Protein AF-A0A952RAN1-F1 (afdb_monomer_lite)

Secondary structure (DSSP, 8-state):
---HHHHHHHHHHHHHHTTSSSHHHHHHHHHHTSS---TTTS-HHHHHHHHTTS-HHHHHHHHHHHHHHHHHHHHHTT-HHHHHHHHHHHHHHHHHHHHHHHHHHHHHHHHHHHTS-HHHHHHHHHTTT--------PPPSS-HHHHHHHHHHHHHHHHHHHHHHHHHHHHHHHTS--TTHHHHHHHHHHHHHHHHHHHHHHSTT-HHHHHHHHHHHHHHHHHHHHHHHHHHHHHHHHHHHHHHHTT---PPPPPHHHHHHSTTS--TT-EEEEEEEETTTEEEEEEEEEEETTEEEEEEE-SSSEEEEEEETTTEEEEEEEE-SS-EEEEEEETTEEEEEEEEPP--HHHHHHHHHHHHHHTTPEEE-TTSHHHHTTTTTS-TTTEEEGGGS--HHHHHHHHHHHHHHHHHHTTTS-----GGGGGSS-HHHHHHHHHHHHHHHHHHHHTTTTTHHHHHHHHHHHHHHHHHHHHHHHHHHHHHSEEETT-SS----SEEEESS--TT-B--TTSPPP--S--HHHHHHHHHS----

pLDDT: mean 77.28, std 13.43, range [31.22, 94.44]

Foldseek 3Di:
DQDLLLLLLLLLLLLLCLLQLLPLLLVLLCQLLDPDDPCLQAPQLLSQLLVVPDHSVVSNVSSVVSVVLSVLLLCLVPDVVSVVPSVVVSLVCQLVSLLVSLLSSLRSSLSSVVPDPPVVVVVVCVVVPDPDDPDPDDDDPDDSVRSSVSSNVSSSLSSLLSNLVLLLVLLVVVLVPDPCPNSLSSVVSNLSSVCSNRCSRNCSVPPVSVVVSVVSSVVSVVVSVQSVLSSVVSVLLVVQVVCQVVVVPPDPPDDPVVCVVPVPDDCVLKFWWWFCQDPQPGGNFTAIWAQALQGIKGWGDDPPDITMDDAGLQFWFKWFWFDDPRWIWIWTGGQADAIGIITGRDHDPVSNVVSVVVSCVNNQWFWFDLQDCSNQVRRVNYDPPFKDFLVQQADLVQLLCQLVVQQVVQCVVVVQLFGQARRSCVRGLQVVVSVVSRVLRVVLSVSCVSVVNPSSVSSSVVRVVRNVLSSQQSLQQNLCCSRNSIGRNPDGNDGRGQIMIGNDDDPPRGDDPPDDRRDHDDDPVVSVVVSPPDPPD

Structure (mmCIF, N/CA/C/O backbone):
data_AF-A0A952RAN1-F1
#
_entry.id   AF-A0A952RAN1-F1
#
loop_
_atom_site.group_PDB
_atom_site.id
_atom_site.type_symbol
_atom_site.label_atom_id
_atom_site.label_alt_id
_atom_site.label_comp_id
_atom_site.label_asym_id
_atom_site.label_entity_id
_atom_site.label_seq_id
_atom_site.pdbx_PDB_ins_code
_atom_site.Cartn_x
_atom_site.Cartn_y
_atom_site.Cartn_z
_atom_site.occupancy
_atom_site.B_iso_or_equiv
_atom_site.auth_seq_id
_atom_site.auth_comp_id
_atom_site.auth_asym_id
_atom_site.auth_atom_id
_atom_site.pdbx_PDB_model_num
ATOM 1 N N . MET A 1 1 ? 12.892 20.630 -33.138 1.00 47.06 1 MET A N 1
ATOM 2 C CA . MET A 1 1 ? 12.490 20.368 -31.733 1.00 47.06 1 MET A CA 1
ATOM 3 C C . MET A 1 1 ? 12.862 18.937 -31.383 1.00 47.06 1 MET A C 1
ATOM 5 O O . MET A 1 1 ? 12.706 18.103 -32.270 1.00 47.06 1 MET A O 1
ATOM 9 N N . PRO A 1 2 ? 13.373 18.634 -30.175 1.00 55.53 2 PRO A N 1
ATOM 10 C CA . PRO A 1 2 ? 13.567 17.250 -29.782 1.00 55.53 2 PRO A CA 1
ATOM 11 C C . PRO A 1 2 ? 12.217 16.530 -29.779 1.00 55.53 2 PRO A C 1
ATOM 13 O O . PRO A 1 2 ? 11.197 17.120 -29.405 1.00 55.53 2 PRO A O 1
ATOM 16 N N . PRO A 1 3 ? 12.196 15.285 -30.253 1.00 66.00 3 PRO A N 1
ATOM 17 C CA . PRO A 1 3 ? 10.968 14.560 -30.479 1.00 66.00 3 PRO A CA 1
ATOM 18 C C . PRO A 1 3 ? 10.317 14.213 -29.141 1.00 66.00 3 PRO A C 1
ATOM 20 O O . PRO A 1 3 ? 10.965 13.785 -28.181 1.00 66.00 3 PRO A O 1
ATOM 23 N N . VAL A 1 4 ? 9.000 14.424 -29.075 1.00 71.31 4 VAL A N 1
ATOM 24 C CA . VAL A 1 4 ? 8.165 14.110 -27.904 1.00 71.31 4 VAL A CA 1
ATOM 25 C C . VAL A 1 4 ? 8.337 12.644 -27.487 1.00 71.31 4 VAL A C 1
ATOM 27 O O . VAL A 1 4 ? 8.239 12.330 -26.301 1.00 71.31 4 VAL A O 1
ATOM 30 N N . SER A 1 5 ? 8.671 11.759 -28.425 1.00 81.19 5 SER A N 1
ATOM 31 C CA . SER A 1 5 ? 8.951 10.353 -28.162 1.00 81.19 5 SER A CA 1
ATOM 32 C C . SER A 1 5 ? 10.159 10.104 -27.290 1.00 81.19 5 SER A C 1
ATOM 34 O O . SER A 1 5 ? 10.025 9.389 -26.304 1.00 81.19 5 SER A O 1
ATOM 36 N N . SER A 1 6 ? 11.292 10.753 -27.546 1.00 84.56 6 SER A N 1
ATOM 37 C CA . SER A 1 6 ? 12.471 10.650 -26.683 1.00 84.56 6 SER A CA 1
ATOM 38 C C . SER A 1 6 ? 12.176 11.103 -25.240 1.00 84.56 6 SER A C 1
ATOM 40 O O . SER A 1 6 ? 12.690 10.528 -24.276 1.00 84.56 6 SER A O 1
ATOM 42 N N . LEU A 1 7 ? 11.274 12.074 -25.053 1.00 84.00 7 LEU A N 1
ATOM 43 C CA . LEU A 1 7 ? 10.804 12.493 -23.727 1.00 84.00 7 LEU A CA 1
ATOM 44 C C . LEU A 1 7 ? 9.896 11.436 -23.063 1.00 84.00 7 LEU A C 1
ATOM 46 O O . LEU A 1 7 ? 10.011 11.192 -21.858 1.00 84.00 7 LEU A O 1
ATOM 50 N N . VAL A 1 8 ? 9.043 10.754 -23.835 1.00 83.88 8 VAL A N 1
ATOM 51 C CA . VAL A 1 8 ? 8.248 9.595 -23.377 1.00 83.88 8 VAL A CA 1
ATOM 52 C C . VAL A 1 8 ? 9.153 8.409 -23.024 1.00 83.88 8 VAL A C 1
ATOM 54 O O . VAL A 1 8 ? 8.932 7.753 -21.998 1.00 83.88 8 VAL A O 1
ATOM 57 N N . THR A 1 9 ? 10.203 8.160 -23.808 1.00 87.31 9 THR A N 1
ATOM 58 C CA . THR A 1 9 ? 11.236 7.155 -23.535 1.00 87.31 9 THR A CA 1
ATOM 59 C C . THR A 1 9 ? 11.949 7.467 -22.224 1.00 87.31 9 THR A C 1
ATOM 61 O O . THR A 1 9 ? 12.038 6.590 -21.365 1.00 87.31 9 THR A O 1
ATOM 64 N N . ALA A 1 10 ? 12.377 8.717 -22.014 1.00 87.31 10 ALA A N 1
ATOM 65 C CA . ALA A 1 10 ? 13.023 9.151 -20.777 1.00 87.31 10 ALA A CA 1
ATOM 66 C C . ALA A 1 10 ? 12.122 8.957 -19.556 1.00 87.31 10 ALA A C 1
ATOM 68 O O . ALA A 1 10 ? 12.540 8.368 -18.562 1.00 87.31 10 ALA A O 1
ATOM 69 N N . LEU A 1 11 ? 10.858 9.370 -19.644 1.00 86.62 11 LEU A N 1
ATOM 70 C CA . LEU A 1 11 ? 9.885 9.191 -18.569 1.00 86.62 11 LEU A CA 1
ATOM 71 C C . LEU A 1 11 ? 9.679 7.708 -18.225 1.00 86.62 11 LEU A C 1
ATOM 73 O O . LEU A 1 11 ? 9.700 7.335 -17.049 1.00 86.62 11 LEU A O 1
ATOM 77 N N . SER A 1 12 ? 9.511 6.858 -19.239 1.00 86.88 12 SER A N 1
ATOM 78 C CA . SER A 1 12 ? 9.228 5.429 -19.062 1.00 86.88 12 SER A CA 1
ATOM 79 C C . SER A 1 12 ? 10.442 4.665 -18.524 1.00 86.88 12 SER A C 1
ATOM 81 O O . SER A 1 12 ? 10.325 3.906 -17.558 1.00 86.88 12 SER A O 1
ATOM 83 N N . ALA A 1 13 ? 11.629 4.922 -19.075 1.00 89.62 13 ALA A N 1
ATOM 84 C CA . ALA A 1 13 ? 12.879 4.312 -18.635 1.00 89.62 13 ALA A CA 1
ATOM 85 C C . ALA A 1 13 ? 13.287 4.789 -17.227 1.00 89.62 13 ALA A C 1
ATOM 87 O O . ALA A 1 13 ? 13.750 3.992 -16.408 1.00 89.62 13 ALA A O 1
ATOM 88 N N . SER A 1 14 ? 13.040 6.053 -16.870 1.00 88.06 14 SER A N 1
ATOM 89 C CA . SER A 1 14 ? 13.255 6.536 -15.500 1.00 88.06 14 SER A CA 1
ATOM 90 C C . SER A 1 14 ? 12.248 5.957 -14.500 1.00 88.06 14 SER A C 1
ATOM 92 O O . SER A 1 14 ? 12.620 5.659 -13.361 1.00 88.06 14 SER A O 1
ATOM 94 N N . ALA A 1 15 ? 10.992 5.726 -14.900 1.00 85.50 15 ALA A N 1
ATOM 95 C CA . ALA A 1 15 ? 10.031 4.988 -14.077 1.00 85.50 15 ALA A CA 1
ATOM 96 C C . ALA A 1 15 ? 10.489 3.536 -13.848 1.00 85.50 15 ALA A C 1
ATOM 98 O O . ALA A 1 15 ? 10.426 3.039 -12.719 1.00 85.50 15 ALA A O 1
ATOM 99 N N . ALA A 1 16 ? 11.011 2.874 -14.885 1.00 87.25 16 ALA A N 1
ATOM 100 C CA . ALA A 1 16 ? 11.611 1.548 -14.776 1.00 87.25 16 ALA A CA 1
ATOM 101 C C . ALA A 1 16 ? 12.815 1.530 -13.819 1.00 87.25 16 ALA A C 1
ATOM 103 O O . ALA A 1 16 ? 12.913 0.631 -12.979 1.00 87.25 16 ALA A O 1
ATOM 104 N N . ALA A 1 17 ? 13.671 2.557 -13.861 1.00 87.25 17 ALA A N 1
ATOM 105 C CA . ALA A 1 17 ? 14.831 2.690 -12.976 1.00 87.25 17 ALA A CA 1
ATOM 106 C C . ALA A 1 17 ? 14.431 2.779 -11.493 1.00 87.25 17 ALA A C 1
ATOM 108 O O . ALA A 1 17 ? 15.119 2.250 -10.622 1.00 87.25 17 ALA A O 1
ATOM 109 N N . GLY A 1 18 ? 13.277 3.376 -11.179 1.00 83.19 18 GLY A N 1
ATOM 110 C CA . GLY A 1 18 ? 12.748 3.381 -9.811 1.00 83.19 18 GLY A CA 1
ATOM 111 C C . GLY A 1 18 ? 12.276 2.005 -9.316 1.00 83.19 18 GLY A C 1
ATOM 112 O O . GLY A 1 18 ? 12.070 1.818 -8.112 1.00 83.19 18 GLY A O 1
ATOM 113 N N . LYS A 1 19 ? 12.129 1.020 -10.212 1.00 84.44 19 LYS A N 1
ATOM 114 C CA . LYS A 1 19 ? 11.886 -0.386 -9.869 1.00 84.44 19 LYS A CA 1
ATOM 115 C C . LYS A 1 19 ? 13.188 -1.178 -9.853 1.00 84.44 19 LYS A C 1
ATOM 117 O O . LYS A 1 19 ? 13.566 -1.666 -8.788 1.00 84.44 19 LYS A O 1
ATOM 122 N N . ASN A 1 20 ? 13.884 -1.270 -10.977 1.00 89.19 20 ASN A N 1
ATOM 123 C CA . ASN A 1 20 ? 15.180 -1.931 -11.098 1.00 89.19 20 ASN A CA 1
ATOM 124 C C . ASN A 1 20 ? 16.188 -0.891 -11.616 1.00 89.19 20 ASN A C 1
ATOM 126 O O . ASN A 1 20 ? 16.121 -0.527 -12.788 1.00 89.19 20 ASN A O 1
ATOM 130 N N . PRO A 1 21 ? 17.084 -0.363 -10.762 1.00 89.19 21 PRO A N 1
ATOM 131 C CA . PRO A 1 21 ? 17.898 0.806 -11.105 1.00 89.19 21 PRO A CA 1
ATOM 132 C C . PRO A 1 21 ? 18.972 0.529 -12.157 1.00 89.19 21 PRO A C 1
ATOM 134 O O . PRO A 1 21 ? 19.531 1.461 -12.724 1.00 89.19 21 PRO A O 1
ATOM 137 N N . TRP A 1 22 ? 19.262 -0.740 -12.422 1.00 93.56 22 TRP A N 1
ATOM 138 C CA . TRP A 1 22 ? 20.312 -1.150 -13.346 1.00 93.56 22 TRP A CA 1
ATOM 139 C C . TRP A 1 22 ? 19.755 -1.455 -14.738 1.00 93.56 22 TRP A C 1
ATOM 141 O O . TRP A 1 22 ? 20.429 -1.216 -15.736 1.00 93.56 22 TRP A O 1
ATOM 151 N N . LEU A 1 23 ? 18.509 -1.936 -14.814 1.00 93.62 23 LEU A N 1
ATOM 152 C CA . LEU A 1 23 ? 17.929 -2.463 -16.048 1.00 93.62 23 LEU A CA 1
ATOM 153 C C . LEU A 1 23 ? 17.893 -1.453 -17.210 1.00 93.62 23 LEU A C 1
ATOM 155 O O . LEU A 1 23 ? 18.373 -1.800 -18.289 1.00 93.62 23 LEU A O 1
ATOM 159 N N . PRO A 1 24 ? 17.365 -0.222 -17.052 1.00 92.81 24 PRO A N 1
ATOM 160 C CA . PRO A 1 24 ? 17.229 0.672 -18.198 1.00 92.81 24 PRO A CA 1
ATOM 161 C C . PRO A 1 24 ? 18.590 1.122 -18.730 1.00 92.81 24 PRO A C 1
ATOM 163 O O . PRO A 1 24 ? 18.777 1.194 -19.939 1.00 92.81 24 PRO A O 1
ATOM 166 N N . LEU A 1 25 ? 19.563 1.345 -17.837 1.00 92.25 25 LEU A N 1
ATOM 167 C CA . LEU A 1 25 ? 20.942 1.655 -18.220 1.00 92.25 25 LEU A CA 1
ATOM 168 C C . LEU A 1 25 ? 21.578 0.498 -18.996 1.00 92.25 25 LEU A C 1
ATOM 170 O O . LEU A 1 25 ? 22.226 0.738 -20.009 1.00 92.25 25 LEU A O 1
ATOM 174 N N . ALA A 1 26 ? 21.355 -0.746 -18.560 1.00 94.44 26 ALA A N 1
ATOM 175 C CA . ALA A 1 26 ? 21.839 -1.927 -19.267 1.00 94.44 26 ALA A CA 1
ATOM 176 C C . ALA A 1 26 ? 21.298 -1.982 -20.700 1.00 94.44 26 ALA A C 1
ATOM 178 O O . ALA A 1 26 ? 22.073 -2.046 -21.650 1.00 94.44 26 ALA A O 1
ATOM 179 N N . VAL A 1 27 ? 19.973 -1.904 -20.859 1.00 93.50 27 VAL A N 1
ATOM 180 C CA . VAL A 1 27 ? 19.313 -1.999 -22.169 1.00 93.50 27 VAL A CA 1
ATOM 181 C C . VAL A 1 27 ? 19.755 -0.862 -23.089 1.00 93.50 27 VAL A C 1
ATOM 183 O O . VAL A 1 27 ? 20.153 -1.120 -24.221 1.00 93.50 27 VAL A O 1
ATOM 186 N N . ILE A 1 28 ? 19.743 0.382 -22.605 1.00 93.06 28 ILE A N 1
ATOM 187 C CA . ILE A 1 28 ? 20.084 1.548 -23.426 1.00 93.06 28 ILE A CA 1
ATOM 188 C C . ILE A 1 28 ? 21.545 1.491 -23.888 1.00 93.06 28 ILE A C 1
ATOM 190 O O . ILE A 1 28 ? 21.815 1.726 -25.061 1.00 93.06 28 ILE A O 1
ATOM 194 N N . LEU A 1 29 ? 22.490 1.139 -23.010 1.00 92.69 29 LEU A N 1
ATOM 195 C CA . LEU A 1 29 ? 23.912 1.080 -23.371 1.00 92.69 29 LEU A CA 1
ATOM 196 C C . LEU A 1 29 ? 24.240 -0.105 -24.294 1.00 92.69 29 LEU A C 1
ATOM 198 O O . LEU A 1 29 ? 25.061 0.037 -25.198 1.00 92.69 29 LEU A O 1
ATOM 202 N N . LEU A 1 30 ? 23.569 -1.250 -24.119 1.00 93.50 30 LEU A N 1
ATOM 203 C CA . LEU A 1 30 ? 23.705 -2.409 -25.013 1.00 93.50 30 LEU A CA 1
ATOM 204 C C . LEU A 1 30 ? 23.128 -2.155 -26.413 1.00 93.50 30 LEU A C 1
ATOM 206 O O . LEU A 1 30 ? 23.612 -2.735 -27.385 1.00 93.50 30 LEU A O 1
ATOM 210 N N . LEU A 1 31 ? 22.117 -1.293 -26.531 1.00 92.12 31 LEU A N 1
ATOM 211 C CA . LEU A 1 31 ? 21.625 -0.823 -27.826 1.00 92.12 31 LEU A CA 1
ATOM 212 C C . LEU A 1 31 ? 22.543 0.257 -28.409 1.00 92.12 31 LEU A C 1
ATOM 214 O O . LEU A 1 31 ? 22.875 0.204 -29.587 1.00 92.12 31 LEU A O 1
ATOM 218 N N . ALA A 1 32 ? 23.009 1.199 -27.586 1.00 90.50 32 ALA A N 1
ATOM 219 C CA . ALA A 1 32 ? 23.891 2.280 -28.018 1.00 90.50 32 ALA A CA 1
ATOM 220 C C . ALA A 1 32 ? 25.238 1.781 -28.564 1.00 90.50 32 ALA A C 1
ATOM 222 O O . ALA A 1 32 ? 25.767 2.385 -29.491 1.00 90.50 32 ALA A O 1
ATOM 223 N N . GLN A 1 33 ? 25.788 0.681 -28.035 1.00 93.19 33 GLN A N 1
ATOM 224 C CA . GLN A 1 33 ? 27.052 0.125 -28.542 1.00 93.19 33 GLN A CA 1
ATOM 225 C C . GLN A 1 33 ? 26.943 -0.454 -29.959 1.00 93.19 33 GLN A C 1
ATOM 227 O O . GLN A 1 33 ? 27.953 -0.526 -30.648 1.00 93.19 33 GLN A O 1
ATOM 232 N N . ALA A 1 34 ? 25.748 -0.875 -30.390 1.00 89.88 34 ALA A N 1
ATOM 233 C CA . ALA A 1 34 ? 25.572 -1.501 -31.692 1.00 89.88 34 ALA A CA 1
ATOM 234 C C . ALA A 1 34 ? 25.693 -0.462 -32.813 1.00 89.88 34 ALA A C 1
ATOM 236 O O . ALA A 1 34 ? 25.125 0.624 -32.707 1.00 89.88 34 ALA A O 1
ATOM 237 N N . ASP A 1 35 ? 26.361 -0.828 -33.909 1.00 86.12 35 ASP A N 1
ATOM 238 C CA . ASP A 1 35 ? 26.530 0.049 -35.078 1.00 86.12 35 ASP A CA 1
ATOM 239 C C . ASP A 1 35 ? 25.190 0.411 -35.729 1.00 86.12 35 ASP A C 1
ATOM 241 O O . ASP A 1 35 ? 25.008 1.504 -36.262 1.00 86.12 35 ASP A O 1
ATOM 245 N N . THR A 1 36 ? 24.227 -0.510 -35.675 1.00 84.75 36 THR A N 1
ATOM 246 C CA . THR A 1 36 ? 22.866 -0.290 -36.162 1.00 84.75 36 THR A CA 1
ATOM 247 C C . THR A 1 36 ? 21.854 -0.882 -35.192 1.00 84.75 36 THR A C 1
ATOM 249 O O . THR A 1 36 ? 22.021 -1.992 -34.684 1.00 84.75 36 THR A O 1
ATOM 252 N N . VAL A 1 37 ? 20.780 -0.135 -34.946 1.00 87.50 37 VAL A N 1
ATOM 253 C CA . VAL A 1 37 ? 19.615 -0.582 -34.180 1.00 87.50 37 VAL A CA 1
ATOM 254 C C . VAL A 1 37 ? 18.384 -0.368 -35.056 1.00 87.50 37 VAL A C 1
ATOM 256 O O . VAL A 1 37 ? 18.266 0.688 -35.682 1.00 87.50 37 VAL A O 1
ATOM 259 N N . PRO A 1 38 ? 17.463 -1.343 -35.152 1.00 85.69 38 PRO A N 1
ATOM 260 C CA . PRO A 1 38 ? 16.239 -1.152 -35.913 1.00 85.69 38 PRO A CA 1
ATOM 261 C C . PRO A 1 38 ? 15.458 0.068 -35.415 1.00 85.69 38 PRO A C 1
ATOM 263 O O . PRO A 1 38 ? 15.245 0.214 -34.214 1.00 85.69 38 PRO A O 1
ATOM 266 N N . ALA A 1 39 ? 14.970 0.903 -36.335 1.00 79.25 39 ALA A N 1
ATOM 267 C CA . ALA A 1 39 ? 14.255 2.138 -35.993 1.00 79.25 39 ALA A CA 1
ATOM 268 C C . ALA A 1 39 ? 12.966 1.906 -35.180 1.00 79.25 39 ALA A C 1
ATOM 270 O O . ALA A 1 39 ? 12.526 2.794 -34.463 1.00 79.25 39 ALA A O 1
ATOM 271 N N . TRP A 1 40 ? 12.373 0.708 -35.266 1.00 77.88 40 TRP A N 1
ATOM 272 C CA . TRP A 1 40 ? 11.229 0.324 -34.431 1.00 77.88 40 TRP A CA 1
ATOM 273 C C . TRP A 1 40 ? 11.617 0.031 -32.976 1.00 77.88 40 TRP A C 1
ATOM 275 O O . TRP A 1 40 ? 10.746 0.004 -32.115 1.00 77.88 40 TRP A O 1
ATOM 285 N N . LEU A 1 41 ? 12.894 -0.247 -32.699 1.00 81.19 41 LEU A N 1
ATOM 286 C CA . LEU A 1 41 ? 13.388 -0.601 -31.371 1.00 81.19 41 LEU A CA 1
ATOM 287 C C . LEU A 1 41 ? 13.936 0.610 -30.622 1.00 81.19 41 LEU A C 1
ATOM 289 O O . LEU A 1 41 ? 13.792 0.672 -29.408 1.00 81.19 41 LEU A O 1
ATOM 293 N N . MET A 1 42 ? 14.585 1.542 -31.317 1.00 85.31 42 MET A N 1
ATOM 294 C CA . MET A 1 42 ? 15.062 2.789 -30.731 1.00 85.31 42 MET A CA 1
ATOM 295 C C . MET A 1 42 ? 15.102 3.878 -31.793 1.00 85.31 42 MET A C 1
ATOM 297 O O . MET A 1 42 ? 15.478 3.625 -32.939 1.00 85.31 42 MET A O 1
ATOM 301 N N . GLU A 1 43 ? 14.748 5.096 -31.394 1.00 84.38 43 GLU A N 1
ATOM 302 C CA . GLU A 1 43 ? 14.736 6.232 -32.303 1.00 84.38 43 GLU A CA 1
ATOM 303 C C . GLU A 1 43 ? 16.136 6.469 -32.919 1.00 84.38 43 GLU A C 1
ATOM 305 O O . GLU A 1 43 ? 17.127 6.510 -32.179 1.00 84.38 43 GLU A O 1
ATOM 310 N N . PRO A 1 44 ? 16.256 6.662 -34.249 1.00 84.25 44 PRO A N 1
ATOM 311 C CA . PRO A 1 44 ? 17.554 6.834 -34.905 1.00 84.25 44 PRO A CA 1
ATOM 312 C C . PRO A 1 44 ? 18.364 8.038 -34.409 1.00 84.25 44 PRO A C 1
ATOM 314 O O . PRO A 1 44 ? 19.593 7.977 -34.365 1.00 84.25 44 PRO A O 1
ATOM 317 N N . THR A 1 45 ? 17.694 9.134 -34.040 1.00 83.12 45 THR A N 1
ATOM 318 C CA . THR A 1 45 ? 18.344 10.342 -33.504 1.00 83.12 45 THR A CA 1
ATOM 319 C C . THR A 1 45 ? 18.958 10.047 -32.134 1.00 83.12 45 THR A C 1
ATOM 321 O O . THR A 1 45 ? 20.147 10.286 -31.923 1.00 83.12 45 THR A O 1
ATOM 324 N N . LEU A 1 46 ? 18.182 9.423 -31.243 1.00 86.94 46 LEU A N 1
ATOM 325 C CA . LEU A 1 46 ? 18.621 8.975 -29.930 1.00 86.94 46 LEU A CA 1
ATOM 326 C C . LEU A 1 46 ? 19.776 7.973 -30.043 1.00 86.94 46 LEU A C 1
ATOM 328 O O . LEU A 1 46 ? 20.782 8.130 -29.356 1.00 86.94 46 LEU A O 1
ATOM 332 N N . HIS A 1 47 ? 19.678 6.977 -30.931 1.00 90.38 47 HIS A N 1
ATOM 333 C CA . HIS A 1 47 ? 20.746 5.993 -31.156 1.00 90.38 47 HIS A CA 1
ATOM 334 C C . HIS A 1 47 ? 22.047 6.637 -31.588 1.00 90.38 47 HIS A C 1
ATOM 336 O O . HIS A 1 47 ? 23.070 6.400 -30.952 1.00 90.38 47 HIS A O 1
ATOM 342 N N . ARG A 1 48 ? 22.000 7.507 -32.595 1.00 86.06 48 ARG A N 1
ATOM 343 C CA . ARG A 1 48 ? 23.186 8.193 -33.106 1.00 86.06 48 ARG A CA 1
ATOM 344 C C . ARG A 1 48 ? 23.881 9.014 -32.026 1.00 86.06 48 ARG A C 1
ATOM 346 O O . ARG A 1 48 ? 25.097 8.924 -31.880 1.00 86.06 48 ARG A O 1
ATOM 353 N N . GLY A 1 49 ? 23.116 9.791 -31.262 1.00 86.38 49 GLY A N 1
ATOM 354 C CA . GLY A 1 49 ? 23.687 10.607 -30.199 1.00 86.38 49 GLY A CA 1
ATOM 355 C C . GLY A 1 49 ? 24.266 9.769 -29.065 1.00 86.38 49 GLY A C 1
ATOM 356 O O . GLY A 1 49 ? 25.359 10.071 -28.604 1.00 86.38 49 GLY A O 1
ATOM 357 N N . LEU A 1 50 ? 23.592 8.687 -28.659 1.00 89.38 50 LEU A N 1
ATOM 358 C CA . LEU A 1 50 ? 24.089 7.772 -27.625 1.00 89.38 50 LEU A CA 1
ATOM 359 C C . LEU A 1 50 ? 25.329 6.986 -28.063 1.00 89.38 50 LEU A C 1
ATOM 361 O O . LEU A 1 50 ? 26.255 6.828 -27.269 1.00 89.38 50 LEU A O 1
ATOM 365 N N . HIS A 1 51 ? 25.360 6.517 -29.312 1.00 89.75 51 HIS A N 1
ATOM 366 C CA . HIS A 1 51 ? 26.509 5.827 -29.898 1.00 89.75 51 HIS A CA 1
ATOM 367 C C . HIS A 1 51 ? 27.751 6.732 -29.915 1.00 89.75 51 HIS A C 1
ATOM 369 O O . HIS A 1 51 ? 28.863 6.270 -29.688 1.00 89.75 51 HIS A O 1
ATOM 375 N N . GLY A 1 52 ? 27.557 8.043 -30.098 1.00 83.75 52 GLY A N 1
ATOM 376 C CA . GLY A 1 52 ? 28.625 9.043 -30.063 1.00 83.75 52 GLY A CA 1
ATOM 377 C C . GLY A 1 52 ? 29.159 9.406 -28.669 1.00 83.75 52 GLY A C 1
ATOM 378 O O . GLY A 1 52 ? 30.162 10.111 -28.587 1.00 83.75 52 GLY A O 1
ATOM 379 N N . LEU A 1 53 ? 28.538 8.953 -27.569 1.00 83.06 53 LEU A N 1
ATOM 380 C CA . LEU A 1 53 ? 28.941 9.351 -26.206 1.00 83.06 53 LEU A CA 1
ATOM 381 C C . LEU A 1 53 ? 30.210 8.657 -25.694 1.00 83.06 53 LEU A C 1
ATOM 383 O O . LEU A 1 53 ? 30.802 9.106 -24.712 1.00 83.06 53 LEU A O 1
ATOM 387 N N . GLY A 1 54 ? 30.623 7.549 -26.304 1.00 82.69 54 GLY A N 1
ATOM 388 C CA . GLY A 1 54 ? 31.779 6.786 -25.851 1.00 82.69 54 GLY A CA 1
ATOM 389 C C . GLY A 1 54 ? 32.182 5.701 -26.837 1.00 82.69 54 GLY A C 1
ATOM 390 O O . GLY A 1 54 ? 31.487 5.437 -27.811 1.00 82.69 54 GLY A O 1
ATOM 391 N N . SER A 1 55 ? 33.318 5.049 -26.584 1.00 89.25 55 SER A N 1
ATOM 392 C CA . SER A 1 55 ? 33.747 3.940 -27.436 1.00 89.25 55 SER A CA 1
ATOM 393 C C . SER A 1 55 ? 32.794 2.739 -27.301 1.00 89.25 55 SER A C 1
ATOM 395 O O . SER A 1 55 ? 32.308 2.474 -26.194 1.00 89.25 55 SER A O 1
ATOM 397 N N . PRO A 1 56 ? 32.575 1.947 -28.370 1.00 89.50 56 PRO A N 1
ATOM 398 C CA . PRO A 1 56 ? 31.713 0.762 -28.313 1.00 89.50 56 PRO A CA 1
ATOM 399 C C . PRO A 1 56 ? 32.100 -0.209 -27.190 1.00 89.50 56 PRO A C 1
ATOM 401 O O . PRO A 1 56 ? 31.240 -0.726 -26.481 1.00 89.50 56 PRO A O 1
ATOM 404 N N . GLY A 1 57 ? 33.406 -0.385 -26.951 1.00 88.44 57 GLY A N 1
ATOM 405 C CA . GLY A 1 57 ? 33.918 -1.218 -25.861 1.00 88.44 57 GLY A CA 1
ATOM 406 C C . GLY A 1 57 ? 33.526 -0.714 -24.467 1.00 88.44 57 GLY A C 1
ATOM 407 O O . GLY A 1 57 ? 33.178 -1.520 -23.602 1.00 88.44 57 GLY A O 1
ATOM 408 N N . LEU A 1 58 ? 33.526 0.604 -24.242 1.00 90.25 58 LEU A N 1
ATOM 409 C CA . LEU A 1 58 ? 33.081 1.194 -22.977 1.00 90.25 58 LEU A CA 1
ATOM 410 C C . LEU A 1 58 ? 31.570 1.011 -22.783 1.00 90.25 58 LEU A C 1
ATOM 412 O O . LEU A 1 58 ? 31.143 0.569 -21.715 1.00 90.25 58 LEU A O 1
ATOM 416 N N . LEU A 1 59 ? 30.773 1.307 -23.815 1.00 90.62 59 LEU A N 1
ATOM 417 C CA . LEU A 1 59 ? 29.313 1.168 -23.784 1.00 90.62 59 LEU A CA 1
ATOM 418 C C . LEU A 1 59 ? 28.892 -0.288 -23.543 1.00 90.62 59 LEU A C 1
ATOM 420 O O . LEU A 1 59 ? 28.053 -0.549 -22.680 1.00 90.62 59 LEU A O 1
ATOM 424 N N . LEU A 1 60 ? 29.534 -1.243 -24.224 1.00 92.44 60 LEU A N 1
ATOM 425 C CA . LEU A 1 60 ? 29.314 -2.674 -24.020 1.00 92.44 60 LEU A CA 1
ATOM 426 C C . LEU A 1 60 ? 29.682 -3.100 -22.597 1.00 92.44 60 LEU A C 1
ATOM 428 O O . LEU A 1 60 ? 28.895 -3.774 -21.937 1.00 92.44 60 LEU A O 1
ATOM 432 N N . THR A 1 61 ? 30.852 -2.687 -22.103 1.00 93.19 61 THR A N 1
ATOM 433 C CA . THR A 1 61 ? 31.318 -3.058 -20.757 1.00 93.19 61 THR A CA 1
ATOM 434 C C . THR A 1 61 ? 30.346 -2.565 -19.689 1.00 93.19 61 THR A C 1
ATOM 436 O O . THR A 1 61 ? 29.917 -3.342 -18.836 1.00 93.19 61 THR A O 1
ATOM 439 N N . LEU A 1 62 ? 29.943 -1.294 -19.754 1.00 90.38 62 LEU A N 1
ATOM 440 C CA . LEU A 1 62 ? 28.972 -0.724 -18.820 1.00 90.38 62 LEU A CA 1
ATOM 441 C C . LEU A 1 62 ? 27.596 -1.386 -18.960 1.00 90.38 62 LEU A C 1
ATOM 443 O O . LEU A 1 62 ? 26.978 -1.726 -17.951 1.00 90.38 62 LEU A O 1
ATOM 447 N N . GLY A 1 63 ? 27.140 -1.629 -20.192 1.00 92.12 63 GLY A N 1
ATOM 448 C CA . GLY A 1 63 ? 25.885 -2.326 -20.472 1.00 92.12 63 GLY A CA 1
ATOM 449 C C . GLY A 1 63 ? 25.842 -3.729 -19.862 1.00 92.12 63 GLY A C 1
ATOM 450 O O . GLY A 1 63 ? 24.874 -4.079 -19.187 1.00 92.12 63 GLY A O 1
ATOM 451 N N . VAL A 1 64 ? 26.916 -4.508 -20.013 1.00 93.38 64 VAL A N 1
ATOM 452 C CA . VAL A 1 64 ? 27.051 -5.850 -19.422 1.00 93.38 64 VAL A CA 1
ATOM 453 C C . VAL A 1 64 ? 27.106 -5.784 -17.895 1.00 93.38 64 VAL A C 1
ATOM 455 O O . VAL A 1 64 ? 26.410 -6.553 -17.233 1.00 93.38 64 VAL A O 1
ATOM 458 N N . VAL A 1 65 ? 27.871 -4.853 -17.314 1.00 93.81 65 VAL A N 1
ATOM 459 C CA . VAL A 1 65 ? 27.937 -4.673 -15.851 1.00 93.81 65 VAL A CA 1
ATOM 460 C C . VAL A 1 65 ? 26.551 -4.372 -15.281 1.00 93.81 65 VAL A C 1
ATOM 462 O O . VAL A 1 65 ? 26.124 -5.021 -14.323 1.00 93.81 65 VAL A O 1
ATOM 465 N N . PHE A 1 66 ? 25.810 -3.441 -15.882 1.00 93.56 66 PHE A N 1
ATOM 466 C CA . PHE A 1 66 ? 24.458 -3.126 -15.430 1.00 93.56 66 PHE A CA 1
ATOM 467 C C . PHE A 1 66 ? 23.470 -4.268 -15.668 1.00 93.56 66 PHE A C 1
ATOM 469 O O . PHE A 1 66 ? 22.580 -4.465 -14.843 1.00 93.56 66 PHE A O 1
ATOM 476 N N . LEU A 1 67 ? 23.633 -5.062 -16.729 1.00 92.50 67 LEU A N 1
ATOM 477 C CA . LEU A 1 67 ? 22.806 -6.248 -16.954 1.00 92.50 67 LEU A CA 1
ATOM 478 C C . LEU A 1 67 ? 23.018 -7.283 -15.843 1.00 92.50 67 LEU A C 1
ATOM 480 O O . LEU A 1 67 ? 22.049 -7.785 -15.274 1.00 92.50 67 LEU A O 1
ATOM 484 N N . VAL A 1 68 ? 24.274 -7.551 -15.479 1.00 90.69 68 VAL A N 1
ATOM 485 C CA . VAL A 1 68 ? 24.616 -8.460 -14.375 1.00 90.69 68 VAL A CA 1
ATOM 486 C C . VAL A 1 68 ? 24.045 -7.944 -13.053 1.00 90.69 68 VAL A C 1
ATOM 488 O O . VAL A 1 68 ? 23.410 -8.708 -12.326 1.00 90.69 68 VAL A O 1
ATOM 491 N N . LEU A 1 69 ? 24.198 -6.649 -12.759 1.00 89.81 69 LEU A N 1
ATOM 492 C CA . LEU A 1 69 ? 23.618 -6.031 -11.562 1.00 89.81 69 LEU A CA 1
ATOM 493 C C . LEU A 1 69 ? 22.085 -6.084 -11.565 1.00 89.81 69 LEU A C 1
ATOM 495 O O . LEU A 1 69 ? 21.482 -6.298 -10.517 1.00 89.81 69 LEU A O 1
ATOM 499 N N . SER A 1 70 ? 21.444 -5.942 -12.726 1.00 88.88 70 SER A N 1
ATOM 500 C CA . SER A 1 70 ? 19.989 -6.039 -12.868 1.00 88.88 70 SER A CA 1
ATOM 501 C C . SER A 1 70 ? 19.473 -7.444 -12.560 1.00 88.88 70 SER A C 1
ATOM 503 O O . SER A 1 70 ? 18.517 -7.596 -11.792 1.00 88.88 70 SER A O 1
ATOM 505 N N . ILE A 1 71 ? 20.137 -8.469 -13.104 1.00 86.62 71 ILE A N 1
ATOM 506 C CA . ILE A 1 71 ? 19.830 -9.878 -12.831 1.00 86.62 71 ILE A CA 1
ATOM 507 C C . ILE A 1 71 ? 20.062 -10.177 -11.348 1.00 86.62 71 ILE A C 1
ATOM 509 O O . ILE A 1 71 ? 19.208 -10.780 -10.698 1.00 86.62 71 ILE A O 1
ATOM 513 N N . ALA A 1 72 ? 21.176 -9.708 -10.784 1.00 84.81 72 ALA A N 1
ATOM 514 C CA . ALA A 1 72 ? 21.470 -9.869 -9.367 1.00 84.81 72 ALA A CA 1
ATOM 515 C C . ALA A 1 72 ? 20.424 -9.174 -8.473 1.00 84.81 72 ALA A C 1
ATOM 517 O O . ALA A 1 72 ? 19.995 -9.771 -7.489 1.00 84.81 72 ALA A O 1
ATOM 518 N N . ASP A 1 73 ? 19.936 -7.975 -8.825 1.00 83.06 73 ASP A N 1
ATOM 519 C CA . ASP A 1 73 ? 18.882 -7.270 -8.070 1.00 83.06 73 ASP A CA 1
ATOM 520 C C . ASP A 1 73 ? 17.550 -8.040 -8.104 1.00 83.06 73 ASP A C 1
ATOM 522 O O . ASP A 1 73 ? 16.863 -8.135 -7.087 1.00 83.06 73 ASP A O 1
ATOM 526 N N . SER A 1 74 ? 17.225 -8.684 -9.232 1.00 79.69 74 SER A N 1
ATOM 527 C CA . SER A 1 74 ? 16.061 -9.581 -9.354 1.00 79.69 74 SER A CA 1
ATOM 528 C C . SER A 1 74 ? 16.196 -10.852 -8.499 1.00 79.69 74 SER A C 1
ATOM 530 O O . SER A 1 74 ? 15.210 -11.443 -8.035 1.00 79.69 74 SER A O 1
ATOM 532 N N . LEU A 1 75 ? 17.431 -11.303 -8.267 1.00 78.88 75 LEU A N 1
ATOM 533 C CA . LEU A 1 75 ? 17.748 -12.443 -7.406 1.00 78.88 75 LEU A CA 1
ATOM 534 C C . LEU A 1 75 ? 17.936 -12.052 -5.933 1.00 78.88 75 LEU A C 1
ATOM 536 O O . LEU A 1 75 ? 17.927 -12.937 -5.077 1.00 78.88 75 LEU A O 1
ATOM 540 N N . ALA A 1 76 ? 18.049 -10.760 -5.611 1.00 74.06 76 ALA A N 1
ATOM 541 C CA . ALA A 1 76 ? 18.357 -10.287 -4.264 1.00 74.06 76 ALA A CA 1
ATOM 542 C C . ALA A 1 76 ? 17.301 -10.711 -3.230 1.00 74.06 76 ALA A C 1
ATOM 544 O O . ALA A 1 76 ? 17.658 -11.093 -2.127 1.00 74.06 76 ALA A O 1
ATOM 545 N N . ASP A 1 77 ? 16.012 -10.759 -3.587 1.00 65.75 77 ASP A N 1
ATOM 546 C CA . ASP A 1 77 ? 14.958 -11.251 -2.677 1.00 65.75 77 ASP A CA 1
ATOM 547 C C . ASP A 1 77 ? 14.918 -12.794 -2.544 1.00 65.75 77 ASP A C 1
ATOM 549 O O . ASP A 1 77 ? 14.039 -13.329 -1.865 1.00 65.75 77 ASP A O 1
ATOM 553 N N . LYS A 1 78 ? 15.826 -13.520 -3.215 1.00 68.56 78 LYS A N 1
ATOM 554 C CA . LYS A 1 78 ? 15.899 -14.996 -3.257 1.00 68.56 78 LYS A CA 1
ATOM 555 C C . LYS A 1 78 ? 17.194 -15.539 -2.645 1.00 68.56 78 LYS A C 1
ATOM 557 O O . LYS A 1 78 ? 17.221 -16.682 -2.199 1.00 68.56 78 LYS A O 1
ATOM 562 N N . VAL A 1 79 ? 18.259 -14.737 -2.636 1.00 76.19 79 VAL A N 1
ATOM 563 C CA . VAL A 1 79 ? 19.608 -15.144 -2.229 1.00 76.19 79 VAL A CA 1
ATOM 564 C C . VAL A 1 79 ? 20.122 -14.195 -1.147 1.00 76.19 79 VAL A C 1
ATOM 566 O O . VAL A 1 79 ? 20.521 -13.070 -1.436 1.00 76.19 79 VAL A O 1
ATOM 569 N N . GLY A 1 80 ? 20.150 -14.662 0.105 1.00 65.44 80 GLY A N 1
ATOM 570 C CA . GLY A 1 80 ? 20.397 -13.807 1.275 1.00 65.44 80 GLY A CA 1
ATOM 571 C C . GLY A 1 80 ? 21.734 -13.053 1.273 1.00 65.44 80 GLY A C 1
ATOM 572 O O . GLY A 1 80 ? 21.800 -11.930 1.765 1.00 65.44 80 GLY A O 1
ATOM 573 N N . TRP A 1 81 ? 22.798 -13.613 0.681 1.00 74.88 81 TRP A N 1
ATOM 574 C CA . TRP A 1 81 ? 24.076 -12.897 0.581 1.00 74.88 81 TRP A CA 1
ATOM 575 C C . TRP A 1 81 ? 24.026 -11.758 -0.445 1.00 74.88 81 TRP A C 1
ATOM 577 O O . TRP A 1 81 ? 24.630 -10.720 -0.204 1.00 74.88 81 TRP A O 1
ATOM 587 N N . ILE A 1 82 ? 23.273 -11.906 -1.545 1.00 79.06 82 ILE A N 1
ATOM 588 C CA . ILE A 1 82 ? 23.028 -10.820 -2.509 1.00 79.06 82 ILE A CA 1
ATOM 589 C C . ILE A 1 82 ? 22.137 -9.762 -1.854 1.00 79.06 82 ILE A C 1
ATOM 591 O O . ILE A 1 82 ? 22.419 -8.568 -1.956 1.00 79.06 82 ILE A O 1
ATOM 595 N N . GLU A 1 83 ? 21.102 -10.197 -1.123 1.00 74.88 83 GLU A N 1
ATOM 596 C CA . GLU A 1 83 ? 20.197 -9.311 -0.386 1.00 74.88 83 GLU A CA 1
ATOM 597 C C . GLU A 1 83 ? 20.970 -8.329 0.503 1.00 74.88 83 GLU A C 1
ATOM 599 O O . GLU A 1 83 ? 20.673 -7.133 0.494 1.00 74.88 83 GLU A O 1
ATOM 604 N N . ALA A 1 84 ? 21.972 -8.836 1.230 1.00 67.38 84 ALA A N 1
ATOM 605 C CA . ALA A 1 84 ? 22.688 -8.123 2.281 1.00 67.38 84 ALA A CA 1
ATOM 606 C C . ALA A 1 84 ? 23.479 -6.897 1.801 1.00 67.38 84 ALA A C 1
ATOM 608 O O . ALA A 1 84 ? 23.554 -5.910 2.533 1.00 67.38 84 ALA A O 1
ATOM 609 N N . TRP A 1 85 ? 24.056 -6.930 0.596 1.00 78.00 85 TRP A N 1
ATOM 610 C CA . TRP A 1 85 ? 24.874 -5.821 0.084 1.00 78.00 85 TRP A CA 1
ATOM 611 C C . TRP A 1 85 ? 24.235 -5.110 -1.112 1.00 78.00 85 TRP A C 1
ATOM 613 O O . TRP A 1 85 ? 24.286 -3.882 -1.180 1.00 78.00 85 TRP A O 1
ATOM 623 N N . LEU A 1 86 ? 23.576 -5.837 -2.022 1.00 81.31 86 LEU A N 1
ATOM 624 C CA . LEU A 1 86 ? 23.029 -5.246 -3.243 1.00 81.31 86 LEU A CA 1
ATOM 625 C C . LEU A 1 86 ? 21.720 -4.505 -2.972 1.00 81.31 86 LEU A C 1
ATOM 627 O O . LEU A 1 86 ? 21.524 -3.413 -3.493 1.00 81.31 86 LEU A O 1
ATOM 631 N N . THR A 1 87 ? 20.844 -5.026 -2.104 1.00 75.75 87 THR A N 1
ATOM 632 C CA . THR A 1 87 ? 19.555 -4.367 -1.814 1.00 75.75 87 THR A CA 1
ATOM 633 C C . THR A 1 87 ? 19.731 -2.960 -1.226 1.00 75.75 87 THR A C 1
ATOM 635 O O . THR A 1 87 ? 19.044 -2.047 -1.701 1.00 75.75 87 THR A O 1
ATOM 638 N N . PRO A 1 88 ? 20.626 -2.721 -0.239 1.00 69.69 88 PRO A N 1
ATOM 639 C CA . PRO A 1 88 ? 20.908 -1.370 0.253 1.00 69.69 88 PRO A CA 1
ATOM 640 C C . PRO A 1 88 ? 21.452 -0.434 -0.832 1.00 69.69 88 PRO A C 1
ATOM 642 O O . PRO A 1 88 ? 20.995 0.709 -0.939 1.00 69.69 88 PRO A O 1
ATOM 645 N N . VAL A 1 89 ? 22.378 -0.924 -1.664 1.00 77.69 89 VAL A N 1
ATOM 646 C CA . VAL A 1 89 ? 22.981 -0.152 -2.760 1.00 77.69 89 VAL A CA 1
ATOM 647 C C . VAL A 1 89 ? 21.922 0.208 -3.799 1.00 77.69 89 VAL A C 1
ATOM 649 O O . VAL A 1 89 ? 21.685 1.391 -4.034 1.00 77.69 89 VAL A O 1
ATOM 652 N N . SER A 1 90 ? 21.200 -0.776 -4.340 1.00 82.38 90 SER A N 1
ATOM 653 C CA . SER A 1 90 ? 20.116 -0.573 -5.306 1.00 82.38 90 SER A CA 1
ATOM 654 C C . SER A 1 90 ? 19.042 0.370 -4.773 1.00 82.38 90 SER A C 1
ATOM 656 O O . SER A 1 90 ? 18.589 1.263 -5.484 1.00 82.38 90 SER A O 1
ATOM 658 N N . THR A 1 91 ? 18.629 0.219 -3.511 1.00 73.19 91 THR A N 1
ATOM 659 C CA . THR A 1 91 ? 17.586 1.072 -2.914 1.00 73.19 91 THR A CA 1
ATOM 660 C C . THR A 1 91 ? 18.029 2.531 -2.831 1.00 73.19 91 THR A C 1
ATOM 662 O O . THR A 1 91 ? 17.231 3.423 -3.119 1.00 73.19 91 THR A O 1
ATOM 665 N N . THR A 1 92 ? 19.293 2.773 -2.484 1.00 73.00 92 THR A N 1
ATOM 666 C CA . THR A 1 92 ? 19.875 4.121 -2.409 1.00 73.00 92 THR A CA 1
ATOM 667 C C . THR A 1 92 ? 20.122 4.706 -3.799 1.00 73.00 92 THR A C 1
ATOM 669 O O . THR A 1 92 ? 19.954 5.906 -4.001 1.00 73.00 92 THR A O 1
ATOM 672 N N . TRP A 1 93 ? 20.473 3.861 -4.771 1.00 80.56 93 TRP A N 1
ATOM 673 C CA . TRP A 1 93 ? 20.842 4.267 -6.125 1.00 80.56 93 TRP A CA 1
ATOM 674 C C . TRP A 1 93 ? 19.649 4.619 -7.025 1.00 80.56 93 TRP A C 1
ATOM 676 O O . TRP A 1 93 ? 19.797 5.428 -7.933 1.00 80.56 93 TRP A O 1
ATOM 686 N N . ARG A 1 94 ? 18.445 4.086 -6.773 1.00 81.75 94 ARG A N 1
ATOM 687 C CA . ARG A 1 94 ? 17.245 4.294 -7.620 1.00 81.75 94 ARG A CA 1
ATOM 688 C C . ARG A 1 94 ? 16.950 5.739 -8.046 1.00 81.75 94 ARG A C 1
ATOM 690 O O . ARG A 1 94 ? 16.717 5.942 -9.238 1.00 81.75 94 ARG A O 1
ATOM 697 N N . PRO A 1 95 ? 16.964 6.748 -7.152 1.00 75.25 95 PRO A N 1
ATOM 698 C CA . PRO A 1 95 ? 16.741 8.133 -7.566 1.00 75.25 95 PRO A CA 1
ATOM 699 C C . PRO A 1 95 ? 17.828 8.635 -8.525 1.00 75.25 95 PRO A C 1
ATOM 701 O O . PRO A 1 95 ? 17.524 9.334 -9.487 1.00 75.25 95 PRO A O 1
ATOM 704 N N . PHE A 1 96 ? 19.082 8.235 -8.297 1.00 78.56 96 PHE A N 1
ATOM 705 C CA . PHE A 1 96 ? 20.218 8.601 -9.142 1.00 78.56 96 PHE A CA 1
ATOM 706 C C . PHE A 1 96 ? 20.175 7.888 -10.490 1.00 78.56 96 PHE A C 1
ATOM 708 O O . PHE A 1 96 ? 20.405 8.525 -11.509 1.00 78.56 96 PHE A O 1
ATOM 715 N N . ALA A 1 97 ? 19.803 6.608 -10.520 1.00 86.25 97 ALA A N 1
ATOM 716 C CA . ALA A 1 97 ? 19.607 5.861 -11.756 1.00 86.25 97 ALA A CA 1
ATOM 717 C C . ALA A 1 97 ? 18.524 6.494 -12.641 1.00 86.25 97 ALA A C 1
ATOM 719 O O . ALA A 1 97 ? 18.725 6.652 -13.840 1.00 86.25 97 ALA A O 1
ATOM 720 N N . ALA A 1 98 ? 17.401 6.920 -12.054 1.00 85.12 98 ALA A N 1
ATOM 721 C CA . ALA A 1 98 ? 16.342 7.599 -12.796 1.00 85.12 98 ALA A CA 1
ATOM 722 C C . ALA A 1 98 ? 16.807 8.928 -13.412 1.00 85.12 98 ALA A C 1
ATOM 724 O O . ALA A 1 98 ? 16.451 9.223 -14.554 1.00 85.12 98 ALA A O 1
ATOM 725 N N . ILE A 1 99 ? 17.619 9.698 -12.678 1.00 82.19 99 ILE A N 1
ATOM 726 C CA . ILE A 1 99 ? 18.251 10.930 -13.173 1.00 82.19 99 ILE A CA 1
ATOM 727 C C . ILE A 1 99 ? 19.268 10.610 -14.273 1.00 82.19 99 ILE A C 1
ATOM 729 O O . ILE A 1 99 ? 19.259 11.265 -15.308 1.00 82.19 99 ILE A O 1
ATOM 733 N N . ALA A 1 100 ? 20.112 9.597 -14.075 1.00 85.94 100 ALA A N 1
ATOM 734 C CA . ALA A 1 100 ? 21.147 9.201 -15.023 1.00 85.94 100 ALA A CA 1
ATOM 735 C C . ALA A 1 100 ? 20.550 8.742 -16.359 1.00 85.94 100 ALA A C 1
ATOM 737 O O . ALA A 1 100 ? 21.010 9.177 -17.408 1.00 85.94 100 ALA A O 1
ATOM 738 N N . VAL A 1 101 ? 19.489 7.931 -16.327 1.00 91.19 101 VAL A N 1
ATOM 739 C CA . VAL A 1 101 ? 18.752 7.495 -17.524 1.00 91.19 101 VAL A CA 1
ATOM 740 C C . VAL A 1 101 ? 18.156 8.691 -18.268 1.00 91.19 101 VAL A C 1
ATOM 742 O O . VAL A 1 101 ? 18.333 8.813 -19.477 1.00 91.19 101 VAL A O 1
ATOM 745 N N . ALA A 1 102 ? 17.494 9.600 -17.549 1.00 88.88 102 ALA A N 1
ATOM 746 C CA . ALA A 1 102 ? 16.891 10.786 -18.149 1.00 88.88 102 ALA A CA 1
ATOM 747 C C . ALA A 1 102 ? 17.931 11.735 -18.754 1.00 88.88 102 ALA A C 1
ATOM 749 O O . ALA A 1 102 ? 17.725 12.257 -19.847 1.00 88.88 102 ALA A O 1
ATOM 750 N N . ALA A 1 103 ? 19.051 11.936 -18.057 1.00 86.31 103 ALA A N 1
ATOM 751 C CA . ALA A 1 103 ? 20.165 12.738 -18.539 1.00 86.31 103 ALA A CA 1
ATOM 752 C C . ALA A 1 103 ? 20.791 12.112 -19.789 1.00 86.31 103 ALA A C 1
ATOM 754 O O . ALA A 1 103 ? 21.010 12.814 -20.767 1.00 86.31 103 ALA A O 1
ATOM 755 N N . LEU A 1 104 ? 21.022 10.797 -19.786 1.00 89.00 104 LEU A N 1
ATOM 756 C CA . LEU A 1 104 ? 21.608 10.076 -20.912 1.00 89.00 104 LEU A CA 1
ATOM 757 C C . LEU A 1 104 ? 20.717 10.161 -22.158 1.00 89.00 104 LEU A C 1
ATOM 759 O O . LEU A 1 104 ? 21.209 10.495 -23.230 1.00 89.00 104 LEU A O 1
ATOM 763 N N . ILE A 1 105 ? 19.405 9.957 -22.010 1.00 89.00 105 ILE A N 1
ATOM 764 C CA . ILE A 1 105 ? 18.452 10.099 -23.120 1.00 89.00 105 ILE A CA 1
ATOM 765 C C . ILE A 1 105 ? 18.367 11.558 -23.583 1.00 89.00 105 ILE A C 1
ATOM 767 O O . ILE A 1 105 ? 18.411 11.812 -24.783 1.00 89.00 105 ILE A O 1
ATOM 771 N N . GLY A 1 106 ? 18.298 12.524 -22.662 1.00 86.00 106 GLY A N 1
ATOM 772 C CA . GLY A 1 106 ? 18.254 13.948 -23.005 1.00 86.00 106 GLY A CA 1
ATOM 773 C C . GLY A 1 106 ? 19.489 14.397 -23.788 1.00 86.00 106 GLY A C 1
ATOM 774 O O . GLY A 1 106 ? 19.356 14.990 -24.852 1.00 86.00 106 GLY A O 1
ATOM 775 N N . VAL A 1 107 ? 20.683 14.044 -23.304 1.00 85.19 107 VAL A N 1
ATOM 776 C CA . VAL A 1 107 ? 21.966 14.357 -23.952 1.00 85.19 107 VAL A CA 1
ATOM 777 C C . VAL A 1 107 ? 22.110 13.627 -25.289 1.00 85.19 107 VAL A C 1
ATOM 779 O O . VAL A 1 107 ? 22.550 14.237 -26.261 1.00 85.19 107 VAL A O 1
ATOM 782 N N . GLY A 1 108 ? 21.726 12.348 -25.362 1.00 84.81 108 GLY A N 1
ATOM 783 C CA . GLY A 1 108 ? 21.739 11.578 -26.607 1.00 84.81 108 GLY A CA 1
ATOM 784 C C . GLY A 1 108 ? 20.804 12.175 -27.658 1.00 84.81 108 GLY A C 1
ATOM 785 O O . GLY A 1 108 ? 21.187 12.333 -28.810 1.00 84.81 108 GLY A O 1
ATOM 786 N N . THR A 1 109 ? 19.611 12.607 -27.255 1.00 85.75 109 THR A N 1
ATOM 787 C CA . THR A 1 109 ? 18.654 13.258 -28.161 1.00 85.75 109 THR A CA 1
ATOM 788 C C . THR A 1 109 ? 19.211 14.577 -28.695 1.00 85.75 109 THR A C 1
ATOM 790 O O . THR A 1 109 ? 19.176 14.811 -29.901 1.00 85.75 109 THR A O 1
ATOM 793 N N . THR A 1 110 ? 19.775 15.433 -27.832 1.00 81.69 110 THR A N 1
ATOM 794 C CA . THR A 1 110 ? 20.327 16.726 -28.270 1.00 81.69 110 THR A CA 1
ATOM 795 C C . THR A 1 110 ? 21.551 16.558 -29.175 1.00 81.69 110 THR A C 1
ATOM 797 O O . THR A 1 110 ? 21.611 17.204 -30.215 1.00 81.69 110 THR A O 1
ATOM 800 N N . HIS A 1 111 ? 22.475 15.642 -28.857 1.00 80.31 111 HIS A N 1
ATOM 801 C CA . HIS A 1 111 ? 23.645 15.361 -29.708 1.00 80.31 111 HIS A CA 1
ATOM 802 C C . HIS A 1 111 ? 23.256 14.723 -31.048 1.00 80.31 111 HIS A C 1
ATOM 804 O O . HIS A 1 111 ? 23.828 15.040 -32.089 1.00 80.31 111 HIS A O 1
ATOM 810 N N . GLY A 1 112 ? 22.265 13.828 -31.043 1.00 75.00 112 GLY A N 1
ATOM 811 C CA . GLY A 1 112 ? 21.760 13.189 -32.256 1.00 75.00 112 GLY A CA 1
ATOM 812 C C . GLY A 1 112 ? 21.138 14.176 -33.245 1.00 75.00 112 GLY A C 1
ATOM 813 O O . GLY A 1 112 ? 21.246 13.975 -34.455 1.00 75.00 112 GLY A O 1
ATOM 814 N N . MET A 1 113 ? 20.528 15.251 -32.734 1.00 70.75 113 MET A N 1
ATOM 815 C CA . MET A 1 113 ? 19.994 16.350 -33.541 1.00 70.75 113 MET A CA 1
ATOM 816 C C . MET A 1 113 ? 21.093 17.234 -34.139 1.00 70.75 113 MET A C 1
ATOM 818 O O . MET A 1 113 ? 20.976 17.623 -35.295 1.00 70.75 113 MET A O 1
ATOM 822 N N . GLU A 1 114 ? 22.162 17.521 -33.391 1.00 67.81 114 GLU A N 1
ATOM 823 C CA . GLU A 1 114 ? 23.306 18.310 -33.880 1.00 67.81 114 GLU A CA 1
ATOM 824 C C . GLU A 1 114 ? 24.094 17.576 -34.982 1.00 67.81 114 GLU A C 1
ATOM 826 O O . GLU A 1 114 ? 24.607 18.201 -35.906 1.00 67.81 114 GLU A O 1
ATOM 831 N N . GLY A 1 115 ? 24.146 16.240 -34.930 1.00 55.78 115 GLY A N 1
ATOM 832 C CA . GLY A 1 115 ? 24.801 15.397 -35.938 1.00 55.78 115 GLY A CA 1
ATOM 833 C C . GLY A 1 115 ? 23.937 15.021 -37.153 1.00 55.78 115 GLY A C 1
ATOM 834 O O . GLY A 1 115 ? 24.397 14.277 -38.022 1.00 55.78 115 GLY A O 1
ATOM 835 N N . ALA A 1 116 ? 22.677 15.459 -37.229 1.00 54.75 116 ALA A N 1
ATOM 836 C CA . ALA A 1 116 ? 21.805 15.219 -38.377 1.00 54.75 116 ALA A CA 1
ATOM 837 C C . ALA A 1 116 ? 21.932 16.375 -39.382 1.00 54.75 116 ALA A C 1
ATOM 839 O O . ALA A 1 116 ? 21.300 17.412 -39.221 1.00 54.75 116 ALA A O 1
ATOM 840 N N . GLY A 1 117 ? 22.752 16.204 -40.426 1.00 49.91 117 GLY A N 1
ATOM 841 C CA . GLY A 1 117 ? 22.868 17.204 -41.496 1.00 49.91 117 GLY A CA 1
ATOM 842 C C . GLY A 1 117 ? 21.507 17.555 -42.122 1.00 49.91 117 GLY A C 1
ATOM 843 O O . GLY A 1 117 ? 20.628 16.693 -42.215 1.00 49.91 117 GLY A O 1
ATOM 844 N N . GLU A 1 118 ? 21.347 18.804 -42.578 1.00 44.12 118 GLU A N 1
ATOM 845 C CA . GLU A 1 118 ? 20.086 19.394 -43.079 1.00 44.12 118 GLU A CA 1
ATOM 846 C C . GLU A 1 118 ? 19.320 18.497 -44.076 1.00 44.12 118 GLU A C 1
ATOM 848 O O . GLU A 1 118 ? 18.092 18.436 -44.047 1.00 44.12 118 GLU A O 1
ATOM 853 N N . GLY A 1 119 ? 20.025 17.713 -44.901 1.00 42.34 119 GLY A N 1
ATOM 854 C CA . GLY A 1 119 ? 19.419 16.798 -45.878 1.00 42.34 119 GLY A CA 1
ATOM 855 C C . GLY A 1 119 ? 18.685 15.576 -45.295 1.00 42.34 119 GLY A C 1
ATOM 856 O O . GLY A 1 119 ? 17.765 15.066 -45.931 1.00 42.34 119 GLY A O 1
ATOM 857 N N . GLN A 1 120 ? 19.030 15.103 -44.089 1.00 44.31 120 GLN A N 1
ATOM 858 C CA . GLN A 1 120 ? 18.330 13.975 -43.443 1.00 44.31 120 GLN A CA 1
ATOM 859 C C . GLN A 1 120 ? 17.054 14.410 -42.711 1.00 44.31 120 GLN A C 1
ATOM 861 O O . GLN A 1 120 ? 16.097 13.639 -42.651 1.00 44.31 120 GLN A O 1
ATOM 866 N N . LEU A 1 121 ? 17.013 15.645 -42.203 1.00 42.06 121 LEU A N 1
ATOM 867 C CA . LEU A 1 121 ? 15.823 16.227 -41.572 1.00 42.06 121 LEU A CA 1
ATOM 868 C C . LEU A 1 121 ? 14.686 16.420 -42.589 1.00 42.06 121 LEU A C 1
ATOM 870 O O . LEU A 1 121 ? 13.530 16.135 -42.281 1.00 42.06 121 LEU A O 1
ATOM 874 N N . VAL A 1 122 ? 15.019 16.795 -43.830 1.00 41.56 122 VAL A N 1
ATOM 875 C CA . VAL A 1 122 ? 14.059 16.909 -44.944 1.00 41.56 122 VAL A CA 1
ATOM 876 C C . VAL A 1 122 ? 13.545 15.534 -45.405 1.00 41.56 122 VAL A C 1
ATOM 878 O O . VAL A 1 122 ? 12.360 15.387 -45.713 1.00 41.56 122 VAL A O 1
ATOM 881 N N . ALA A 1 123 ? 14.387 14.495 -45.390 1.00 40.19 123 ALA A N 1
ATOM 882 C CA . ALA A 1 123 ? 13.982 13.120 -45.711 1.00 40.19 123 ALA A CA 1
ATOM 883 C C . ALA A 1 123 ? 13.062 12.499 -44.634 1.00 40.19 123 ALA A C 1
ATOM 885 O O . ALA A 1 123 ? 12.105 11.796 -44.956 1.00 40.19 123 ALA A O 1
ATOM 886 N N . LEU A 1 124 ? 13.305 12.802 -43.354 1.00 39.94 124 LEU A N 1
ATOM 887 C CA . LEU A 1 124 ? 12.437 12.399 -42.240 1.00 39.94 124 LEU A CA 1
ATOM 888 C C . LEU A 1 124 ? 11.092 13.146 -42.244 1.00 39.94 124 LEU A C 1
ATOM 890 O O . LEU A 1 124 ? 10.067 12.538 -41.953 1.00 39.94 124 LEU A O 1
ATOM 894 N N . ALA A 1 125 ? 11.067 14.427 -42.630 1.00 38.44 125 ALA A N 1
ATOM 895 C CA . ALA A 1 125 ? 9.830 15.206 -42.749 1.00 38.44 125 ALA A CA 1
ATOM 896 C C . ALA A 1 125 ? 8.955 14.774 -43.944 1.00 38.44 125 ALA A C 1
ATOM 898 O O . ALA A 1 125 ? 7.729 14.708 -43.834 1.00 38.44 125 ALA A O 1
ATOM 899 N N . SER A 1 126 ? 9.579 14.417 -45.072 1.00 41.03 126 SER A N 1
ATOM 900 C CA . SER A 1 126 ? 8.875 13.964 -46.283 1.00 41.03 126 SER A CA 1
ATOM 901 C C . SER A 1 126 ? 8.314 12.539 -46.175 1.00 41.03 126 SER A C 1
ATOM 903 O O . SER A 1 126 ? 7.299 12.243 -46.803 1.00 41.03 126 SER A O 1
ATOM 905 N N . GLY A 1 127 ? 8.885 11.679 -45.322 1.00 37.59 127 GLY A N 1
ATOM 906 C CA . GLY A 1 127 ? 8.366 10.331 -45.048 1.00 37.59 127 GLY A CA 1
ATOM 907 C C . GLY A 1 127 ? 7.037 10.283 -44.274 1.00 37.59 127 GLY A C 1
ATOM 908 O O . GLY A 1 127 ? 6.349 9.266 -44.320 1.00 37.59 127 GLY A O 1
ATOM 909 N N . PHE A 1 128 ? 6.645 11.376 -43.606 1.00 36.66 128 PHE A N 1
ATOM 910 C CA . PHE A 1 128 ? 5.418 11.471 -42.794 1.00 36.66 128 PHE A CA 1
ATOM 911 C C . PHE A 1 128 ? 4.316 12.355 -43.406 1.00 36.66 128 PHE A C 1
ATOM 913 O O . PHE A 1 128 ? 3.330 12.660 -42.738 1.00 36.66 128 PHE A O 1
ATOM 920 N N . GLY A 1 129 ? 4.439 12.754 -44.677 1.00 31.22 129 GLY A N 1
ATOM 921 C CA . GLY A 1 129 ? 3.368 13.463 -45.391 1.00 31.22 129 GLY A CA 1
ATOM 922 C C . GLY A 1 129 ? 3.075 14.882 -44.886 1.00 31.22 129 GLY A C 1
ATOM 923 O O . GLY A 1 129 ? 2.006 15.418 -45.174 1.00 31.22 129 GLY A O 1
ATOM 924 N N . PHE A 1 130 ? 4.006 15.514 -44.166 1.00 35.09 130 PHE A N 1
ATOM 925 C CA . PHE A 1 130 ? 3.922 16.942 -43.870 1.00 35.09 130 PHE A CA 1
ATOM 926 C C . PHE A 1 130 ? 4.590 17.733 -44.994 1.00 35.09 130 PHE A C 1
ATOM 928 O O . PHE A 1 130 ? 5.792 17.636 -45.228 1.00 35.09 130 PHE A O 1
ATOM 935 N N . ASN A 1 131 ? 3.784 18.517 -45.707 1.00 33.53 131 ASN A N 1
ATOM 936 C CA . ASN A 1 131 ? 4.249 19.437 -46.735 1.00 33.53 131 ASN A CA 1
ATOM 937 C C . ASN A 1 131 ? 4.962 20.608 -46.035 1.00 33.53 131 ASN A C 1
ATOM 939 O O . ASN A 1 131 ? 4.312 21.537 -45.556 1.00 33.53 131 ASN A O 1
ATOM 943 N N . VAL A 1 132 ? 6.288 20.537 -45.897 1.00 41.09 132 VAL A N 1
ATOM 944 C CA . VAL A 1 132 ? 7.077 21.628 -45.313 1.00 41.09 132 VAL A CA 1
ATOM 945 C C . VAL A 1 132 ? 7.322 22.659 -46.407 1.00 41.09 132 VAL A C 1
ATOM 947 O O . VAL A 1 132 ? 8.203 22.503 -47.250 1.00 41.09 132 VAL A O 1
ATOM 950 N N . GLY A 1 133 ? 6.494 23.704 -46.413 1.00 34.34 133 GLY A N 1
ATOM 951 C CA . GLY A 1 133 ? 6.790 24.925 -47.149 1.00 34.34 133 GLY A CA 1
ATOM 952 C C . GLY A 1 133 ? 8.116 25.510 -46.664 1.00 34.34 133 GLY A C 1
ATOM 953 O O . GLY A 1 133 ? 8.415 25.478 -45.473 1.00 34.34 133 GLY A O 1
ATOM 954 N N . THR A 1 134 ? 8.906 26.028 -47.599 1.00 40.28 134 THR A N 1
ATOM 955 C CA . THR A 1 134 ? 10.162 26.752 -47.375 1.00 40.28 134 THR A CA 1
ATOM 956 C C . THR A 1 134 ? 9.899 28.085 -46.663 1.00 40.28 134 THR A C 1
ATOM 958 O O . THR A 1 134 ? 9.960 29.149 -47.276 1.00 40.28 134 THR A O 1
ATOM 961 N N . GLY A 1 135 ? 9.522 28.015 -45.388 1.00 35.62 135 GLY A N 1
ATOM 962 C CA . GLY A 1 135 ? 9.465 29.134 -44.457 1.00 35.62 135 GLY A CA 1
ATOM 963 C C . GLY A 1 135 ? 10.715 29.131 -43.585 1.00 35.62 135 GLY A C 1
ATOM 964 O O . GLY A 1 135 ? 11.197 28.067 -43.200 1.00 35.62 135 GLY A O 1
ATOM 965 N N . GLU A 1 136 ? 11.252 30.320 -43.337 1.00 37.25 136 GLU A N 1
ATOM 966 C CA . GLU A 1 136 ? 12.430 30.585 -42.511 1.00 37.25 136 GLU A CA 1
ATOM 967 C C . GLU A 1 136 ? 12.424 29.757 -41.215 1.00 37.25 136 GLU A C 1
ATOM 969 O O . GLU A 1 136 ? 11.395 29.615 -40.555 1.00 37.25 136 GLU A O 1
ATOM 974 N N . ALA A 1 137 ? 13.579 29.179 -40.876 1.00 40.53 137 ALA A N 1
ATOM 975 C CA . ALA A 1 137 ? 13.750 28.322 -39.712 1.00 40.53 137 ALA A CA 1
ATOM 976 C C . ALA A 1 137 ? 13.409 29.084 -38.419 1.00 40.53 137 ALA A C 1
ATOM 978 O O . ALA A 1 137 ? 14.217 29.867 -37.923 1.00 40.53 137 ALA A O 1
ATOM 979 N N . GLU A 1 138 ? 12.216 28.847 -37.869 1.00 43.50 138 GLU A N 1
ATOM 980 C CA . GLU A 1 138 ? 11.868 29.286 -36.518 1.00 43.50 138 GLU A CA 1
ATOM 981 C C . GLU A 1 138 ? 12.873 28.685 -35.525 1.00 43.50 138 GLU A C 1
ATOM 983 O O . GLU A 1 138 ? 13.065 27.463 -35.468 1.00 43.50 138 GLU A O 1
ATOM 988 N N . GLU A 1 139 ? 13.531 29.549 -34.745 1.00 45.28 139 GLU A N 1
ATOM 989 C CA . GLU A 1 139 ? 14.435 29.132 -33.675 1.00 45.28 139 GLU A CA 1
ATOM 990 C C . GLU A 1 139 ? 13.745 28.110 -32.751 1.00 45.28 139 GLU A C 1
ATOM 992 O O . GLU A 1 139 ? 12.566 28.258 -32.408 1.00 45.28 139 GLU A O 1
ATOM 997 N N . PRO A 1 140 ? 14.455 27.065 -32.288 1.00 51.25 140 PRO A N 1
ATOM 998 C CA . PRO A 1 140 ? 13.895 26.160 -31.298 1.00 51.25 140 PRO A CA 1
ATOM 999 C C . PRO A 1 140 ? 13.520 26.943 -30.028 1.00 51.25 140 PRO A C 1
ATOM 1001 O O . PRO A 1 140 ? 14.379 27.504 -29.358 1.00 51.25 140 PRO A O 1
ATOM 1004 N N . VAL A 1 141 ? 12.234 26.905 -29.659 1.00 58.38 141 VAL A N 1
ATOM 1005 C CA . VAL A 1 141 ? 11.608 27.613 -28.513 1.00 58.38 141 VAL A CA 1
ATOM 1006 C C . VAL A 1 141 ? 12.307 27.373 -27.152 1.00 58.38 141 VAL A C 1
ATOM 1008 O O . VAL A 1 141 ? 12.087 28.109 -26.193 1.00 58.38 141 VAL A O 1
ATOM 1011 N N . LEU A 1 142 ? 13.165 26.354 -27.039 1.00 63.75 142 LEU A N 1
ATOM 1012 C CA . LEU A 1 142 ? 13.928 26.008 -25.836 1.00 63.75 142 LEU A CA 1
ATOM 1013 C C . LEU A 1 142 ? 15.367 25.621 -26.212 1.00 63.75 142 LEU A C 1
ATOM 1015 O O . LEU A 1 142 ? 15.576 24.841 -27.143 1.00 63.75 142 LEU A O 1
ATOM 1019 N N . SER A 1 143 ? 16.348 26.108 -25.443 1.00 76.19 143 SER A N 1
ATOM 1020 C CA . SER A 1 143 ? 17.766 25.763 -25.622 1.00 76.19 143 SER A CA 1
ATOM 1021 C C . SER A 1 143 ? 18.044 24.275 -25.327 1.00 76.19 143 SER A C 1
ATOM 1023 O O . SER A 1 143 ? 17.311 23.661 -24.543 1.00 76.19 143 SER A O 1
ATOM 1025 N N . PRO A 1 144 ? 19.119 23.671 -25.878 1.00 76.81 144 PRO A N 1
ATOM 1026 C CA . PRO A 1 144 ? 19.490 22.278 -25.587 1.00 76.81 144 PRO A CA 1
ATOM 1027 C C . PRO A 1 144 ? 19.617 21.986 -24.084 1.00 76.81 144 PRO A C 1
ATOM 1029 O O . PRO A 1 144 ? 19.145 20.961 -23.595 1.00 76.81 144 PRO A O 1
ATOM 1032 N N . ALA A 1 145 ? 20.164 22.937 -23.321 1.00 76.38 145 ALA A N 1
ATOM 1033 C CA . ALA A 1 145 ? 20.258 22.842 -21.867 1.00 76.38 145 ALA A CA 1
ATOM 1034 C C . ALA A 1 145 ? 18.879 22.821 -21.180 1.00 76.38 145 ALA A C 1
ATOM 1036 O O . ALA A 1 145 ? 18.675 22.057 -20.235 1.00 76.38 145 ALA A O 1
ATOM 1037 N N . ALA A 1 146 ? 17.919 23.620 -21.659 1.00 78.56 146 ALA A N 1
ATOM 1038 C CA . ALA A 1 146 ? 16.557 23.630 -21.130 1.00 78.56 146 ALA A CA 1
ATOM 1039 C C . ALA A 1 146 ? 15.825 22.307 -21.411 1.00 78.56 146 ALA A C 1
ATOM 1041 O O . ALA A 1 146 ? 15.097 21.811 -20.549 1.00 78.56 146 ALA A O 1
ATOM 1042 N N . TRP A 1 147 ? 16.074 21.689 -22.568 1.00 80.44 147 TRP A N 1
ATOM 1043 C CA . TRP A 1 147 ? 15.567 20.354 -22.876 1.00 80.44 147 TRP A CA 1
ATOM 1044 C C . TRP A 1 147 ? 16.160 19.286 -21.966 1.00 80.44 147 TRP A C 1
ATOM 1046 O O . TRP A 1 147 ? 15.407 18.555 -21.331 1.00 80.44 147 TRP A O 1
ATOM 1056 N N . ILE A 1 148 ? 17.481 19.236 -21.803 1.00 81.69 148 ILE A N 1
ATOM 1057 C CA . ILE A 1 148 ? 18.122 18.282 -20.884 1.00 81.69 148 ILE A CA 1
ATOM 1058 C C . ILE A 1 148 ? 17.573 18.450 -19.456 1.00 81.69 148 ILE A C 1
ATOM 1060 O O . ILE A 1 148 ? 17.240 17.463 -18.798 1.00 81.69 148 ILE A O 1
ATOM 1064 N N . ALA A 1 149 ? 17.397 19.692 -18.993 1.00 81.81 149 ALA A N 1
ATOM 1065 C CA . ALA A 1 149 ? 16.800 19.977 -17.690 1.00 81.81 149 ALA A CA 1
ATOM 1066 C C . ALA A 1 149 ? 15.358 19.451 -17.573 1.00 81.81 149 ALA A C 1
ATOM 1068 O O . ALA A 1 149 ? 14.997 18.883 -16.540 1.00 81.81 149 ALA A O 1
ATOM 1069 N N . LEU A 1 150 ? 14.544 19.585 -18.625 1.00 84.19 150 LEU A N 1
ATOM 1070 C CA . LEU A 1 150 ? 13.177 19.061 -18.659 1.00 84.19 150 LEU A CA 1
ATOM 1071 C C . LEU A 1 150 ? 13.145 17.526 -18.604 1.00 84.19 150 LEU A C 1
ATOM 1073 O O . LEU A 1 150 ? 12.366 16.964 -17.831 1.00 84.19 150 LEU A O 1
ATOM 1077 N N . PHE A 1 151 ? 14.012 16.852 -19.367 1.00 86.31 151 PHE A N 1
ATOM 1078 C CA . PHE A 1 151 ? 14.152 15.392 -19.331 1.00 86.31 151 PHE A CA 1
ATOM 1079 C C . PHE A 1 151 ? 14.507 14.925 -17.917 1.00 86.31 151 PHE A C 1
ATOM 1081 O O . PHE A 1 151 ? 13.825 14.062 -17.361 1.00 86.31 151 PHE A O 1
ATOM 1088 N N . ILE A 1 152 ? 15.516 15.548 -17.298 1.00 83.69 152 ILE A N 1
ATOM 1089 C CA . ILE A 1 152 ? 15.939 15.239 -15.927 1.00 83.69 152 ILE A CA 1
ATOM 1090 C C . ILE A 1 152 ? 14.801 15.479 -14.932 1.00 83.69 152 ILE A C 1
ATOM 1092 O O . ILE A 1 152 ? 14.556 14.623 -14.085 1.00 83.69 152 ILE A O 1
ATOM 1096 N N . ALA A 1 153 ? 14.083 16.600 -15.024 1.00 82.69 153 ALA A N 1
ATOM 1097 C CA . ALA A 1 153 ? 12.998 16.923 -14.101 1.00 82.69 153 ALA A CA 1
ATOM 1098 C C . ALA A 1 153 ? 11.856 15.893 -14.163 1.00 82.69 153 ALA A C 1
ATOM 1100 O O . ALA A 1 153 ? 11.414 15.391 -13.124 1.00 82.69 153 ALA A O 1
ATOM 1101 N N . LEU A 1 154 ? 11.401 15.540 -15.369 1.00 80.81 154 LEU A N 1
ATOM 1102 C CA . LEU A 1 154 ? 10.328 14.561 -15.565 1.00 80.81 154 LEU A CA 1
ATOM 1103 C C . LEU A 1 154 ? 10.775 13.141 -15.210 1.00 80.81 154 LEU A C 1
ATOM 1105 O O . LEU A 1 154 ? 10.044 12.421 -14.524 1.00 80.81 154 LEU A O 1
ATOM 1109 N N . GLY A 1 155 ? 11.984 12.750 -15.612 1.00 80.69 155 GLY A N 1
ATOM 1110 C CA . GLY A 1 155 ? 12.555 11.448 -15.285 1.00 80.69 155 GLY A CA 1
ATOM 1111 C C . GLY A 1 155 ? 12.792 11.272 -13.784 1.00 80.69 155 GLY A C 1
ATOM 1112 O O . GLY A 1 155 ? 12.413 10.249 -13.212 1.00 80.69 155 GLY A O 1
ATOM 1113 N N . ALA A 1 156 ? 13.323 12.291 -13.102 1.00 80.62 156 ALA A N 1
ATOM 1114 C CA . ALA A 1 156 ? 13.493 12.282 -11.649 1.00 80.62 156 ALA A CA 1
ATOM 1115 C C . ALA A 1 156 ? 12.150 12.135 -10.924 1.00 80.62 156 ALA A C 1
ATOM 1117 O O . ALA A 1 156 ? 12.041 11.349 -9.980 1.00 80.62 156 ALA A O 1
ATOM 1118 N N . LEU A 1 157 ? 11.111 12.843 -11.380 1.00 79.88 157 LEU A N 1
ATOM 1119 C CA . LEU A 1 157 ? 9.765 12.725 -10.822 1.00 79.88 157 LEU A CA 1
ATOM 1120 C C . LEU A 1 157 ? 9.196 11.310 -11.018 1.00 79.88 157 LEU A C 1
ATOM 1122 O O . LEU A 1 157 ? 8.724 10.701 -10.054 1.00 79.88 157 LEU A O 1
ATOM 1126 N N . ALA A 1 158 ? 9.283 10.762 -12.232 1.00 78.56 158 ALA A N 1
ATOM 1127 C CA . ALA A 1 158 ? 8.804 9.418 -12.556 1.00 78.56 158 ALA A CA 1
ATOM 1128 C C . ALA A 1 158 ? 9.533 8.331 -11.743 1.00 78.56 158 ALA A C 1
ATOM 1130 O O . ALA A 1 158 ? 8.898 7.438 -11.167 1.00 78.56 158 ALA A O 1
ATOM 1131 N N . GLY A 1 159 ? 10.858 8.447 -11.626 1.00 78.62 159 GLY A N 1
ATOM 1132 C CA . GLY A 1 159 ? 11.693 7.556 -10.826 1.00 78.62 159 GLY A CA 1
ATOM 1133 C C . GLY A 1 159 ? 11.421 7.659 -9.328 1.00 78.62 159 GLY A C 1
ATOM 1134 O O . GLY A 1 159 ? 11.357 6.635 -8.643 1.00 78.62 159 GLY A O 1
ATOM 1135 N N . LEU A 1 160 ? 11.185 8.866 -8.803 1.00 77.69 160 LEU A N 1
ATOM 1136 C CA . LEU A 1 160 ? 10.801 9.074 -7.406 1.00 77.69 160 LEU A CA 1
ATOM 1137 C C . LEU A 1 160 ? 9.462 8.395 -7.096 1.00 77.69 160 LEU A C 1
ATOM 1139 O O . LEU A 1 160 ? 9.360 7.673 -6.102 1.00 77.69 160 LEU A O 1
ATOM 1143 N N . ILE A 1 161 ? 8.456 8.580 -7.957 1.00 75.69 161 ILE A N 1
ATOM 1144 C CA . ILE A 1 161 ? 7.142 7.930 -7.835 1.00 75.69 161 ILE A CA 1
ATOM 1145 C C . ILE A 1 161 ? 7.307 6.403 -7.815 1.00 75.69 161 ILE A C 1
ATOM 1147 O O . ILE A 1 161 ? 6.799 5.741 -6.906 1.00 75.69 161 ILE A O 1
ATOM 1151 N N . ALA A 1 162 ? 8.063 5.845 -8.767 1.00 77.75 162 ALA A N 1
ATOM 1152 C CA . ALA A 1 162 ? 8.319 4.406 -8.860 1.00 77.75 162 ALA A CA 1
ATOM 1153 C C . ALA A 1 162 ? 9.031 3.860 -7.613 1.00 77.75 162 ALA A C 1
ATOM 1155 O O . ALA A 1 162 ? 8.630 2.826 -7.068 1.00 77.75 162 ALA A O 1
ATOM 1156 N N . THR A 1 163 ? 10.045 4.584 -7.132 1.00 74.88 163 THR A N 1
ATOM 1157 C CA . THR A 1 163 ? 10.844 4.220 -5.955 1.00 74.88 163 THR A CA 1
ATOM 1158 C C . THR A 1 163 ? 9.988 4.205 -4.697 1.00 74.88 163 THR A C 1
ATOM 1160 O O . THR A 1 163 ? 9.991 3.224 -3.952 1.00 74.88 163 THR A O 1
ATOM 1163 N N . VAL A 1 164 ? 9.202 5.261 -4.473 1.00 71.06 164 VAL A N 1
ATOM 1164 C CA . VAL A 1 164 ? 8.270 5.352 -3.343 1.00 71.06 164 VAL A CA 1
ATOM 1165 C C . VAL A 1 164 ? 7.214 4.244 -3.424 1.00 71.06 164 VAL A C 1
ATOM 1167 O O . VAL A 1 164 ? 6.911 3.622 -2.405 1.00 71.06 164 VAL A O 1
ATOM 1170 N N . GLY A 1 165 ? 6.707 3.941 -4.623 1.00 69.00 165 GLY A N 1
ATOM 1171 C CA . GLY A 1 165 ? 5.789 2.829 -4.879 1.00 69.00 165 GLY A CA 1
ATOM 1172 C C . GLY A 1 165 ? 6.373 1.464 -4.528 1.00 69.00 165 GLY A C 1
ATOM 1173 O O . GLY A 1 165 ? 5.748 0.706 -3.786 1.00 69.00 165 GLY A O 1
ATOM 1174 N N . LYS A 1 166 ? 7.580 1.153 -5.013 1.00 74.44 166 LYS A N 1
ATOM 1175 C CA . LYS A 1 166 ? 8.274 -0.113 -4.723 1.00 74.44 166 LYS A CA 1
ATOM 1176 C C . LYS A 1 166 ? 8.572 -0.258 -3.232 1.00 74.44 166 LYS A C 1
ATOM 1178 O O . LYS A 1 166 ? 8.213 -1.262 -2.623 1.00 74.44 166 LYS A O 1
ATOM 1183 N N . THR A 1 167 ? 9.175 0.758 -2.620 1.00 67.31 167 THR A N 1
ATOM 1184 C CA . THR A 1 167 ? 9.541 0.725 -1.197 1.00 67.31 167 THR A CA 1
ATOM 1185 C C . THR A 1 167 ? 8.305 0.651 -0.302 1.00 67.31 167 THR A C 1
ATOM 1187 O O . THR A 1 167 ? 8.254 -0.174 0.608 1.00 67.31 167 THR A O 1
ATOM 1190 N N . GLY A 1 168 ? 7.274 1.453 -0.587 1.00 63.72 168 GLY A N 1
ATOM 1191 C CA . GLY A 1 168 ? 6.020 1.440 0.165 1.00 63.72 168 GLY A CA 1
ATOM 1192 C C . GLY A 1 168 ? 5.294 0.099 0.075 1.00 63.72 168 GLY A C 1
ATOM 1193 O O . GLY A 1 168 ? 4.830 -0.414 1.093 1.00 63.72 168 GLY A O 1
ATOM 1194 N N . THR A 1 169 ? 5.249 -0.511 -1.112 1.00 64.75 169 THR A N 1
ATOM 1195 C CA . THR A 1 169 ? 4.582 -1.807 -1.304 1.00 64.75 169 THR A CA 1
ATOM 1196 C C . THR A 1 169 ? 5.366 -2.945 -0.660 1.00 64.75 169 THR A C 1
ATOM 1198 O O . THR A 1 169 ? 4.772 -3.733 0.069 1.00 64.75 169 THR A O 1
ATOM 1201 N N . ARG A 1 170 ? 6.700 -2.991 -0.794 1.00 63.88 170 ARG A N 1
ATOM 1202 C CA . ARG A 1 170 ? 7.535 -3.973 -0.076 1.00 63.88 170 ARG A CA 1
ATOM 1203 C C . ARG A 1 170 ? 7.322 -3.909 1.434 1.00 63.88 170 ARG A C 1
ATOM 1205 O O . ARG A 1 170 ? 7.135 -4.947 2.060 1.00 63.88 170 ARG A O 1
ATOM 1212 N N . LEU A 1 171 ? 7.265 -2.709 2.009 1.00 58.91 171 LEU A N 1
ATOM 1213 C CA . LEU A 1 171 ? 6.990 -2.538 3.437 1.00 58.91 171 LEU A CA 1
ATOM 1214 C C . LEU A 1 171 ? 5.578 -3.010 3.823 1.00 58.91 171 LEU A C 1
ATOM 1216 O O . LEU A 1 171 ? 5.406 -3.655 4.855 1.00 58.91 171 LEU A O 1
ATOM 1220 N N . LEU A 1 172 ? 4.561 -2.755 2.995 1.00 57.47 172 LEU A N 1
ATOM 1221 C CA . LEU A 1 172 ? 3.215 -3.298 3.222 1.00 57.47 172 LEU A CA 1
ATOM 1222 C C . LEU A 1 172 ? 3.201 -4.830 3.180 1.00 57.47 172 LEU A C 1
ATOM 1224 O O . LEU A 1 172 ? 2.566 -5.458 4.023 1.00 57.47 172 LEU A O 1
ATOM 1228 N N . LEU A 1 173 ? 3.930 -5.430 2.241 1.00 56.94 173 LEU A N 1
ATOM 1229 C CA . LEU A 1 173 ? 4.022 -6.880 2.107 1.00 56.94 173 LEU A CA 1
ATOM 1230 C C . LEU A 1 173 ? 4.796 -7.526 3.258 1.00 56.94 173 LEU A C 1
ATOM 1232 O O . LEU A 1 173 ? 4.451 -8.632 3.650 1.00 56.94 173 LEU A O 1
ATOM 1236 N N . THR A 1 174 ? 5.762 -6.836 3.877 1.00 50.31 174 THR A N 1
ATOM 1237 C CA . THR A 1 174 ? 6.410 -7.343 5.104 1.00 50.31 174 THR A CA 1
ATOM 1238 C C . THR A 1 174 ? 5.465 -7.431 6.306 1.00 50.31 174 THR A C 1
ATOM 1240 O O . THR A 1 174 ? 5.735 -8.196 7.227 1.00 50.31 174 THR A O 1
ATOM 1243 N N . LEU A 1 175 ? 4.338 -6.706 6.299 1.00 43.41 175 LEU A N 1
ATOM 1244 C CA . LEU A 1 175 ? 3.301 -6.844 7.330 1.00 43.41 175 LEU A CA 1
ATOM 1245 C C . LEU A 1 175 ? 2.338 -8.012 7.085 1.00 43.41 175 LEU A C 1
ATOM 1247 O O . LEU A 1 175 ? 1.549 -8.348 7.969 1.00 43.41 175 LEU A O 1
ATOM 1251 N N . VAL A 1 176 ? 2.367 -8.613 5.896 1.00 46.03 176 VAL A N 1
ATOM 1252 C CA . VAL A 1 176 ? 1.532 -9.756 5.530 1.00 46.03 176 VAL A CA 1
ATOM 1253 C C . VAL A 1 176 ? 2.453 -10.975 5.465 1.00 46.03 176 VAL A C 1
ATOM 1255 O O . VAL A 1 176 ? 3.162 -11.140 4.474 1.00 46.03 176 VAL A O 1
ATOM 1258 N N . PRO A 1 177 ? 2.490 -11.831 6.504 1.00 41.47 177 PRO A N 1
ATOM 1259 C CA . PRO A 1 177 ? 3.419 -12.952 6.566 1.00 41.47 177 PRO A CA 1
ATOM 1260 C C . PRO A 1 177 ? 2.927 -14.082 5.654 1.00 41.47 177 PRO A C 1
ATOM 1262 O O . PRO A 1 177 ? 2.416 -15.099 6.113 1.00 41.47 177 PRO A O 1
ATOM 1265 N N . VAL A 1 178 ? 3.040 -13.883 4.343 1.00 47.03 178 VAL A N 1
ATOM 1266 C CA . VAL A 1 178 ? 2.826 -14.918 3.332 1.00 47.03 178 VAL A CA 1
ATOM 1267 C C . VAL A 1 178 ? 4.168 -15.149 2.637 1.00 47.03 178 VAL A C 1
ATOM 1269 O O . VAL A 1 178 ? 4.573 -14.342 1.787 1.00 47.03 178 VAL A O 1
ATOM 1272 N N . PRO A 1 179 ? 4.885 -16.227 3.007 1.00 43.47 179 PRO A N 1
ATOM 1273 C CA . PRO A 1 179 ? 6.087 -16.657 2.307 1.00 43.47 179 PRO A CA 1
ATOM 1274 C C . PRO A 1 179 ? 5.783 -16.775 0.807 1.00 43.47 179 PRO A C 1
ATOM 1276 O O . PRO A 1 179 ? 4.831 -17.443 0.419 1.00 43.47 179 PRO A O 1
ATOM 1279 N N . GLY A 1 180 ? 6.538 -16.061 -0.031 1.00 49.28 180 GLY A N 1
ATOM 1280 C CA . GLY A 1 180 ? 6.357 -16.048 -1.490 1.00 49.28 180 GLY A CA 1
ATOM 1281 C C . GLY A 1 180 ? 5.729 -14.777 -2.073 1.00 49.28 180 GLY A C 1
ATOM 1282 O O . GLY A 1 180 ? 6.018 -14.449 -3.220 1.00 49.28 180 GLY A O 1
ATOM 1283 N N . VAL A 1 181 ? 4.978 -13.979 -1.302 1.00 58.06 181 VAL A N 1
ATOM 1284 C CA . VAL A 1 181 ? 4.397 -12.717 -1.818 1.00 58.06 181 VAL A CA 1
ATOM 1285 C C . VAL A 1 181 ? 5.472 -11.667 -2.085 1.00 58.06 181 VAL A C 1
ATOM 1287 O O . VAL A 1 181 ? 5.410 -10.954 -3.084 1.00 58.06 181 VAL A O 1
ATOM 1290 N N . ARG A 1 182 ? 6.508 -11.616 -1.241 1.00 61.97 182 ARG A N 1
ATOM 1291 C CA . ARG A 1 182 ? 7.682 -10.759 -1.462 1.00 61.97 182 ARG A CA 1
ATOM 1292 C C . ARG A 1 182 ? 8.397 -11.109 -2.772 1.00 61.97 182 ARG A C 1
ATOM 1294 O O . ARG A 1 182 ? 8.737 -10.211 -3.536 1.00 61.97 182 ARG A O 1
ATOM 1301 N N . VAL A 1 183 ? 8.558 -12.405 -3.047 1.00 64.25 183 VAL A N 1
ATOM 1302 C CA . VAL A 1 183 ? 9.197 -12.914 -4.271 1.00 64.25 183 VAL A CA 1
ATOM 1303 C C . VAL A 1 183 ? 8.341 -12.594 -5.494 1.00 64.25 183 VAL A C 1
ATOM 1305 O O . VAL A 1 183 ? 8.841 -12.024 -6.460 1.00 64.25 183 VAL A O 1
ATOM 1308 N N . ALA A 1 184 ? 7.038 -12.878 -5.429 1.00 63.44 184 ALA A N 1
ATOM 1309 C CA . ALA A 1 184 ? 6.098 -12.559 -6.495 1.00 63.44 184 ALA A CA 1
ATOM 1310 C C . ALA A 1 184 ? 6.081 -11.049 -6.793 1.00 63.44 184 ALA A C 1
ATOM 1312 O O . ALA A 1 184 ? 6.088 -10.645 -7.950 1.00 63.44 184 ALA A O 1
ATOM 1313 N N . HIS A 1 185 ? 6.081 -10.196 -5.764 1.00 69.06 185 HIS A N 1
ATOM 1314 C CA . HIS A 1 185 ? 6.135 -8.742 -5.937 1.00 69.06 185 HIS A CA 1
ATOM 1315 C C . HIS A 1 185 ? 7.414 -8.255 -6.592 1.00 69.06 185 HIS A C 1
ATOM 1317 O O . HIS A 1 185 ? 7.356 -7.376 -7.444 1.00 69.06 185 HIS A O 1
ATOM 1323 N N . SER A 1 186 ? 8.546 -8.853 -6.228 1.00 71.00 186 SER A N 1
ATOM 1324 C CA . SER A 1 186 ? 9.818 -8.543 -6.869 1.00 71.00 186 SER A CA 1
ATOM 1325 C C . SER A 1 186 ? 9.759 -8.809 -8.377 1.00 71.00 186 SER A C 1
ATOM 1327 O O . SER A 1 186 ? 10.114 -7.935 -9.161 1.00 71.00 186 SER A O 1
ATOM 1329 N N . PHE A 1 187 ? 9.161 -9.933 -8.791 1.00 70.75 187 PHE A N 1
ATOM 1330 C CA . PHE A 1 187 ? 8.947 -10.229 -10.211 1.00 70.75 187 PHE A CA 1
ATOM 1331 C C . PHE A 1 187 ? 7.999 -9.249 -10.915 1.00 70.75 187 PHE A C 1
ATOM 1333 O O . PHE A 1 187 ? 8.239 -8.903 -12.066 1.00 70.75 187 PHE A O 1
ATOM 1340 N N . VAL A 1 188 ? 6.941 -8.772 -10.249 1.00 70.12 188 VAL A N 1
ATOM 1341 C CA . VAL A 1 188 ? 6.044 -7.748 -10.824 1.00 70.12 188 VAL A CA 1
ATOM 1342 C C . VAL A 1 188 ? 6.773 -6.416 -11.013 1.00 70.12 188 VAL A C 1
ATOM 1344 O O . VAL A 1 188 ? 6.578 -5.745 -12.025 1.00 70.12 188 VAL A O 1
ATOM 1347 N N . ASP A 1 189 ? 7.632 -6.033 -10.067 1.00 75.94 189 ASP A N 1
ATOM 1348 C CA . ASP A 1 189 ? 8.464 -4.837 -10.206 1.00 75.94 189 ASP A CA 1
ATOM 1349 C C . ASP A 1 189 ? 9.458 -4.968 -11.371 1.00 75.94 189 ASP A C 1
ATOM 1351 O O . ASP A 1 189 ? 9.656 -4.000 -12.105 1.00 75.94 189 ASP A O 1
ATOM 1355 N N . ASP A 1 190 ? 10.053 -6.148 -11.563 1.00 78.25 190 ASP A N 1
ATOM 1356 C CA . ASP A 1 190 ? 10.954 -6.417 -12.689 1.00 78.25 190 ASP A CA 1
ATOM 1357 C C . ASP A 1 190 ? 10.205 -6.439 -14.028 1.00 78.25 190 ASP A C 1
ATOM 1359 O O . ASP A 1 190 ? 10.696 -5.887 -15.012 1.00 78.25 190 ASP A O 1
ATOM 1363 N N . LEU A 1 191 ? 8.988 -6.997 -14.067 1.00 72.25 191 LEU A N 1
ATOM 1364 C CA . LEU A 1 191 ? 8.120 -6.965 -15.246 1.00 72.25 191 LEU A CA 1
ATOM 1365 C C . LEU A 1 191 ? 7.774 -5.529 -15.635 1.00 72.25 191 LEU A C 1
ATOM 1367 O O . LEU A 1 191 ? 7.853 -5.166 -16.807 1.00 72.25 191 LEU A O 1
ATOM 1371 N N . PHE A 1 192 ? 7.410 -4.705 -14.653 1.00 79.00 192 PHE A N 1
ATOM 1372 C CA . PHE A 1 192 ? 7.169 -3.289 -14.892 1.00 79.00 192 PHE A CA 1
ATOM 1373 C C . PHE A 1 192 ? 8.426 -2.608 -15.435 1.00 79.00 192 PHE A C 1
ATOM 1375 O O . PHE A 1 192 ? 8.330 -1.831 -16.380 1.00 79.00 192 PHE A O 1
ATOM 1382 N N . ALA A 1 193 ? 9.602 -2.905 -14.873 1.00 84.00 193 ALA A N 1
ATOM 1383 C CA . ALA A 1 193 ? 10.853 -2.306 -15.319 1.00 84.00 193 ALA A CA 1
ATOM 1384 C C . ALA A 1 193 ? 11.176 -2.669 -16.780 1.00 84.00 193 ALA A C 1
ATOM 1386 O O . ALA A 1 193 ? 11.490 -1.782 -17.573 1.00 84.00 193 ALA A O 1
ATOM 1387 N N . TRP A 1 194 ? 11.036 -3.940 -17.162 1.00 82.75 194 TRP A N 1
ATOM 1388 C CA . TRP A 1 194 ? 11.212 -4.385 -18.548 1.00 82.75 194 TRP A CA 1
ATOM 1389 C C . TRP A 1 194 ? 10.172 -3.776 -19.486 1.00 82.75 194 TRP A C 1
ATOM 1391 O O . TRP A 1 194 ? 10.540 -3.172 -20.492 1.00 82.75 194 TRP A O 1
ATOM 1401 N N . GLY A 1 195 ? 8.888 -3.882 -19.138 1.00 77.88 195 GLY A N 1
ATOM 1402 C CA . GLY A 1 195 ? 7.787 -3.382 -19.959 1.00 77.88 195 GLY A CA 1
ATOM 1403 C C . GLY A 1 195 ? 7.843 -1.870 -20.168 1.00 77.88 195 GLY A C 1
ATOM 1404 O O . GLY A 1 195 ? 7.646 -1.405 -21.285 1.00 77.88 195 GLY A O 1
ATOM 1405 N N . ALA A 1 196 ? 8.173 -1.095 -19.132 1.00 83.06 196 ALA A N 1
ATOM 1406 C CA . ALA A 1 196 ? 8.307 0.355 -19.248 1.00 83.06 196 ALA A CA 1
ATOM 1407 C C . ALA A 1 196 ? 9.570 0.767 -20.024 1.00 83.06 196 ALA A C 1
ATOM 1409 O O . ALA A 1 196 ? 9.512 1.716 -20.801 1.00 83.06 196 ALA A O 1
ATOM 1410 N N . THR A 1 197 ? 10.687 0.043 -19.879 1.00 86.25 197 THR A N 1
ATOM 1411 C CA . THR A 1 197 ? 11.910 0.321 -20.656 1.00 86.25 197 THR A CA 1
ATOM 1412 C C . THR A 1 197 ? 11.695 0.024 -22.140 1.00 86.25 197 THR A C 1
ATOM 1414 O O . THR A 1 197 ? 11.883 0.905 -22.971 1.00 86.25 197 THR A O 1
ATOM 1417 N N . LEU A 1 198 ? 11.250 -1.190 -22.483 1.00 86.50 198 LEU A N 1
ATOM 1418 C CA . LEU A 1 198 ? 11.027 -1.590 -23.876 1.00 86.50 198 LEU A CA 1
ATOM 1419 C C . LEU A 1 198 ? 9.855 -0.836 -24.503 1.00 86.50 198 LEU A C 1
ATOM 1421 O O . LEU A 1 198 ? 9.962 -0.390 -25.637 1.00 86.50 198 LEU A O 1
ATOM 1425 N N . GLY A 1 199 ? 8.760 -0.638 -23.766 1.00 80.25 199 GLY A N 1
ATOM 1426 C CA . GLY A 1 199 ? 7.629 0.164 -24.230 1.00 80.25 199 GLY A CA 1
ATOM 1427 C C . GLY A 1 199 ? 8.023 1.617 -24.491 1.00 80.25 199 GLY A C 1
ATOM 1428 O O . GLY A 1 199 ? 7.611 2.183 -25.495 1.00 80.25 199 GLY A O 1
ATOM 1429 N N . GLY A 1 200 ? 8.865 2.211 -23.640 1.00 83.94 200 GLY A N 1
ATOM 1430 C CA . GLY A 1 200 ? 9.396 3.554 -23.868 1.00 83.94 200 GLY A CA 1
ATOM 1431 C C . GLY A 1 200 ? 10.278 3.650 -25.113 1.00 83.94 200 GLY A C 1
ATOM 1432 O O . GLY A 1 200 ? 10.225 4.660 -25.805 1.00 83.94 200 GLY A O 1
ATOM 1433 N N . LEU A 1 201 ? 11.070 2.615 -25.400 1.00 85.44 201 LEU A N 1
ATOM 1434 C CA . LEU A 1 201 ? 11.976 2.569 -26.551 1.00 85.44 201 LEU A CA 1
ATOM 1435 C C . LEU A 1 201 ? 11.243 2.285 -27.875 1.00 85.44 201 LEU A C 1
ATOM 1437 O O . LEU A 1 201 ? 11.487 2.966 -28.864 1.00 85.44 201 LEU A O 1
ATOM 1441 N N . VAL A 1 202 ? 10.313 1.324 -27.878 1.00 84.38 202 VAL A N 1
ATOM 1442 C CA . VAL A 1 202 ? 9.595 0.854 -29.080 1.00 84.38 202 VAL A CA 1
ATOM 1443 C C . VAL A 1 202 ? 8.381 1.721 -29.413 1.00 84.38 202 VAL A C 1
ATOM 1445 O O . VAL A 1 202 ? 8.046 1.927 -30.574 1.00 84.38 202 VAL A O 1
ATOM 1448 N N . LEU A 1 203 ? 7.671 2.201 -28.390 1.00 80.38 203 LEU A N 1
ATOM 1449 C CA . LEU A 1 203 ? 6.392 2.898 -28.535 1.00 80.38 203 LEU A CA 1
ATOM 1450 C C . LEU A 1 203 ? 6.487 4.362 -28.086 1.00 80.38 203 LEU A C 1
ATOM 1452 O O . LEU A 1 203 ? 5.462 4.954 -27.756 1.00 80.38 203 LEU A O 1
ATOM 1456 N N . GLY A 1 204 ? 7.684 4.956 -28.072 1.00 77.12 204 GLY A N 1
ATOM 1457 C CA . GLY A 1 204 ? 7.893 6.352 -27.668 1.00 77.12 204 GLY A CA 1
ATOM 1458 C C . GLY A 1 204 ? 7.037 7.340 -28.467 1.00 77.12 204 GLY A C 1
ATOM 1459 O O . GLY A 1 204 ? 6.442 8.244 -27.885 1.00 77.12 204 GLY A O 1
ATOM 1460 N N . ASP A 1 205 ? 6.895 7.124 -29.779 1.00 76.19 205 ASP A N 1
ATOM 1461 C CA . ASP A 1 205 ? 6.060 7.946 -30.676 1.00 76.19 205 ASP A CA 1
ATOM 1462 C C . ASP A 1 205 ? 4.552 7.674 -30.530 1.00 76.19 205 ASP A C 1
ATOM 1464 O O . ASP A 1 205 ? 3.715 8.364 -31.116 1.00 76.19 205 ASP A O 1
ATOM 1468 N N . SER A 1 206 ? 4.167 6.661 -29.751 1.00 77.00 206 SER A N 1
ATOM 1469 C CA . SER A 1 206 ? 2.769 6.289 -29.584 1.00 77.00 206 SER A CA 1
ATOM 1470 C C . SER A 1 206 ? 2.042 7.245 -28.643 1.00 77.00 206 SER A C 1
ATOM 1472 O O . SER A 1 206 ? 2.407 7.408 -27.474 1.00 77.00 206 SER A O 1
ATOM 1474 N N . VAL A 1 207 ? 0.899 7.761 -29.104 1.00 75.50 207 VAL A N 1
ATOM 1475 C CA . VAL A 1 207 ? -0.066 8.492 -28.264 1.00 75.50 207 VAL A CA 1
ATOM 1476 C C . VAL A 1 207 ? -0.466 7.669 -27.035 1.00 75.50 207 VAL A C 1
ATOM 1478 O O . VAL A 1 207 ? -0.676 8.231 -25.961 1.00 75.50 207 VAL A O 1
ATOM 1481 N N . LEU A 1 208 ? -0.521 6.336 -27.157 1.00 74.00 208 LEU A N 1
ATOM 1482 C CA . LEU A 1 208 ? -0.824 5.445 -26.039 1.00 74.00 208 LEU A CA 1
ATOM 1483 C C . LEU A 1 208 ? 0.238 5.541 -24.938 1.00 74.00 208 LEU A C 1
ATOM 1485 O O . LEU A 1 208 ? -0.123 5.685 -23.773 1.00 74.00 208 LEU A O 1
ATOM 1489 N N . MET A 1 209 ? 1.530 5.501 -25.277 1.00 76.56 209 MET A N 1
ATOM 1490 C CA . MET A 1 209 ? 2.594 5.600 -24.271 1.00 76.56 209 MET A CA 1
ATOM 1491 C C . M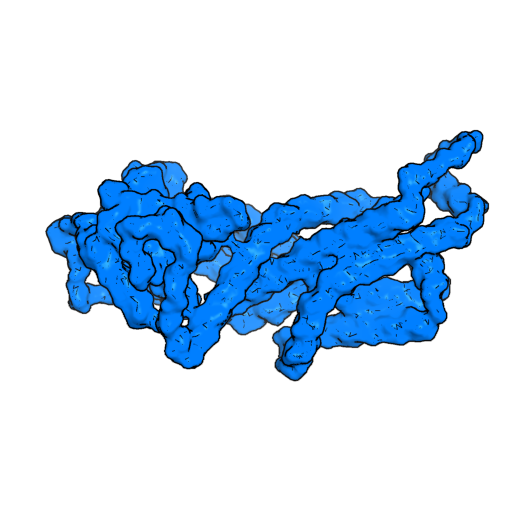ET A 1 209 ? 2.696 6.996 -23.673 1.00 76.56 209 MET A C 1
ATOM 1493 O O . MET A 1 209 ? 2.889 7.116 -22.464 1.00 76.56 209 MET A O 1
ATOM 1497 N N . ALA A 1 210 ? 2.487 8.044 -24.472 1.00 72.94 210 ALA A N 1
ATOM 1498 C CA . ALA A 1 210 ? 2.384 9.402 -23.951 1.00 72.94 210 ALA A CA 1
ATOM 1499 C C . ALA A 1 210 ? 1.230 9.519 -22.937 1.00 72.94 210 ALA A C 1
ATOM 1501 O O . ALA A 1 210 ? 1.426 10.000 -21.818 1.00 72.94 210 ALA A O 1
ATOM 1502 N N . ALA A 1 211 ? 0.045 9.001 -23.277 1.00 72.62 211 ALA A N 1
ATOM 1503 C CA . ALA A 1 211 ? -1.114 8.986 -22.387 1.00 72.62 211 ALA A CA 1
ATOM 1504 C C . ALA A 1 211 ? -0.864 8.161 -21.114 1.00 72.62 211 ALA A C 1
ATOM 1506 O O . ALA A 1 211 ? -1.213 8.605 -20.019 1.00 72.62 211 ALA A O 1
ATOM 1507 N N . LEU A 1 212 ? -0.218 6.995 -21.227 1.00 74.69 212 LEU A N 1
ATOM 1508 C CA . LEU A 1 212 ? 0.170 6.168 -20.080 1.00 74.69 212 LEU A CA 1
ATOM 1509 C C . LEU A 1 212 ? 1.194 6.874 -19.186 1.00 74.69 212 LEU A C 1
ATOM 1511 O O . LEU A 1 212 ? 1.061 6.819 -17.965 1.00 74.69 212 LEU A O 1
ATOM 1515 N N . GLY A 1 213 ? 2.170 7.579 -19.761 1.00 74.50 213 GLY A N 1
ATOM 1516 C CA . GLY A 1 213 ? 3.148 8.378 -19.023 1.00 74.50 213 GLY A CA 1
ATOM 1517 C C . GLY A 1 213 ? 2.500 9.529 -18.252 1.00 74.50 213 GLY A C 1
ATOM 1518 O O . GLY A 1 213 ? 2.753 9.700 -17.057 1.00 74.50 213 GLY A O 1
ATOM 1519 N N . VAL A 1 214 ? 1.591 10.272 -18.894 1.00 77.50 214 VAL A N 1
ATOM 1520 C CA . VAL A 1 214 ? 0.801 11.334 -18.245 1.00 77.50 214 VAL A CA 1
ATOM 1521 C C . VAL A 1 214 ? -0.068 10.759 -17.128 1.00 77.50 214 VAL A C 1
ATOM 1523 O O . VAL A 1 214 ? -0.065 11.287 -16.014 1.00 77.50 214 VAL A O 1
ATOM 1526 N N . ALA A 1 215 ? -0.773 9.655 -17.385 1.00 77.25 215 ALA A N 1
ATOM 1527 C CA . ALA A 1 215 ? -1.583 8.978 -16.379 1.00 77.25 215 ALA A CA 1
ATOM 1528 C C . ALA A 1 215 ? -0.728 8.496 -15.197 1.00 77.25 215 ALA A C 1
ATOM 1530 O O . ALA A 1 215 ? -1.118 8.677 -14.043 1.00 77.25 215 ALA A O 1
ATOM 1531 N N . TYR A 1 216 ? 0.459 7.946 -15.462 1.00 74.94 216 TYR A N 1
ATOM 1532 C CA . TYR A 1 216 ? 1.401 7.499 -14.441 1.00 74.94 216 TYR A CA 1
ATOM 1533 C C . TYR A 1 216 ? 1.876 8.656 -13.555 1.00 74.94 216 TYR A C 1
ATOM 1535 O O . TYR A 1 216 ? 1.836 8.542 -12.328 1.00 74.94 216 TYR A O 1
ATOM 1543 N N . LEU A 1 217 ? 2.256 9.793 -14.146 1.00 76.69 217 LEU A N 1
ATOM 1544 C CA . LEU A 1 217 ? 2.630 10.992 -13.393 1.00 76.69 217 LEU A CA 1
ATOM 1545 C C . LEU A 1 217 ? 1.456 11.546 -12.584 1.00 76.69 217 LEU A C 1
ATOM 1547 O O . LEU A 1 217 ? 1.623 11.853 -11.403 1.00 76.69 217 LEU A O 1
ATOM 1551 N N . ALA A 1 218 ? 0.266 11.631 -13.181 1.00 79.88 218 ALA A N 1
ATOM 1552 C CA . ALA A 1 218 ? -0.933 12.118 -12.509 1.00 79.88 218 ALA A CA 1
ATOM 1553 C C . ALA A 1 218 ? -1.275 11.246 -11.293 1.00 79.88 218 ALA A C 1
ATOM 1555 O O . ALA A 1 218 ? -1.381 11.751 -10.176 1.00 79.88 218 ALA A O 1
ATOM 1556 N N . VAL A 1 219 ? -1.360 9.924 -11.471 1.00 75.31 219 VAL A N 1
ATOM 1557 C CA . VAL A 1 219 ? -1.596 8.971 -10.376 1.00 75.31 219 VAL A CA 1
ATOM 1558 C C . VAL A 1 219 ? -0.472 9.051 -9.342 1.00 75.31 219 VAL A C 1
ATOM 1560 O O . VAL A 1 219 ? -0.733 9.057 -8.136 1.00 75.31 219 VAL A O 1
ATOM 1563 N N . GLY A 1 220 ? 0.778 9.158 -9.786 1.00 68.06 220 GLY A N 1
ATOM 1564 C CA . GLY A 1 220 ? 1.960 9.267 -8.940 1.00 68.06 220 GLY A CA 1
ATOM 1565 C C . GLY A 1 220 ? 1.966 10.501 -8.042 1.00 68.06 220 GLY A C 1
ATOM 1566 O O . GLY A 1 220 ? 2.254 10.388 -6.853 1.00 68.06 220 GLY A O 1
ATOM 1567 N N . LEU A 1 221 ? 1.567 11.663 -8.559 1.00 75.19 221 LEU A N 1
ATOM 1568 C CA . LEU A 1 221 ? 1.457 12.909 -7.791 1.00 75.19 221 LEU A CA 1
ATOM 1569 C C . LEU A 1 221 ? 0.482 12.781 -6.611 1.00 75.19 221 LEU A C 1
ATOM 1571 O O . LEU A 1 221 ? 0.736 13.325 -5.534 1.00 75.19 221 LEU A O 1
ATOM 1575 N N . PHE A 1 222 ? -0.602 12.017 -6.771 1.00 73.50 222 PHE A N 1
ATOM 1576 C CA . PHE A 1 222 ? -1.559 11.759 -5.690 1.00 73.50 222 PHE A CA 1
ATOM 1577 C C . PHE A 1 222 ? -1.121 10.622 -4.758 1.00 73.50 222 PHE A C 1
ATOM 1579 O O . PHE A 1 222 ? -1.297 10.706 -3.537 1.00 73.50 222 PHE A O 1
ATOM 1586 N N . THR A 1 223 ? -0.545 9.555 -5.311 1.00 69.62 223 THR A N 1
ATOM 1587 C CA . THR A 1 223 ? -0.198 8.334 -4.568 1.00 69.62 223 THR A CA 1
ATOM 1588 C C . THR A 1 223 ? 1.136 8.433 -3.834 1.00 69.62 223 THR A C 1
ATOM 1590 O O . THR A 1 223 ? 1.237 7.936 -2.713 1.00 69.62 223 THR A O 1
ATOM 1593 N N . ALA A 1 224 ? 2.147 9.116 -4.375 1.00 68.31 224 ALA A N 1
ATOM 1594 C CA . ALA A 1 224 ? 3.470 9.214 -3.760 1.00 68.31 224 ALA A CA 1
ATOM 1595 C C . ALA A 1 224 ? 3.440 9.877 -2.367 1.00 68.31 224 ALA A C 1
ATOM 1597 O O . ALA A 1 224 ? 3.990 9.295 -1.432 1.00 68.31 224 ALA A O 1
ATOM 1598 N N . PRO A 1 225 ? 2.737 11.005 -2.124 1.00 75.75 225 PRO A N 1
ATOM 1599 C CA . PRO A 1 225 ? 2.628 11.568 -0.774 1.00 75.75 225 PRO A CA 1
ATOM 1600 C C . PRO A 1 225 ? 1.943 10.626 0.224 1.00 75.75 225 PRO A C 1
ATOM 1602 O O . PRO A 1 225 ? 2.239 10.661 1.422 1.00 75.75 225 PRO A O 1
ATOM 1605 N N . VAL A 1 226 ? 1.005 9.805 -0.253 1.00 74.44 226 VAL A N 1
ATOM 1606 C CA . VAL A 1 226 ? 0.303 8.786 0.535 1.00 74.44 226 VAL A CA 1
ATOM 1607 C C . VAL A 1 226 ? 1.247 7.636 0.887 1.00 74.44 226 VAL A C 1
ATOM 1609 O O . VAL A 1 226 ? 1.379 7.287 2.062 1.00 74.44 226 VAL A O 1
ATOM 1612 N N . LEU A 1 227 ? 1.952 7.103 -0.108 1.00 70.94 227 LEU A N 1
ATOM 1613 C CA . LEU A 1 227 ? 2.914 6.018 0.037 1.00 70.94 227 LEU A CA 1
ATOM 1614 C C . LEU A 1 227 ? 4.097 6.424 0.920 1.00 70.94 227 LEU A C 1
ATOM 1616 O O . LEU A 1 227 ? 4.470 5.669 1.808 1.00 70.94 227 LEU A O 1
ATOM 1620 N N . THR A 1 228 ? 4.618 7.645 0.792 1.00 72.69 228 THR A N 1
ATOM 1621 C CA . THR A 1 228 ? 5.667 8.169 1.682 1.00 72.69 228 THR A CA 1
ATOM 1622 C C . THR A 1 228 ? 5.213 8.183 3.140 1.00 72.69 228 THR A C 1
ATOM 1624 O O . THR A 1 228 ? 5.958 7.788 4.036 1.00 72.69 228 THR A O 1
ATOM 1627 N N . ARG A 1 229 ? 3.971 8.598 3.416 1.00 76.81 229 ARG A N 1
ATOM 1628 C CA . ARG A 1 229 ? 3.430 8.564 4.785 1.00 76.81 229 ARG A CA 1
ATOM 1629 C C . ARG A 1 229 ? 3.272 7.139 5.303 1.00 76.81 229 ARG A C 1
ATOM 1631 O O . ARG A 1 229 ? 3.570 6.899 6.471 1.00 76.81 229 ARG A O 1
ATOM 1638 N N . LEU A 1 230 ? 2.824 6.216 4.455 1.00 74.31 230 LEU A N 1
ATOM 1639 C CA . LEU A 1 230 ? 2.763 4.791 4.775 1.00 74.31 230 LEU A CA 1
ATOM 1640 C C . LEU A 1 230 ? 4.153 4.243 5.108 1.00 74.31 230 LEU A C 1
ATOM 1642 O O . LEU A 1 230 ? 4.326 3.666 6.175 1.00 74.31 230 LEU A O 1
ATOM 1646 N N . THR A 1 231 ? 5.156 4.513 4.276 1.00 70.00 231 THR A N 1
ATOM 1647 C CA . THR A 1 231 ? 6.560 4.149 4.511 1.00 70.00 231 THR A CA 1
ATOM 1648 C C . THR A 1 231 ? 7.068 4.676 5.852 1.00 70.00 231 THR A C 1
ATOM 1650 O O . THR A 1 231 ? 7.694 3.941 6.610 1.00 70.00 231 THR A O 1
ATOM 1653 N N . LEU A 1 232 ? 6.742 5.921 6.215 1.00 77.31 232 LEU A N 1
ATOM 1654 C CA . LEU A 1 232 ? 7.111 6.484 7.519 1.00 77.31 232 LEU A CA 1
ATOM 1655 C C . LEU A 1 232 ? 6.412 5.789 8.695 1.00 77.31 232 LEU A C 1
ATOM 1657 O O . LEU A 1 232 ? 7.016 5.635 9.757 1.00 77.31 232 LEU A O 1
ATOM 1661 N N . ILE A 1 233 ? 5.150 5.377 8.537 1.00 77.62 233 ILE A N 1
ATOM 1662 C CA . ILE A 1 233 ? 4.453 4.560 9.540 1.00 77.62 233 ILE A CA 1
ATOM 1663 C C . ILE A 1 233 ? 5.175 3.219 9.693 1.00 77.62 233 ILE A C 1
ATOM 1665 O O . ILE A 1 233 ? 5.470 2.823 10.816 1.00 77.62 233 ILE A O 1
ATOM 1669 N N . GLN A 1 234 ? 5.530 2.564 8.591 1.00 73.88 234 GLN A N 1
ATOM 1670 C CA . GLN A 1 234 ? 6.229 1.278 8.601 1.00 73.88 234 GLN A CA 1
ATOM 1671 C C . GLN A 1 234 ? 7.610 1.366 9.249 1.00 73.88 234 GLN A C 1
ATOM 1673 O O . GLN A 1 234 ? 7.950 0.551 10.101 1.00 73.88 234 GLN A O 1
ATOM 1678 N N . LEU A 1 235 ? 8.375 2.415 8.941 1.00 75.56 235 LEU A N 1
ATOM 1679 C CA . LEU A 1 235 ? 9.651 2.680 9.601 1.00 75.56 235 LEU A CA 1
ATOM 1680 C C . LEU A 1 235 ? 9.476 2.822 11.120 1.00 75.56 235 LEU A C 1
ATOM 1682 O O . LEU A 1 235 ? 10.264 2.289 11.897 1.00 75.56 235 LEU A O 1
ATOM 1686 N N . ARG A 1 236 ? 8.418 3.506 11.569 1.00 80.38 236 ARG A N 1
ATOM 1687 C CA . ARG A 1 236 ? 8.105 3.617 13.002 1.00 80.38 236 ARG A CA 1
ATOM 1688 C C . ARG A 1 236 ? 7.678 2.283 13.610 1.00 80.38 236 ARG A C 1
ATOM 1690 O O . ARG A 1 236 ? 8.059 2.019 14.744 1.00 80.38 236 ARG A O 1
ATOM 1697 N N . ILE A 1 237 ? 6.938 1.447 12.877 1.00 76.88 237 ILE A N 1
ATOM 1698 C CA . ILE A 1 237 ? 6.615 0.069 13.285 1.00 76.88 237 ILE A CA 1
ATOM 1699 C C . ILE A 1 237 ? 7.908 -0.725 13.486 1.00 76.88 237 ILE A C 1
ATOM 1701 O O . ILE A 1 237 ? 8.075 -1.329 14.543 1.00 76.88 237 ILE A O 1
ATOM 1705 N N . PHE A 1 238 ? 8.844 -0.662 12.537 1.00 73.44 238 PHE A N 1
ATOM 1706 C CA . PHE A 1 238 ? 10.147 -1.318 12.641 1.00 73.44 238 PHE A CA 1
ATOM 1707 C C . PHE A 1 238 ? 10.939 -0.836 13.863 1.00 73.44 238 PHE A C 1
ATOM 1709 O O . PHE A 1 238 ? 11.379 -1.651 14.667 1.00 73.44 238 PHE A O 1
ATOM 1716 N N . ILE A 1 239 ? 11.052 0.481 14.070 1.00 78.94 239 ILE A N 1
ATOM 1717 C CA . ILE A 1 239 ? 11.726 1.054 15.248 1.00 78.94 239 ILE A CA 1
ATOM 1718 C C . ILE A 1 239 ? 11.067 0.573 16.549 1.00 78.94 239 ILE A C 1
ATOM 1720 O O . ILE A 1 239 ? 11.756 0.261 17.518 1.00 78.94 239 ILE A O 1
ATOM 1724 N N . SER A 1 240 ? 9.736 0.509 16.587 1.00 77.88 240 SER A N 1
ATOM 1725 C CA . SER A 1 240 ? 8.982 -0.004 17.733 1.00 77.88 240 SER A CA 1
ATOM 1726 C C . SER A 1 240 ? 9.246 -1.490 17.993 1.00 77.88 240 SER A C 1
ATOM 1728 O O . SER A 1 240 ? 9.459 -1.871 19.142 1.00 77.88 240 SER A O 1
ATOM 1730 N N . LEU A 1 241 ? 9.291 -2.322 16.948 1.00 78.81 241 LEU A N 1
ATOM 1731 C CA . LEU A 1 241 ? 9.656 -3.739 17.057 1.00 78.81 241 LEU A CA 1
ATOM 1732 C C . LEU A 1 241 ? 11.098 -3.918 17.534 1.00 78.81 241 LEU A C 1
ATOM 1734 O O . LEU A 1 241 ? 11.342 -4.741 18.411 1.00 78.81 241 LEU A O 1
ATOM 1738 N N . TRP A 1 242 ? 12.029 -3.114 17.018 1.00 77.69 242 TRP A N 1
ATOM 1739 C CA . TRP A 1 242 ? 13.425 -3.122 17.446 1.00 77.69 242 TRP A CA 1
ATOM 1740 C C . TRP A 1 242 ? 13.559 -2.791 18.934 1.00 77.69 242 TRP A C 1
ATOM 1742 O O . TRP A 1 242 ? 14.188 -3.533 19.677 1.00 77.69 242 TRP A O 1
ATOM 1752 N N . LYS A 1 243 ? 12.898 -1.725 19.401 1.00 77.81 243 LYS A N 1
ATOM 1753 C CA . LYS A 1 243 ? 12.880 -1.351 20.826 1.00 77.81 243 LYS A CA 1
ATOM 1754 C C . LYS A 1 243 ? 12.270 -2.426 21.718 1.00 77.81 243 LYS A C 1
ATOM 1756 O O . LYS A 1 243 ? 12.780 -2.680 22.804 1.00 77.81 243 LYS A O 1
ATOM 1761 N N . LYS A 1 244 ? 11.191 -3.060 21.250 1.00 76.69 244 LYS A N 1
ATOM 1762 C CA . LYS A 1 244 ? 10.578 -4.202 21.933 1.00 76.69 244 LYS A CA 1
ATOM 1763 C C . LYS A 1 244 ? 11.565 -5.366 22.039 1.00 76.69 244 LYS A C 1
ATOM 1765 O O . LYS A 1 244 ? 11.655 -5.979 23.094 1.00 76.69 244 LYS A O 1
ATOM 1770 N N . HIS A 1 245 ? 12.303 -5.655 20.968 1.00 79.00 245 HIS A N 1
ATOM 1771 C CA . HIS A 1 245 ? 13.305 -6.717 20.946 1.00 79.00 245 HIS A CA 1
ATOM 1772 C C . HIS A 1 245 ? 14.481 -6.430 21.890 1.00 79.00 245 HIS A C 1
ATOM 1774 O O . HIS A 1 245 ? 14.927 -7.328 22.593 1.00 79.00 245 HIS A O 1
ATOM 1780 N N . THR A 1 246 ? 14.937 -5.177 21.971 1.00 81.12 246 THR A N 1
ATOM 1781 C CA . THR A 1 246 ? 16.044 -4.766 22.851 1.00 81.12 246 THR A CA 1
ATOM 1782 C C . THR A 1 246 ? 15.630 -4.485 24.300 1.00 81.12 246 THR A C 1
ATOM 1784 O O . THR A 1 246 ? 16.468 -4.079 25.101 1.00 81.12 246 THR A O 1
ATOM 1787 N N . GLY A 1 247 ? 14.351 -4.657 24.660 1.00 72.00 247 GLY A N 1
ATOM 1788 C CA . GLY A 1 247 ? 13.840 -4.401 26.014 1.00 72.00 247 GLY A CA 1
ATOM 1789 C C . GLY A 1 247 ? 13.829 -2.921 26.430 1.00 72.00 247 GLY A C 1
ATOM 1790 O O . GLY A 1 247 ? 13.581 -2.600 27.591 1.00 72.00 247 GLY A O 1
ATOM 1791 N N . SER A 1 248 ? 14.075 -1.996 25.499 1.00 67.12 248 SER A N 1
ATOM 1792 C CA . SER A 1 248 ? 14.121 -0.554 25.758 1.00 67.12 248 SER A CA 1
ATOM 1793 C C . SER A 1 248 ? 12.713 0.052 25.677 1.00 67.12 248 SER A C 1
ATOM 1795 O O . SER A 1 248 ? 12.340 0.700 24.696 1.00 67.12 248 SER A O 1
ATOM 1797 N N . GLU A 1 249 ? 11.895 -0.184 26.707 1.00 63.09 249 GLU A N 1
ATOM 1798 C CA . GLU A 1 249 ? 10.516 0.333 26.795 1.00 63.09 249 GLU A CA 1
ATOM 1799 C C . GLU A 1 249 ? 10.384 1.647 27.584 1.00 63.09 249 GLU A C 1
ATOM 1801 O O . GLU A 1 249 ? 9.285 2.039 27.987 1.00 63.09 249 GLU A O 1
ATOM 1806 N N . THR A 1 250 ? 11.474 2.395 27.779 1.00 65.62 250 THR A N 1
ATOM 1807 C CA . THR A 1 250 ? 11.370 3.745 28.340 1.00 65.62 250 THR A CA 1
ATOM 1808 C C . THR A 1 250 ? 10.664 4.662 27.351 1.00 65.62 250 THR A C 1
ATOM 1810 O O . THR A 1 250 ? 11.128 4.951 26.243 1.00 65.62 250 THR A O 1
ATOM 1813 N N . GLN A 1 251 ? 9.477 5.119 27.745 1.00 66.62 251 GLN A N 1
ATOM 1814 C CA . GLN A 1 251 ? 8.678 5.968 26.887 1.00 66.62 251 GLN A CA 1
ATOM 1815 C C . GLN A 1 251 ? 9.322 7.360 26.801 1.00 66.62 251 GLN A C 1
ATOM 1817 O O . GLN A 1 251 ? 9.417 8.051 27.818 1.00 66.62 251 GLN A O 1
ATOM 1822 N N . PRO A 1 252 ? 9.733 7.820 25.604 1.00 73.06 252 PRO A N 1
ATOM 1823 C CA . PRO A 1 252 ? 10.407 9.106 25.470 1.00 73.06 252 PRO A CA 1
ATOM 1824 C C . PRO A 1 252 ? 9.448 10.220 25.882 1.00 73.06 252 PRO A C 1
ATOM 1826 O O . PRO A 1 252 ? 8.275 10.117 25.515 1.00 73.06 252 PRO A O 1
ATOM 1829 N N . PRO A 1 253 ? 9.895 11.274 26.590 1.00 82.12 253 PRO A N 1
ATOM 1830 C CA . PRO A 1 253 ? 9.024 12.326 27.116 1.00 82.12 253 PRO A CA 1
ATOM 1831 C C . PRO A 1 253 ? 8.122 12.936 26.029 1.00 82.12 253 PRO A C 1
ATOM 1833 O O . PRO A 1 253 ? 8.488 12.943 24.848 1.00 82.12 253 PRO A O 1
ATOM 1836 N N . PRO A 1 254 ? 6.927 13.451 26.389 1.00 86.25 254 PRO A N 1
ATOM 1837 C CA . PRO A 1 254 ? 6.004 13.971 25.395 1.00 86.25 254 PRO A CA 1
ATOM 1838 C C . PRO A 1 254 ? 6.650 15.151 24.663 1.00 86.25 254 PRO A C 1
ATOM 1840 O O . PRO A 1 254 ? 7.214 16.045 25.308 1.00 86.25 254 PRO A O 1
ATOM 1843 N N . PRO A 1 255 ? 6.585 15.178 23.323 1.00 89.38 255 PRO A N 1
ATOM 1844 C CA . PRO A 1 255 ? 7.255 16.213 22.560 1.00 89.38 255 PRO A CA 1
ATOM 1845 C C . PRO A 1 255 ? 6.636 17.584 22.857 1.00 89.38 255 PRO A C 1
ATOM 1847 O O . PRO A 1 255 ? 5.430 17.701 23.072 1.00 89.38 255 PRO A O 1
ATOM 1850 N N . ARG A 1 256 ? 7.455 18.646 22.822 1.00 90.00 256 ARG A N 1
ATOM 1851 C CA . ARG A 1 256 ? 7.041 20.016 23.199 1.00 90.00 256 ARG A CA 1
ATOM 1852 C C . ARG A 1 256 ? 5.782 20.494 22.470 1.00 90.00 256 ARG A C 1
ATOM 1854 O O . ARG A 1 256 ? 4.946 21.161 23.063 1.00 90.00 256 ARG A O 1
ATOM 1861 N N . TRP A 1 257 ? 5.630 20.132 21.197 1.00 92.31 257 TRP A N 1
ATOM 1862 C CA . TRP A 1 257 ? 4.453 20.504 20.409 1.00 92.31 257 TRP A CA 1
ATOM 1863 C C . TRP A 1 257 ? 3.163 19.842 20.913 1.00 92.31 257 TRP A C 1
ATOM 1865 O O . TRP A 1 257 ? 2.105 20.447 20.795 1.00 92.31 257 TRP A O 1
ATOM 1875 N N . LEU A 1 258 ? 3.242 18.630 21.476 1.00 91.69 258 LEU A N 1
ATOM 1876 C CA . LEU A 1 258 ? 2.083 17.931 22.030 1.00 91.69 258 LEU A CA 1
ATOM 1877 C C . LEU A 1 258 ? 1.668 18.572 23.353 1.00 91.69 258 LEU A C 1
ATOM 1879 O O . LEU A 1 258 ? 0.488 18.830 23.541 1.00 91.69 258 LEU A O 1
ATOM 1883 N N . LYS A 1 259 ? 2.647 18.915 24.205 1.00 90.94 259 LYS A N 1
ATOM 1884 C CA . LYS A 1 259 ? 2.408 19.683 25.437 1.00 90.94 259 LYS A CA 1
ATOM 1885 C C . LYS A 1 259 ? 1.734 21.025 25.145 1.00 90.94 259 LYS A C 1
ATOM 1887 O O . LYS A 1 259 ? 0.765 21.371 25.790 1.00 90.94 259 LYS A O 1
ATOM 1892 N N . ARG A 1 260 ? 2.194 21.757 24.124 1.00 89.38 260 ARG A N 1
ATOM 1893 C CA . ARG A 1 260 ? 1.554 23.021 23.709 1.00 89.38 260 ARG A CA 1
ATOM 1894 C C . ARG A 1 260 ? 0.146 22.830 23.149 1.00 89.38 260 ARG A C 1
ATOM 1896 O O . ARG A 1 260 ? -0.681 23.715 23.290 1.00 89.38 260 ARG A O 1
ATOM 1903 N N . ALA A 1 261 ? -0.105 21.712 22.470 1.00 88.94 261 ALA A N 1
ATOM 1904 C CA . ALA A 1 261 ? -1.416 21.428 21.899 1.00 88.94 261 ALA A CA 1
ATOM 1905 C C . ALA A 1 261 ? -2.443 20.995 22.957 1.00 88.94 261 ALA A C 1
ATOM 1907 O O . ALA A 1 261 ? -3.639 21.112 22.705 1.00 88.94 261 ALA A O 1
ATOM 1908 N N . LEU A 1 262 ? -1.980 20.464 24.092 1.00 90.56 262 LEU A N 1
ATOM 1909 C CA . LEU A 1 262 ? -2.791 19.974 25.205 1.00 90.56 262 LEU A CA 1
ATOM 1910 C C . LEU A 1 262 ? -2.111 20.352 26.540 1.00 90.56 262 LEU A C 1
ATOM 1912 O O . LEU A 1 262 ? -1.518 19.477 27.172 1.00 90.56 262 LEU A O 1
ATOM 1916 N N . PRO A 1 263 ? -2.131 21.642 26.929 1.00 85.81 263 PRO A N 1
ATOM 1917 C CA . PRO A 1 263 ? -1.391 22.134 28.094 1.00 85.81 263 PRO A CA 1
ATOM 1918 C C . PRO A 1 263 ? -1.906 21.566 29.422 1.00 85.81 263 PRO A C 1
ATOM 1920 O O . PRO A 1 263 ? -1.095 21.261 30.291 1.00 85.81 263 PRO A O 1
ATOM 1923 N N . ASP A 1 264 ? -3.216 21.331 29.530 1.00 86.50 264 ASP A N 1
ATOM 1924 C CA . ASP A 1 264 ? -3.880 20.964 30.791 1.00 86.50 264 ASP A CA 1
ATOM 1925 C C . ASP A 1 264 ? -4.180 19.463 30.916 1.00 86.50 264 ASP A C 1
ATOM 1927 O O . ASP A 1 264 ? -4.968 19.048 31.758 1.00 86.50 264 ASP A O 1
ATOM 1931 N N . ARG A 1 265 ? -3.598 18.628 30.047 1.00 84.44 265 ARG A N 1
ATOM 1932 C CA . ARG A 1 265 ? -3.876 17.185 30.032 1.00 84.44 265 ARG A CA 1
ATOM 1933 C C . ARG A 1 265 ? -2.705 16.375 30.546 1.00 84.44 265 ARG A C 1
ATOM 1935 O O . ARG A 1 265 ? -1.558 16.620 30.163 1.00 84.44 265 ARG A O 1
ATOM 1942 N N . ASP A 1 266 ? -3.006 15.332 31.314 1.00 84.00 266 ASP A N 1
ATOM 1943 C CA . ASP A 1 266 ? -2.001 14.335 31.652 1.00 84.00 266 ASP A CA 1
ATOM 1944 C C . ASP A 1 266 ? -1.608 13.531 30.402 1.00 84.00 266 ASP A C 1
ATOM 1946 O O . ASP A 1 266 ? -2.386 12.784 29.808 1.00 84.00 266 ASP A O 1
ATOM 1950 N N . LEU A 1 267 ? -0.356 13.701 29.982 1.00 85.69 267 LEU A N 1
ATOM 1951 C CA . LEU A 1 267 ? 0.213 13.008 28.831 1.00 85.69 267 LEU A CA 1
ATOM 1952 C C . LEU A 1 267 ? 0.979 11.743 29.232 1.00 85.69 267 LEU A C 1
ATOM 1954 O O . LEU A 1 267 ? 1.583 11.124 28.348 1.00 85.69 267 LEU A O 1
ATOM 1958 N N . SER A 1 268 ? 1.000 11.360 30.513 1.00 78.69 268 SER A N 1
ATOM 1959 C CA . SER A 1 268 ? 1.708 10.181 31.028 1.00 78.69 268 SER A CA 1
ATOM 1960 C C . SER A 1 268 ? 1.256 8.895 30.324 1.00 78.69 268 SER A C 1
ATOM 1962 O O . SER A 1 268 ? 2.095 8.117 29.869 1.00 78.69 268 SER A O 1
ATOM 1964 N N . GLN A 1 269 ? -0.053 8.756 30.092 1.00 78.00 269 GLN A N 1
ATOM 1965 C CA . GLN A 1 269 ? -0.691 7.583 29.484 1.00 78.00 269 GLN A CA 1
ATOM 1966 C C . GLN A 1 269 ? -0.795 7.633 27.952 1.00 78.00 269 GLN A C 1
ATOM 1968 O O . GLN A 1 269 ? -1.474 6.805 27.345 1.00 78.00 269 GLN A O 1
ATOM 1973 N N . ARG A 1 270 ? -0.115 8.574 27.280 1.00 86.31 270 ARG A N 1
ATOM 1974 C CA . ARG A 1 270 ? -0.153 8.664 25.808 1.00 86.31 270 ARG A CA 1
ATOM 1975 C C . ARG A 1 270 ? 0.280 7.342 25.167 1.00 86.31 270 ARG A C 1
ATOM 1977 O O . ARG A 1 270 ? 1.265 6.730 25.586 1.00 86.31 270 ARG A O 1
ATOM 1984 N N . VAL A 1 271 ? -0.378 6.947 24.086 1.00 86.62 271 VAL A N 1
ATOM 1985 C CA . VAL A 1 271 ? -0.031 5.747 23.317 1.00 86.62 271 VAL A CA 1
ATOM 1986 C C . VAL A 1 271 ? 0.324 6.161 21.890 1.00 86.62 271 VAL A C 1
ATOM 1988 O O . VAL A 1 271 ? -0.460 6.859 21.244 1.00 86.62 271 VAL A O 1
ATOM 1991 N N . PRO A 1 272 ? 1.507 5.801 21.363 1.00 88.12 272 PRO A N 1
ATOM 1992 C CA . PRO A 1 272 ? 1.810 6.059 19.964 1.00 88.12 272 PRO A CA 1
ATOM 1993 C C . PRO A 1 272 ? 0.867 5.222 19.088 1.00 88.12 272 PRO A C 1
ATOM 1995 O O . PRO A 1 272 ? 0.756 4.006 19.255 1.00 88.12 272 PRO A O 1
ATOM 1998 N N . ALA A 1 273 ? 0.206 5.869 18.131 1.00 90.12 273 ALA A N 1
ATOM 1999 C CA . ALA A 1 273 ? -0.776 5.229 17.261 1.00 90.12 273 ALA A CA 1
ATOM 2000 C C . ALA A 1 273 ? -0.751 5.826 15.848 1.00 90.12 273 ALA A C 1
ATOM 2002 O O . ALA A 1 273 ? -0.179 6.895 15.606 1.00 90.12 273 ALA A O 1
ATOM 2003 N N . TYR A 1 274 ? -1.390 5.155 14.900 1.00 88.75 274 TYR A N 1
ATOM 2004 C CA . TYR A 1 274 ? -1.567 5.633 13.539 1.00 88.75 274 TYR A CA 1
ATOM 2005 C C . TYR A 1 274 ? -2.970 5.328 13.007 1.00 88.75 274 TYR A C 1
ATOM 2007 O O . TYR A 1 274 ? -3.637 4.394 13.435 1.00 88.75 274 TYR A O 1
ATOM 2015 N N . ALA A 1 275 ? -3.431 6.139 12.061 1.00 85.56 275 ALA A N 1
ATOM 2016 C CA . ALA A 1 275 ? -4.711 5.984 11.386 1.00 85.56 275 ALA A CA 1
ATOM 2017 C C . ALA A 1 275 ? -4.495 5.952 9.873 1.00 85.56 275 ALA A C 1
ATOM 2019 O O . ALA A 1 275 ? -3.809 6.820 9.324 1.00 85.56 275 ALA A O 1
ATOM 2020 N N . TYR A 1 276 ? -5.135 5.008 9.183 1.00 79.81 276 TYR A N 1
ATOM 2021 C CA . TYR A 1 276 ? -5.188 5.018 7.718 1.00 79.81 276 TYR A CA 1
ATOM 2022 C C . TYR A 1 276 ? -6.097 6.134 7.197 1.00 79.81 276 TYR A C 1
ATOM 2024 O O . TYR A 1 276 ? -5.753 6.824 6.239 1.00 79.81 276 TYR A O 1
ATOM 2032 N N . ARG A 1 277 ? -7.215 6.382 7.883 1.00 81.00 277 ARG A N 1
ATOM 2033 C CA . ARG A 1 277 ? -8.143 7.475 7.590 1.00 81.00 277 ARG A CA 1
ATOM 2034 C C . ARG A 1 277 ? -8.766 7.968 8.887 1.00 81.00 277 ARG A C 1
ATOM 2036 O O . ARG A 1 277 ? -9.338 7.178 9.627 1.00 81.00 277 ARG A O 1
ATOM 2043 N N . MET A 1 278 ? -8.671 9.270 9.143 1.00 84.00 278 MET A N 1
ATOM 2044 C CA . MET A 1 278 ? -9.310 9.900 10.297 1.00 84.00 278 MET A CA 1
ATOM 2045 C C . MET A 1 278 ? -9.891 11.267 9.903 1.00 84.00 278 MET A C 1
ATOM 2047 O O . MET A 1 278 ? -9.155 12.085 9.336 1.00 84.00 278 MET A O 1
ATOM 2051 N N . PRO A 1 279 ? -11.179 11.550 10.187 1.00 78.38 279 PRO A N 1
ATOM 2052 C CA . PRO A 1 279 ? -11.775 12.862 9.930 1.00 78.38 279 PRO A CA 1
ATOM 2053 C C . PRO A 1 279 ? -10.976 13.989 10.593 1.00 78.38 279 PRO A C 1
ATOM 2055 O O . PRO A 1 279 ? -10.429 13.808 11.682 1.00 78.38 279 PRO A O 1
ATOM 2058 N N . ASN A 1 280 ? -10.886 15.148 9.937 1.00 82.12 280 ASN A N 1
ATOM 2059 C CA . ASN A 1 280 ? -10.167 16.357 10.391 1.00 82.12 280 ASN A CA 1
ATOM 2060 C C . ASN A 1 280 ? -8.633 16.218 10.521 1.00 82.12 280 ASN A C 1
ATOM 2062 O O . ASN A 1 280 ? -7.911 17.211 10.610 1.00 82.12 280 ASN A O 1
ATOM 2066 N N . VAL A 1 281 ? -8.099 14.996 10.450 1.00 84.88 281 VAL A N 1
ATOM 2067 C CA . VAL A 1 281 ? -6.660 14.704 10.523 1.00 84.88 281 VAL A CA 1
ATOM 2068 C C . VAL A 1 281 ? -6.109 14.335 9.139 1.00 84.88 281 VAL A C 1
ATOM 2070 O O . VAL A 1 281 ? -5.079 14.876 8.713 1.00 84.88 281 VAL A O 1
ATOM 2073 N N . GLY A 1 282 ? -6.833 13.500 8.389 1.00 83.69 282 GLY A N 1
ATOM 2074 C CA . GLY A 1 282 ? -6.539 13.107 7.008 1.00 83.69 282 GLY A CA 1
ATOM 2075 C C . GLY A 1 282 ? -6.148 11.633 6.855 1.00 83.69 282 GLY A C 1
ATOM 2076 O O . GLY A 1 282 ? -6.459 10.799 7.706 1.00 83.69 282 GLY A O 1
ATOM 2077 N N . LEU A 1 283 ? -5.473 11.324 5.744 1.00 81.88 283 LEU A N 1
ATOM 2078 C CA . LEU A 1 283 ? -5.037 9.971 5.384 1.00 81.88 283 LEU A CA 1
ATOM 2079 C C . LEU A 1 283 ? -3.606 9.676 5.860 1.00 81.88 283 LEU A C 1
ATOM 2081 O O . LEU A 1 283 ? -2.731 10.549 5.761 1.00 81.88 283 LEU A O 1
ATOM 2085 N N . PHE A 1 284 ? -3.389 8.438 6.311 1.00 80.12 284 PHE A N 1
ATOM 2086 C CA . PHE A 1 284 ? -2.096 7.842 6.667 1.00 80.12 284 PHE A CA 1
ATOM 2087 C C . PHE A 1 284 ? -1.298 8.712 7.638 1.00 80.12 284 PHE A C 1
ATOM 2089 O O . PHE A 1 284 ? -0.294 9.334 7.287 1.00 80.12 284 PHE A O 1
ATOM 2096 N N . ARG A 1 285 ? -1.785 8.826 8.875 1.00 86.88 285 ARG A N 1
ATOM 2097 C CA . ARG A 1 285 ? -1.201 9.706 9.891 1.00 86.88 285 ARG A CA 1
ATOM 2098 C C . ARG A 1 285 ? -0.777 8.930 11.122 1.00 86.88 285 ARG A C 1
ATOM 2100 O O . ARG A 1 285 ? -1.579 8.219 11.706 1.00 86.88 285 ARG A O 1
ATOM 2107 N N . SER A 1 286 ? 0.462 9.141 11.551 1.00 89.31 286 SER A N 1
ATOM 2108 C CA . SER A 1 286 ? 0.980 8.691 12.845 1.00 89.31 286 SER A CA 1
ATOM 2109 C C . SER A 1 286 ? 0.974 9.833 13.858 1.00 89.31 286 SER A C 1
ATOM 2111 O O . SER A 1 286 ? 1.410 10.941 13.531 1.00 89.31 286 SER A O 1
ATOM 2113 N N . GLY A 1 287 ? 0.568 9.560 15.090 1.00 91.50 287 GLY A N 1
ATOM 2114 C CA . GLY A 1 287 ? 0.469 10.539 16.164 1.00 91.50 287 GLY A CA 1
ATOM 2115 C C . GLY A 1 287 ? 0.399 9.882 17.536 1.00 91.50 287 GLY A C 1
ATOM 2116 O O . GLY A 1 287 ? 0.948 8.800 17.748 1.00 91.50 287 GLY A O 1
ATOM 2117 N N . PHE A 1 288 ? -0.278 10.556 18.458 1.00 91.50 288 PHE A N 1
ATOM 2118 C CA . PHE A 1 288 ? -0.499 10.077 19.817 1.00 91.50 288 PHE A CA 1
ATOM 2119 C C . PHE A 1 288 ? -1.994 9.960 20.096 1.00 91.50 288 PHE A C 1
ATOM 2121 O O . PHE A 1 288 ? -2.754 10.895 19.838 1.00 91.50 288 PHE A O 1
ATOM 2128 N N . LEU A 1 289 ? -2.382 8.796 20.606 1.00 91.25 289 LEU A N 1
ATOM 2129 C CA . LEU A 1 289 ? -3.671 8.516 21.214 1.00 91.25 289 LEU A CA 1
ATOM 2130 C C . LEU A 1 289 ? -3.602 8.882 22.699 1.00 91.25 289 LEU A C 1
ATOM 2132 O O . LEU A 1 289 ? -2.635 8.543 23.385 1.00 91.25 289 LEU A O 1
ATOM 2136 N N . ILE A 1 290 ? -4.627 9.577 23.169 1.00 90.31 290 ILE A N 1
ATOM 2137 C CA . ILE A 1 290 ? -4.823 9.984 24.556 1.00 90.31 290 ILE A CA 1
ATOM 2138 C C . ILE A 1 290 ? -6.261 9.621 24.910 1.00 90.31 290 ILE A C 1
ATOM 2140 O O . ILE A 1 290 ? -7.180 9.949 24.157 1.00 90.31 290 ILE A O 1
ATOM 2144 N N . ILE A 1 291 ? -6.429 8.911 26.017 1.00 87.44 291 ILE A N 1
ATOM 2145 C CA . ILE A 1 291 ? -7.723 8.559 26.592 1.00 87.44 291 ILE A CA 1
ATOM 2146 C C . ILE A 1 291 ? -7.673 9.093 28.021 1.00 87.44 291 ILE A C 1
ATOM 2148 O O . ILE A 1 291 ? -6.758 8.751 28.767 1.00 87.44 291 ILE A O 1
ATOM 2152 N N . ASP A 1 292 ? -8.588 9.994 28.349 1.00 86.00 292 ASP A N 1
ATOM 2153 C CA . ASP A 1 292 ? -8.644 10.695 29.628 1.00 86.00 292 ASP A CA 1
ATOM 2154 C C . ASP A 1 292 ? -10.101 10.995 30.014 1.00 86.00 292 ASP A C 1
ATOM 2156 O O . ASP A 1 292 ? -11.037 10.615 29.309 1.00 86.00 292 ASP A O 1
ATOM 2160 N N . GLU A 1 293 ? -10.297 11.696 31.130 1.00 84.31 293 GLU A N 1
ATOM 2161 C CA . GLU A 1 293 ? -11.614 12.135 31.614 1.00 84.31 293 GLU A CA 1
ATOM 2162 C C . GLU A 1 293 ? -12.373 13.030 30.621 1.00 84.31 293 GLU A C 1
ATOM 2164 O O . GLU A 1 293 ? -13.597 13.137 30.676 1.00 84.31 293 GLU A O 1
ATOM 2169 N N . HIS A 1 294 ? -11.672 13.645 29.667 1.00 84.38 294 HIS A N 1
ATOM 2170 C CA . HIS A 1 294 ? -12.303 14.438 28.621 1.00 84.38 294 HIS A CA 1
ATOM 2171 C C . HIS A 1 294 ? -12.710 13.592 27.408 1.00 84.38 294 HIS A C 1
ATOM 2173 O O . HIS A 1 294 ? -13.339 14.122 26.493 1.00 84.38 294 HIS A O 1
ATOM 2179 N N . GLY A 1 295 ? -12.344 12.311 27.352 1.00 85.44 295 GLY A N 1
ATOM 2180 C CA . GLY A 1 295 ? -12.681 11.377 26.280 1.00 85.44 295 GLY A CA 1
ATOM 2181 C C . GLY A 1 295 ? -11.465 10.923 25.470 1.00 85.44 295 GLY A C 1
ATOM 2182 O O . GLY A 1 295 ? -10.358 10.765 25.981 1.00 85.44 295 GLY A O 1
ATOM 2183 N N . VAL A 1 296 ? -11.662 10.694 24.169 1.00 89.12 296 VAL A N 1
ATOM 2184 C CA . VAL A 1 296 ? -10.638 10.126 23.277 1.00 89.12 296 VAL A CA 1
ATOM 2185 C C . VAL A 1 296 ? -10.092 11.207 22.350 1.00 89.12 296 VAL A C 1
ATOM 2187 O O . VAL A 1 296 ? -10.841 11.893 21.651 1.00 89.12 296 VAL A O 1
ATOM 2190 N N . SER A 1 297 ? -8.771 11.373 22.315 1.00 91.00 297 SER A N 1
ATOM 2191 C CA . SER A 1 297 ? -8.081 12.313 21.428 1.00 91.00 297 SER A CA 1
ATOM 2192 C C . SER A 1 297 ? -6.983 11.629 20.623 1.00 91.00 297 SER A C 1
ATOM 2194 O O . SER A 1 297 ? -6.116 10.955 21.171 1.00 91.00 297 SER A O 1
ATOM 2196 N N . PHE A 1 298 ? -6.958 11.882 19.316 1.00 93.31 298 PHE A N 1
ATOM 2197 C CA . PHE A 1 298 ? -5.839 11.548 18.443 1.00 93.31 298 PHE A CA 1
ATOM 2198 C C . PHE A 1 298 ? -5.200 12.822 17.900 1.00 93.31 298 PHE A C 1
ATOM 2200 O O . PHE A 1 298 ? -5.843 13.599 17.189 1.00 93.31 298 PHE A O 1
ATOM 2207 N N . VAL A 1 299 ? -3.928 13.039 18.233 1.00 93.81 299 VAL A N 1
ATOM 2208 C CA . VAL A 1 299 ? -3.202 14.271 17.904 1.00 93.81 299 VAL A CA 1
ATOM 2209 C C . VAL A 1 299 ? -2.008 13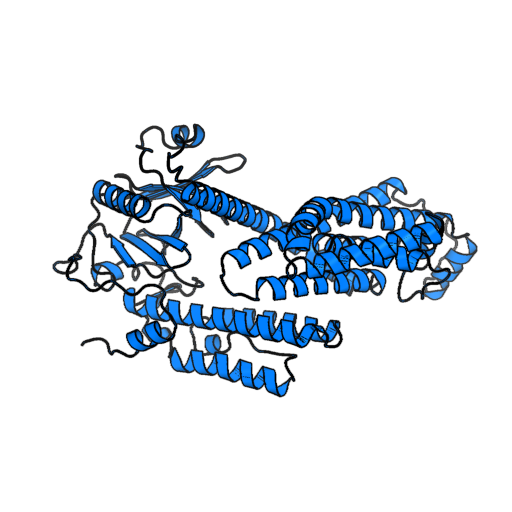.968 17.012 1.00 93.81 299 VAL A C 1
ATOM 2211 O O . VAL A 1 299 ? -1.170 13.116 17.314 1.00 93.81 299 VAL A O 1
ATOM 2214 N N . VAL A 1 300 ? -1.909 14.701 15.906 1.00 92.75 300 VAL A N 1
ATOM 2215 C CA . VAL A 1 300 ? -0.890 14.522 14.872 1.00 92.75 300 VAL A CA 1
ATOM 2216 C C . VAL A 1 300 ? -0.197 15.847 14.590 1.00 92.75 300 VAL A C 1
ATOM 2218 O O . VAL A 1 300 ? -0.842 16.873 14.375 1.00 92.75 300 VAL A O 1
ATOM 2221 N N . LYS A 1 301 ? 1.133 15.813 14.499 1.00 89.44 301 LYS A N 1
ATOM 2222 C CA . LYS A 1 301 ? 1.919 16.930 13.974 1.00 89.44 301 LYS A CA 1
ATOM 2223 C C . LYS A 1 301 ? 1.991 16.839 12.448 1.00 89.44 301 LYS A C 1
ATOM 2225 O O . LYS A 1 301 ? 2.602 15.915 11.912 1.00 89.44 301 LYS A O 1
ATOM 2230 N N . GLY A 1 302 ? 1.354 17.780 11.754 1.00 81.06 302 GLY A N 1
ATOM 2231 C CA . GLY A 1 302 ? 1.603 18.033 10.334 1.00 81.06 302 GLY A CA 1
ATOM 2232 C C . GLY A 1 302 ? 2.858 18.885 10.129 1.00 81.06 302 GLY A C 1
ATOM 2233 O O . GLY A 1 302 ? 3.494 19.296 11.096 1.00 81.06 302 GLY A O 1
ATOM 2234 N N . LEU A 1 303 ? 3.194 19.179 8.869 1.00 76.62 303 LEU A N 1
ATOM 2235 C CA . LEU A 1 303 ? 4.357 20.013 8.537 1.00 76.62 303 LEU A CA 1
ATOM 2236 C C . LEU A 1 303 ? 4.231 21.428 9.139 1.00 76.62 303 LEU A C 1
ATOM 2238 O O . LEU A 1 303 ? 5.167 21.917 9.756 1.00 76.62 303 LEU A O 1
ATOM 2242 N N . LEU A 1 304 ? 3.044 22.038 9.011 1.00 78.81 304 LEU A N 1
ATOM 2243 C CA . LEU A 1 304 ? 2.790 23.436 9.394 1.00 78.81 304 LEU A CA 1
ATOM 2244 C C . LEU A 1 304 ? 1.844 23.606 10.592 1.00 78.81 304 LEU A C 1
ATOM 2246 O O . LEU A 1 304 ? 1.833 24.655 11.224 1.00 78.81 304 LEU A O 1
ATOM 2250 N N . ARG A 1 305 ? 1.002 22.611 10.895 1.00 87.06 305 ARG A N 1
ATOM 2251 C CA . ARG A 1 305 ? -0.036 22.713 11.935 1.00 87.06 305 ARG A CA 1
ATOM 2252 C C . ARG A 1 305 ? -0.225 21.393 12.670 1.00 87.06 305 ARG A C 1
ATOM 2254 O O . ARG A 1 305 ? -0.047 20.317 12.091 1.00 87.06 305 ARG A O 1
ATOM 2261 N N . VAL A 1 306 ? -0.632 21.481 13.934 1.00 91.06 306 VAL A N 1
ATOM 2262 C CA . VAL A 1 306 ? -1.129 20.333 14.700 1.00 91.06 306 VAL A CA 1
ATOM 2263 C C . VAL A 1 306 ? -2.576 20.081 14.293 1.00 91.06 306 VAL A C 1
ATOM 2265 O O . VAL A 1 306 ? -3.374 21.010 14.201 1.00 91.06 306 VAL A O 1
ATOM 2268 N N . ARG A 1 307 ? -2.904 18.823 14.012 1.00 92.62 307 ARG A N 1
ATOM 2269 C CA . ARG A 1 307 ? -4.269 18.381 13.728 1.00 92.62 307 ARG A CA 1
ATOM 2270 C C . ARG A 1 307 ? -4.715 17.445 14.833 1.00 92.62 307 ARG A C 1
ATOM 2272 O O . ARG A 1 307 ? -3.938 16.601 15.280 1.00 92.62 307 ARG A O 1
ATOM 2279 N N . ARG A 1 308 ? -5.968 17.583 15.245 1.00 90.88 308 ARG A N 1
ATOM 2280 C CA . ARG A 1 308 ? -6.556 16.791 16.318 1.00 90.88 308 ARG A CA 1
ATOM 2281 C C . ARG A 1 308 ? -7.906 16.259 15.882 1.00 90.88 308 ARG A C 1
ATOM 2283 O O . ARG A 1 308 ? -8.689 16.955 15.245 1.00 90.88 308 ARG A O 1
ATOM 2290 N N . HIS A 1 309 ? -8.153 15.022 16.265 1.00 90.38 309 HIS A N 1
ATOM 2291 C CA . HIS A 1 309 ? -9.470 14.430 16.276 1.00 90.38 309 HIS A CA 1
ATOM 2292 C C . HIS A 1 309 ? -9.845 14.157 17.731 1.00 90.38 309 HIS A C 1
ATOM 2294 O O . HIS A 1 309 ? -9.059 13.533 18.440 1.00 90.38 309 HIS A O 1
ATOM 2300 N N . HIS A 1 310 ? -10.992 14.653 18.183 1.00 89.69 310 HIS A N 1
ATOM 2301 C CA . HIS A 1 310 ? -11.456 14.481 19.555 1.00 89.69 310 HIS A CA 1
ATOM 2302 C C . HIS A 1 310 ? -12.901 14.001 19.555 1.00 89.69 310 HIS A C 1
ATOM 2304 O O . HIS A 1 310 ? -13.702 14.491 18.764 1.00 89.69 310 HIS A O 1
ATOM 2310 N N . VAL A 1 311 ? -13.193 13.051 20.434 1.00 87.44 311 VAL A N 1
ATOM 2311 C CA . VAL A 1 311 ? -14.543 12.653 20.817 1.00 87.44 311 VAL A CA 1
ATOM 2312 C C . VAL A 1 311 ? -14.634 12.865 22.321 1.00 87.44 311 VAL A C 1
ATOM 2314 O O . VAL A 1 311 ? -13.844 12.275 23.067 1.00 87.44 311 VAL A O 1
ATOM 2317 N N . GLY A 1 312 ? -15.530 13.759 22.738 1.00 87.25 312 GLY A N 1
ATOM 2318 C CA . GLY A 1 312 ? -15.766 14.044 24.151 1.00 87.25 312 GLY A CA 1
ATOM 2319 C C . GLY A 1 312 ? -16.392 12.843 24.857 1.00 87.25 312 GLY A C 1
ATOM 2320 O O . GLY A 1 312 ? -17.029 12.020 24.206 1.00 87.25 312 GLY A O 1
ATOM 2321 N N . LEU A 1 313 ? -16.241 12.734 26.178 1.00 83.56 313 LEU A N 1
ATOM 2322 C CA . LEU A 1 313 ? -16.821 11.619 26.938 1.00 83.56 313 LEU A CA 1
ATOM 2323 C C . LEU A 1 313 ? -18.354 11.547 26.807 1.00 83.56 313 LEU A C 1
ATOM 2325 O O . LEU A 1 313 ? -18.899 10.460 26.672 1.00 83.56 313 LEU A O 1
ATOM 2329 N N . SER A 1 314 ? -19.033 12.699 26.765 1.00 82.19 314 SER A N 1
ATOM 2330 C CA . SER A 1 314 ? -20.487 12.794 26.556 1.00 82.19 314 SER A CA 1
ATOM 2331 C C . SER A 1 314 ? -20.943 12.323 25.173 1.00 82.19 314 SER A C 1
ATOM 2333 O O . SER A 1 314 ? -22.089 11.921 25.001 1.00 82.19 314 SER A O 1
ATOM 2335 N N . GLU A 1 315 ? -20.054 12.381 24.181 1.00 85.06 315 GLU A N 1
ATOM 2336 C CA . GLU A 1 315 ? -20.321 11.915 22.822 1.00 85.06 315 GLU A CA 1
ATOM 2337 C C . GLU A 1 315 ? -19.821 10.491 22.593 1.00 85.06 315 GLU A C 1
ATOM 2339 O O . GLU A 1 315 ? -20.220 9.861 21.617 1.00 85.06 315 GLU A O 1
ATOM 2344 N N . LEU A 1 316 ? -18.911 9.993 23.428 1.00 85.25 316 LEU A N 1
ATOM 2345 C CA . LEU A 1 316 ? -18.307 8.680 23.284 1.00 85.25 316 LEU A CA 1
ATOM 2346 C C . LEU A 1 316 ? -19.354 7.606 23.571 1.00 85.25 316 LEU A C 1
ATOM 2348 O O . LEU A 1 316 ? -19.946 7.584 24.639 1.00 85.25 316 LEU A O 1
ATOM 2352 N N . GLN A 1 317 ? -19.550 6.689 22.631 1.00 84.12 317 GLN A N 1
ATOM 2353 C CA . GLN A 1 317 ? -20.528 5.610 22.775 1.00 84.12 317 GLN A CA 1
ATOM 2354 C C . GLN A 1 317 ? -19.873 4.269 23.072 1.00 84.12 317 GLN A C 1
ATOM 2356 O O . GLN A 1 317 ? -20.402 3.476 23.843 1.00 84.12 317 GLN A O 1
ATOM 2361 N N . ARG A 1 318 ? -18.722 3.996 22.450 1.00 86.19 318 ARG A N 1
ATOM 2362 C CA . ARG A 1 318 ? -17.980 2.755 22.679 1.00 86.19 318 ARG A CA 1
ATOM 2363 C C . ARG A 1 318 ? -16.502 2.910 22.382 1.00 86.19 318 ARG A C 1
ATOM 2365 O O . ARG A 1 318 ? -16.125 3.669 21.485 1.00 86.19 318 ARG A O 1
ATOM 2372 N N . ILE A 1 319 ? -15.694 2.112 23.069 1.00 89.00 319 ILE A N 1
ATOM 2373 C CA . ILE A 1 319 ? -14.298 1.831 22.744 1.00 89.00 319 ILE A CA 1
ATOM 2374 C C . ILE A 1 319 ? -14.143 0.320 22.586 1.00 89.00 319 ILE A C 1
ATOM 2376 O O . ILE A 1 319 ? -14.515 -0.432 23.477 1.00 89.00 319 ILE A O 1
ATOM 2380 N N . GLY A 1 320 ? -13.575 -0.127 21.470 1.00 88.12 320 GLY A N 1
ATOM 2381 C CA . GLY A 1 320 ? -13.216 -1.518 21.226 1.00 88.12 320 GLY A CA 1
ATOM 2382 C C . GLY A 1 320 ? -11.701 -1.697 21.192 1.00 88.12 320 GLY A C 1
ATOM 2383 O O . GLY A 1 320 ? -11.006 -0.967 20.491 1.00 88.12 320 GLY A O 1
ATOM 2384 N N . LEU A 1 321 ? -11.162 -2.678 21.908 1.00 87.38 321 LEU A N 1
ATOM 2385 C CA . LEU A 1 321 ? -9.800 -3.163 21.689 1.00 87.38 321 LEU A CA 1
ATOM 2386 C C . LEU A 1 321 ? -9.855 -4.316 20.697 1.00 87.38 321 LEU A C 1
ATOM 2388 O O . LEU A 1 321 ? -10.641 -5.243 20.850 1.00 87.38 321 LEU A O 1
ATOM 2392 N N . VAL A 1 322 ? -9.006 -4.249 19.685 1.00 82.75 322 VAL A N 1
ATOM 2393 C CA . VAL A 1 322 ? -8.862 -5.245 18.630 1.00 82.75 322 VAL A CA 1
ATOM 2394 C C . VAL A 1 322 ? -7.469 -5.817 18.750 1.00 82.75 322 VAL A C 1
ATOM 2396 O O . VAL A 1 322 ? -6.476 -5.086 18.667 1.00 82.75 322 VAL A O 1
ATOM 2399 N N . GLU A 1 323 ? -7.399 -7.128 18.905 1.00 77.75 323 GLU A N 1
ATOM 2400 C CA . GLU A 1 323 ? -6.148 -7.856 18.991 1.00 77.75 323 GLU A CA 1
ATOM 2401 C C . GLU A 1 323 ? -6.131 -8.976 17.957 1.00 77.75 323 GLU A C 1
ATOM 2403 O O . GLU A 1 323 ? -7.030 -9.813 17.895 1.00 77.75 323 GLU A O 1
ATOM 2408 N N . THR A 1 324 ? -5.106 -8.948 17.109 1.00 69.62 324 THR A N 1
ATOM 2409 C CA . THR A 1 324 ? -4.839 -9.961 16.087 1.00 69.62 324 THR A CA 1
ATOM 2410 C C . THR A 1 324 ? -3.397 -10.436 16.230 1.00 69.62 324 THR A C 1
ATOM 2412 O O . THR A 1 324 ? -2.579 -9.774 16.872 1.00 69.62 324 THR A O 1
ATOM 2415 N N . LEU A 1 325 ? -3.048 -11.531 15.551 1.00 62.91 325 LEU A N 1
ATOM 2416 C CA . LEU A 1 325 ? -1.662 -12.011 15.480 1.00 62.91 325 LEU A CA 1
ATOM 2417 C C . LEU A 1 325 ? -0.691 -10.963 14.910 1.00 62.91 325 LEU A C 1
ATOM 2419 O O . LEU A 1 325 ? 0.496 -10.976 15.221 1.00 62.91 325 LEU A O 1
ATOM 2423 N N . THR A 1 326 ? -1.189 -10.063 14.060 1.00 60.88 326 THR A N 1
ATOM 2424 C CA . THR A 1 326 ? -0.360 -9.148 13.259 1.00 60.88 326 THR A CA 1
ATOM 2425 C C . THR A 1 326 ? -0.398 -7.697 13.727 1.00 60.88 326 THR A C 1
ATOM 2427 O O . THR A 1 326 ? 0.542 -6.944 13.489 1.00 60.88 326 THR A O 1
ATOM 2430 N N . TYR A 1 327 ? -1.484 -7.267 14.368 1.00 72.62 327 TYR A N 1
ATOM 2431 C CA . TYR A 1 327 ? -1.658 -5.885 14.801 1.00 72.62 327 TYR A CA 1
ATOM 2432 C C . TYR A 1 327 ? -2.634 -5.759 15.965 1.00 72.62 327 TYR A C 1
ATOM 2434 O O . TYR A 1 327 ? -3.486 -6.618 16.204 1.00 72.62 327 TYR A O 1
ATOM 2442 N N . ARG A 1 328 ? -2.544 -4.610 16.635 1.00 79.94 328 ARG A N 1
ATOM 2443 C CA . ARG A 1 328 ? -3.511 -4.157 17.629 1.00 79.94 328 ARG A CA 1
ATOM 2444 C C . ARG A 1 328 ? -4.118 -2.841 17.195 1.00 79.94 328 ARG A C 1
ATOM 2446 O O . ARG A 1 328 ? -3.418 -1.986 16.649 1.00 79.94 328 ARG A O 1
ATOM 2453 N N . ALA A 1 329 ? -5.404 -2.673 17.444 1.00 85.88 329 ALA A N 1
ATOM 2454 C CA . ALA A 1 329 ? -6.102 -1.435 17.159 1.00 85.88 329 ALA A CA 1
ATOM 2455 C C . ALA A 1 329 ? -7.089 -1.097 18.275 1.00 85.88 329 ALA A C 1
ATOM 2457 O O . ALA A 1 329 ? -7.594 -1.973 18.964 1.00 85.88 329 ALA A O 1
ATOM 2458 N N . LEU A 1 330 ? -7.357 0.189 18.436 1.00 89.00 330 LEU A N 1
ATOM 2459 C CA . LEU A 1 330 ? -8.437 0.719 19.241 1.00 89.00 330 LEU A CA 1
ATOM 2460 C C . LEU A 1 330 ? -9.498 1.263 18.286 1.00 89.00 330 LEU A C 1
ATOM 2462 O O . LEU A 1 330 ? -9.208 2.155 17.481 1.00 89.00 330 LEU A O 1
ATOM 2466 N N . THR A 1 331 ? -10.710 0.729 18.348 1.00 88.50 331 THR A N 1
ATOM 2467 C CA . THR A 1 331 ? -11.869 1.324 17.696 1.00 88.50 331 THR A CA 1
ATOM 2468 C C . THR A 1 331 ? -12.639 2.191 18.672 1.00 88.50 331 THR A C 1
ATOM 2470 O O . THR A 1 331 ? -12.623 1.959 19.876 1.00 88.50 331 THR A O 1
ATOM 2473 N N . PHE A 1 332 ? -13.286 3.234 18.173 1.00 87.69 332 PHE A N 1
ATOM 2474 C CA . PHE A 1 332 ? -14.195 4.042 18.973 1.00 87.69 332 PHE A CA 1
ATOM 2475 C C . PHE A 1 332 ? -15.307 4.607 18.098 1.00 87.69 332 PHE A C 1
ATOM 2477 O O . PHE A 1 332 ? -15.086 4.925 16.925 1.00 87.69 332 PHE A O 1
ATOM 2484 N N . ALA A 1 333 ? -16.499 4.734 18.670 1.00 82.75 333 ALA A N 1
ATOM 2485 C CA . ALA A 1 333 ? -17.641 5.378 18.031 1.00 82.75 333 ALA A CA 1
ATOM 2486 C C . ALA A 1 333 ? -18.152 6.516 18.914 1.00 82.75 333 ALA A C 1
ATOM 2488 O O . ALA A 1 333 ? -18.094 6.430 20.143 1.00 82.75 333 ALA A O 1
ATOM 2489 N N . GLY A 1 334 ? -18.610 7.587 18.270 1.00 77.50 334 GLY A N 1
ATOM 2490 C CA . GLY A 1 334 ? -19.239 8.714 18.944 1.00 77.50 334 GLY A CA 1
ATOM 2491 C C . GLY A 1 334 ? -20.635 8.972 18.386 1.00 77.50 334 GLY A C 1
ATOM 2492 O O . GLY A 1 334 ? -20.927 8.568 17.264 1.00 77.50 334 GLY A O 1
ATOM 2493 N N . ALA A 1 335 ? -21.461 9.698 19.135 1.00 69.94 335 ALA A N 1
ATOM 2494 C CA . ALA A 1 335 ? -22.896 9.870 18.901 1.00 69.94 335 ALA A CA 1
ATOM 2495 C C . ALA A 1 335 ? -23.295 10.386 17.512 1.00 69.94 335 ALA A C 1
ATOM 2497 O O . ALA A 1 335 ? -24.396 10.122 17.045 1.00 69.94 335 ALA A O 1
ATOM 2498 N N . SER A 1 336 ? -22.405 11.110 16.836 1.00 62.72 336 SER A N 1
ATOM 2499 C CA . SER A 1 336 ? -22.657 11.738 15.537 1.00 62.72 336 SER A CA 1
ATOM 2500 C C . SER A 1 336 ? -21.928 11.068 14.367 1.00 62.72 336 SER A C 1
ATOM 2502 O O . SER A 1 336 ? -21.982 11.564 13.239 1.00 62.72 336 SER A O 1
ATOM 2504 N N . GLY A 1 337 ? -21.211 9.957 14.583 1.00 65.38 337 GLY A N 1
ATOM 2505 C CA . GLY A 1 337 ? -20.344 9.396 13.550 1.00 65.38 337 GLY A CA 1
ATOM 2506 C C . GLY A 1 337 ? -20.146 7.890 13.606 1.00 65.38 337 GLY A C 1
ATOM 2507 O O . GLY A 1 337 ? -20.208 7.261 14.651 1.00 65.38 337 GLY A O 1
ATOM 2508 N N . GLY A 1 338 ? -19.829 7.316 12.444 1.00 70.31 338 GLY A N 1
ATOM 2509 C CA . GLY A 1 338 ? -19.469 5.906 12.359 1.00 70.31 338 GLY A CA 1
ATOM 2510 C C . GLY A 1 338 ? -18.173 5.559 13.099 1.00 70.31 338 GLY A C 1
ATOM 2511 O O . GLY A 1 338 ? -17.363 6.439 13.402 1.00 70.31 338 GLY A O 1
ATOM 2512 N N . GLU A 1 339 ? -17.965 4.264 13.331 1.00 77.94 339 GLU A N 1
ATOM 2513 C CA . GLU A 1 339 ? -16.799 3.747 14.036 1.00 77.94 339 GLU A CA 1
ATOM 2514 C C . GLU A 1 339 ? -15.487 4.147 13.345 1.00 77.94 339 GLU A C 1
ATOM 2516 O O . GLU A 1 339 ? -15.353 4.154 12.114 1.00 77.94 339 GLU A O 1
ATOM 2521 N N . ARG A 1 340 ? -14.501 4.501 14.167 1.00 85.19 340 ARG A N 1
ATOM 2522 C CA . ARG A 1 340 ? -13.159 4.925 13.768 1.00 85.19 340 ARG A CA 1
ATOM 2523 C C . ARG A 1 340 ? -12.147 3.957 14.354 1.00 85.19 340 ARG A C 1
ATOM 2525 O O . ARG A 1 340 ? -12.369 3.420 15.430 1.00 85.19 340 ARG A O 1
ATOM 2532 N N . ALA A 1 341 ? -11.031 3.755 13.658 1.00 85.19 341 ALA A N 1
ATOM 2533 C CA . ALA A 1 341 ? -9.976 2.844 14.087 1.00 85.19 341 ALA A CA 1
ATOM 2534 C C . ALA A 1 341 ? -8.620 3.552 14.167 1.00 85.19 341 ALA A C 1
ATOM 2536 O O . ALA A 1 341 ? -8.212 4.260 13.240 1.00 85.19 341 ALA A O 1
ATOM 2537 N N . LEU A 1 342 ? -7.913 3.312 15.265 1.00 89.00 342 LEU A N 1
ATOM 2538 C CA . LEU A 1 342 ? -6.529 3.699 15.497 1.00 89.00 342 LEU A CA 1
ATOM 2539 C C . LEU A 1 342 ? -5.696 2.448 15.706 1.00 89.00 342 LEU A C 1
ATOM 2541 O O . LEU A 1 342 ? -5.966 1.657 16.594 1.00 89.00 342 LEU A O 1
ATOM 2545 N N . TYR A 1 343 ? -4.661 2.280 14.908 1.00 86.81 343 TYR A N 1
ATOM 2546 C CA . TYR A 1 343 ? -3.741 1.163 15.007 1.00 86.81 343 TYR A CA 1
ATOM 2547 C C . TYR A 1 343 ? -2.606 1.538 15.948 1.00 86.81 343 TYR A C 1
ATOM 2549 O O . TYR A 1 343 ? -2.073 2.648 15.892 1.00 86.81 343 TYR A O 1
ATOM 2557 N N . LEU A 1 344 ? -2.246 0.626 16.838 1.00 86.44 344 LEU A N 1
ATOM 2558 C CA . LEU A 1 344 ? -1.215 0.854 17.839 1.00 86.44 344 LEU A CA 1
ATOM 2559 C C . LEU A 1 344 ? 0.132 0.403 17.278 1.00 86.44 344 LEU A C 1
ATOM 2561 O O . LEU A 1 344 ? 0.219 -0.614 16.586 1.00 86.44 344 LEU A O 1
ATOM 2565 N N . PHE A 1 345 ? 1.193 1.159 17.563 1.00 83.44 345 PHE A N 1
ATOM 2566 C CA . PHE A 1 345 ? 2.537 0.678 17.246 1.00 83.44 345 PHE A CA 1
ATOM 2567 C C . PHE A 1 345 ? 2.887 -0.525 18.139 1.00 83.44 345 PHE A C 1
ATOM 2569 O O . PHE A 1 345 ? 2.430 -0.573 19.285 1.00 83.44 345 PHE A O 1
ATOM 2576 N N . PRO A 1 346 ? 3.688 -1.492 17.652 1.00 75.75 346 PRO A N 1
ATOM 2577 C CA . PRO A 1 346 ? 4.062 -2.656 18.447 1.00 75.75 346 PRO A CA 1
ATOM 2578 C C . PRO A 1 346 ? 4.730 -2.270 19.772 1.00 75.75 346 PRO A C 1
ATOM 2580 O O . PRO A 1 346 ? 5.595 -1.398 19.815 1.00 75.75 346 PRO A O 1
ATOM 2583 N N . GLY A 1 347 ? 4.341 -2.955 20.841 1.00 73.81 347 GLY A N 1
ATOM 2584 C CA . GLY A 1 347 ? 4.924 -2.843 22.179 1.00 73.81 347 GLY A CA 1
ATOM 2585 C C . GLY A 1 347 ? 4.695 -4.135 22.959 1.00 73.81 347 GLY A C 1
ATOM 2586 O O . GLY A 1 347 ? 4.170 -5.114 22.398 1.00 73.81 347 GLY A O 1
ATOM 2587 N N . THR A 1 348 ? 5.083 -4.184 24.233 1.00 67.25 348 THR A N 1
ATOM 2588 C CA . THR A 1 348 ? 4.715 -5.316 25.084 1.00 67.25 348 THR A CA 1
ATOM 2589 C C . THR A 1 348 ? 3.193 -5.398 25.251 1.00 67.25 348 THR A C 1
ATOM 2591 O O . THR A 1 348 ? 2.517 -4.391 25.522 1.00 67.25 348 THR A O 1
ATOM 2594 N N . PRO A 1 349 ? 2.631 -6.613 25.095 1.00 64.25 349 PRO A N 1
ATOM 2595 C CA . PRO A 1 349 ? 1.224 -6.880 25.295 1.00 64.25 349 PRO A CA 1
ATOM 2596 C C . PRO A 1 349 ? 0.631 -6.289 26.568 1.00 64.25 349 PRO A C 1
ATOM 2598 O O . PRO A 1 349 ? -0.361 -5.560 26.515 1.00 64.25 349 PRO A O 1
ATOM 2601 N N . ALA A 1 350 ? 1.300 -6.569 27.685 1.00 66.25 350 ALA A N 1
ATOM 2602 C CA . ALA A 1 350 ? 0.872 -6.190 29.018 1.00 66.25 350 ALA A CA 1
ATOM 2603 C C . ALA A 1 350 ? 0.885 -4.671 29.220 1.00 66.25 350 ALA A C 1
ATOM 2605 O O . ALA A 1 350 ? -0.076 -4.134 29.762 1.00 66.25 350 ALA A O 1
ATOM 2606 N N . ALA A 1 351 ? 1.916 -3.955 28.753 1.00 68.81 351 ALA A N 1
ATOM 2607 C CA . ALA A 1 351 ? 1.990 -2.508 28.945 1.00 68.81 351 ALA A CA 1
ATOM 2608 C C . ALA A 1 351 ? 0.894 -1.774 28.165 1.00 68.81 351 ALA A C 1
ATOM 2610 O O . ALA A 1 351 ? 0.264 -0.861 28.693 1.00 68.81 351 ALA A O 1
ATOM 2611 N N . THR A 1 352 ? 0.632 -2.190 26.924 1.00 69.62 352 THR A N 1
ATOM 2612 C CA . THR A 1 352 ? -0.380 -1.541 26.078 1.00 69.62 352 THR A CA 1
ATOM 2613 C C . THR A 1 352 ? -1.791 -1.795 26.607 1.00 69.62 352 THR A C 1
ATOM 2615 O O . THR A 1 352 ? -2.569 -0.853 26.742 1.00 69.62 352 THR A O 1
ATOM 2618 N N . SER A 1 353 ? -2.110 -3.043 26.963 1.00 72.00 353 SER A N 1
ATOM 2619 C CA . SER A 1 353 ? -3.431 -3.392 27.495 1.00 72.00 353 SER A CA 1
ATOM 2620 C C . SER A 1 353 ? -3.671 -2.754 28.866 1.00 72.00 353 SER A C 1
ATOM 2622 O O . SER A 1 353 ? -4.732 -2.173 29.076 1.00 72.00 353 SER A O 1
ATOM 2624 N N . ARG A 1 354 ? -2.672 -2.745 29.766 1.00 76.75 354 ARG A N 1
ATOM 2625 C CA . ARG A 1 354 ? -2.772 -2.050 31.065 1.00 76.75 354 ARG A CA 1
ATOM 2626 C C . ARG A 1 354 ? -3.059 -0.563 30.900 1.00 76.75 354 ARG A C 1
ATOM 2628 O O . ARG A 1 354 ? -3.921 -0.052 31.598 1.00 76.75 354 ARG A O 1
ATOM 2635 N N . ARG A 1 355 ? -2.393 0.121 29.964 1.00 77.00 355 ARG A N 1
ATOM 2636 C CA . ARG A 1 355 ? -2.623 1.554 29.707 1.00 77.00 355 ARG A CA 1
ATOM 2637 C C . ARG A 1 355 ? -4.032 1.835 29.208 1.00 77.00 355 ARG A C 1
ATOM 2639 O O . ARG A 1 355 ? -4.648 2.791 29.653 1.00 77.00 355 ARG A O 1
ATOM 2646 N N . ILE A 1 356 ? -4.549 0.999 28.308 1.00 78.38 356 ILE A N 1
ATOM 2647 C CA . ILE A 1 356 ? -5.920 1.146 27.803 1.00 78.38 356 ILE A CA 1
ATOM 2648 C C . ILE A 1 356 ? -6.927 0.904 28.929 1.00 78.38 356 ILE A C 1
ATOM 2650 O O . ILE A 1 356 ? -7.853 1.691 29.073 1.00 78.38 356 ILE A O 1
ATOM 2654 N N . ILE A 1 357 ? -6.713 -0.120 29.760 1.00 81.38 357 ILE A N 1
ATOM 2655 C CA . ILE A 1 357 ? -7.568 -0.413 30.920 1.00 81.38 357 ILE A CA 1
ATOM 2656 C C . ILE A 1 357 ? -7.528 0.738 31.933 1.00 81.38 357 ILE A C 1
ATOM 2658 O O . ILE A 1 357 ? -8.577 1.207 32.361 1.00 81.38 357 ILE A O 1
ATOM 2662 N N . GLN A 1 358 ? -6.338 1.234 32.283 1.00 80.69 358 GLN A N 1
ATOM 2663 C CA . GLN A 1 358 ? -6.172 2.367 33.200 1.00 80.69 358 GLN A CA 1
ATOM 2664 C C . GLN A 1 358 ? -6.831 3.634 32.658 1.00 80.69 358 GLN A C 1
ATOM 2666 O O . GLN A 1 358 ? -7.507 4.342 33.397 1.00 80.69 358 GLN A O 1
ATOM 2671 N N . ALA A 1 359 ? -6.677 3.904 31.364 1.00 78.25 359 ALA A N 1
ATOM 2672 C CA . ALA A 1 359 ? -7.278 5.070 30.744 1.00 78.25 359 ALA A CA 1
ATOM 2673 C C . ALA A 1 359 ? -8.805 4.947 30.612 1.00 78.25 359 ALA A C 1
ATOM 2675 O O . ALA A 1 359 ? -9.515 5.928 30.809 1.00 78.25 359 ALA A O 1
ATOM 2676 N N . ALA A 1 360 ? -9.327 3.746 30.343 1.00 81.25 360 ALA A N 1
ATOM 2677 C CA . ALA A 1 360 ? -10.763 3.476 30.357 1.00 81.25 360 ALA A CA 1
ATOM 2678 C C . ALA A 1 360 ? -11.354 3.648 31.765 1.00 81.25 360 ALA A C 1
ATOM 2680 O O . ALA A 1 360 ? -12.419 4.245 31.906 1.00 81.25 360 ALA A O 1
ATOM 2681 N N . ALA A 1 361 ? -10.639 3.200 32.802 1.00 81.56 361 ALA A N 1
ATOM 2682 C CA . ALA A 1 361 ? -11.024 3.411 34.195 1.00 81.56 361 ALA A CA 1
ATOM 2683 C C . ALA A 1 361 ? -11.009 4.902 34.574 1.00 81.56 361 ALA A C 1
ATOM 2685 O O . ALA A 1 361 ? -11.964 5.385 35.176 1.00 81.56 361 ALA A O 1
ATOM 2686 N N . ALA A 1 362 ? -9.982 5.653 34.160 1.00 77.50 362 ALA A N 1
ATOM 2687 C CA . ALA A 1 362 ? -9.925 7.106 34.347 1.00 77.50 362 ALA A CA 1
ATOM 2688 C C . ALA A 1 362 ? -11.088 7.830 33.641 1.00 77.50 362 ALA A C 1
ATOM 2690 O O . ALA A 1 362 ? -11.632 8.796 34.167 1.00 77.50 362 ALA A O 1
ATOM 2691 N N . ALA A 1 363 ? -11.518 7.318 32.486 1.00 77.38 363 ALA A N 1
ATOM 2692 C CA . ALA A 1 363 ? -12.687 7.792 31.750 1.00 77.38 363 ALA A CA 1
ATOM 2693 C C . ALA A 1 363 ? -14.030 7.232 32.272 1.00 77.38 363 ALA A C 1
ATOM 2695 O O . ALA A 1 363 ? -15.066 7.499 31.667 1.00 77.38 363 ALA A O 1
ATOM 2696 N N . LYS A 1 364 ? -14.033 6.468 33.378 1.00 84.88 364 LYS A N 1
ATOM 2697 C CA . LYS A 1 364 ? -15.219 5.838 33.996 1.00 84.88 364 LYS A CA 1
ATOM 2698 C C . LYS A 1 364 ? -16.023 4.939 33.044 1.00 84.88 364 LYS A C 1
ATOM 270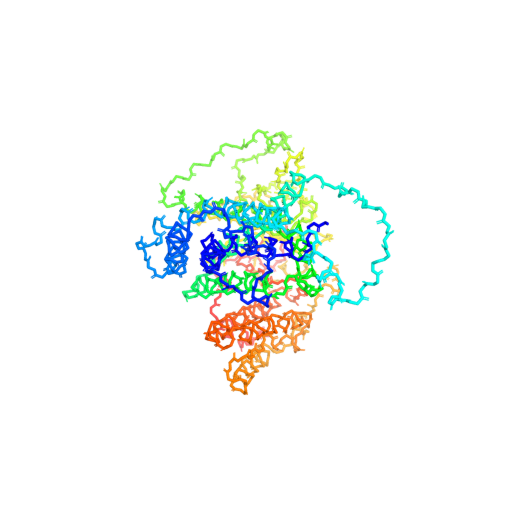0 O O . LYS A 1 364 ? -17.245 4.880 33.130 1.00 84.88 364 LYS A O 1
ATOM 2705 N N . LEU A 1 365 ? -15.349 4.241 32.131 1.00 86.94 365 LEU A N 1
ATOM 2706 C CA . LEU A 1 365 ? -15.997 3.326 31.190 1.00 86.94 365 LEU A CA 1
ATOM 2707 C C . LEU A 1 365 ? -16.155 1.921 31.784 1.00 86.94 365 LEU A C 1
ATOM 2709 O O . LEU A 1 365 ? -15.238 1.392 32.415 1.00 86.94 365 LEU A O 1
ATOM 2713 N N . VAL A 1 366 ? -17.290 1.285 31.506 1.00 89.50 366 VAL A N 1
ATOM 2714 C CA . VAL A 1 366 ? -17.634 -0.068 31.960 1.00 89.50 366 VAL A CA 1
ATOM 2715 C C . VAL A 1 366 ? -17.302 -1.080 30.870 1.00 89.50 366 VAL A C 1
ATOM 2717 O O . VAL A 1 366 ? -17.668 -0.898 29.707 1.00 89.50 366 VAL A O 1
ATOM 2720 N N . ARG A 1 367 ? -16.603 -2.162 31.229 1.00 90.88 367 ARG A N 1
ATOM 2721 C CA . ARG A 1 367 ? -16.313 -3.265 30.304 1.00 90.88 367 ARG A CA 1
ATOM 2722 C C . ARG A 1 367 ? -17.542 -4.165 30.167 1.00 90.88 367 ARG A C 1
ATOM 2724 O O . ARG A 1 367 ? -18.075 -4.633 31.168 1.00 90.88 367 ARG A O 1
ATOM 2731 N N . VAL A 1 368 ? -17.941 -4.457 28.934 1.00 89.69 368 VAL A N 1
ATOM 2732 C CA . VAL A 1 368 ? -19.107 -5.300 28.617 1.00 89.69 368 VAL A CA 1
ATOM 2733 C C . VAL A 1 368 ? -18.719 -6.503 27.765 1.00 89.69 368 VAL A C 1
ATOM 2735 O O . VAL A 1 368 ? -17.677 -6.508 27.099 1.00 89.69 368 VAL A O 1
ATOM 2738 N N . ARG A 1 369 ? -19.571 -7.532 27.762 1.00 87.88 369 ARG A N 1
ATOM 2739 C CA . ARG A 1 369 ? -19.457 -8.673 26.844 1.00 87.88 369 ARG A CA 1
ATOM 2740 C C . ARG A 1 369 ? -19.577 -8.176 25.401 1.00 87.88 369 ARG A C 1
ATOM 2742 O O . ARG A 1 369 ? -20.461 -7.381 25.085 1.00 87.88 369 ARG A O 1
ATOM 2749 N N . THR A 1 370 ? -18.705 -8.639 24.508 1.00 81.56 370 THR A N 1
ATOM 2750 C CA . THR A 1 370 ? -18.576 -8.091 23.140 1.00 81.56 370 THR A CA 1
ATOM 2751 C C . THR A 1 370 ? -19.820 -8.275 22.268 1.00 81.56 370 THR A C 1
ATOM 2753 O O . THR A 1 370 ? -20.055 -7.457 21.387 1.00 81.56 370 THR A O 1
ATOM 2756 N N . GLY A 1 371 ? -20.621 -9.316 22.515 1.00 77.50 371 GLY A N 1
ATOM 2757 C CA . GLY A 1 371 ? -21.890 -9.575 21.821 1.00 77.50 371 GLY A CA 1
ATOM 2758 C C . GLY A 1 371 ? -23.141 -9.090 22.563 1.00 77.50 371 GLY A C 1
ATOM 2759 O O . GLY A 1 371 ? -24.248 -9.436 22.158 1.00 77.50 371 GLY A O 1
ATOM 2760 N N . SER A 1 372 ? -22.982 -8.350 23.665 1.00 84.56 372 SER A N 1
ATOM 2761 C CA . SER A 1 372 ? -24.104 -7.856 24.475 1.00 84.56 372 SER A CA 1
ATOM 2762 C C . SER A 1 372 ? -24.942 -6.797 23.756 1.00 84.56 372 SER A C 1
ATOM 2764 O O . SER A 1 372 ? -24.481 -6.153 22.808 1.00 84.56 372 SER A O 1
ATOM 2766 N N . ALA A 1 373 ? -26.166 -6.563 24.239 1.00 82.88 373 ALA A N 1
ATOM 2767 C CA . ALA A 1 373 ? -27.005 -5.485 23.724 1.00 82.88 373 ALA A CA 1
ATOM 2768 C C . ALA A 1 373 ? -26.317 -4.124 23.909 1.00 82.88 373 ALA A C 1
ATOM 2770 O O . ALA A 1 373 ? -26.254 -3.351 22.957 1.00 82.88 373 ALA A O 1
ATOM 2771 N N . SER A 1 374 ? -25.694 -3.873 25.064 1.00 84.00 374 SER A N 1
ATOM 2772 C CA . SER A 1 374 ? -24.941 -2.639 25.340 1.00 84.00 374 SER A CA 1
ATOM 2773 C C . SER A 1 374 ? -23.779 -2.405 24.364 1.00 84.00 374 SER A C 1
ATOM 2775 O O . SER A 1 374 ? -23.497 -1.264 24.002 1.00 84.00 374 SER A O 1
ATOM 2777 N N . ALA A 1 375 ? -23.127 -3.468 23.879 1.00 81.12 375 ALA A N 1
ATOM 2778 C CA . ALA A 1 375 ? -22.068 -3.359 22.870 1.00 81.12 375 ALA A CA 1
ATOM 2779 C C . ALA A 1 375 ? -22.599 -3.014 21.457 1.00 81.12 375 ALA A C 1
ATOM 2781 O O . ALA A 1 375 ? -21.887 -2.374 20.671 1.00 81.12 375 ALA A O 1
ATOM 2782 N N . ARG A 1 376 ? -23.846 -3.413 21.150 1.00 77.88 376 ARG A N 1
ATOM 2783 C CA . ARG A 1 376 ? -24.530 -3.241 19.849 1.00 77.88 376 ARG A CA 1
ATOM 2784 C C . ARG A 1 376 ? -25.325 -1.938 19.734 1.00 77.88 376 ARG A C 1
ATOM 2786 O O . ARG A 1 376 ? -25.286 -1.284 18.692 1.00 77.88 376 ARG A O 1
ATOM 2793 N N . PHE A 1 377 ? -26.031 -1.574 20.807 1.00 58.84 377 PHE A N 1
ATOM 2794 C CA . PHE A 1 377 ? -27.164 -0.636 20.862 1.00 58.84 377 PHE A CA 1
ATOM 2795 C C . PHE A 1 377 ? -26.888 0.746 20.249 1.00 58.84 377 PHE A C 1
ATOM 2797 O O . PHE A 1 377 ? -27.803 1.431 19.804 1.00 58.84 377 PHE A O 1
ATOM 2804 N N . HIS A 1 378 ? -25.627 1.161 20.156 1.00 61.16 378 HIS A N 1
ATOM 2805 C CA . HIS A 1 378 ? -25.280 2.522 19.755 1.00 61.16 378 HIS A CA 1
ATOM 2806 C C . HIS A 1 378 ? -24.761 2.682 18.316 1.00 61.16 378 HIS A C 1
ATOM 2808 O O . HIS A 1 378 ? -24.561 3.814 17.881 1.00 61.16 378 HIS A O 1
ATOM 2814 N N . ILE A 1 379 ? -24.593 1.599 17.543 1.00 57.69 379 ILE A N 1
ATOM 2815 C CA . ILE A 1 379 ? -24.201 1.687 16.117 1.00 57.69 379 ILE A CA 1
ATOM 2816 C C . ILE A 1 379 ? -25.414 1.971 15.215 1.00 57.69 379 ILE A C 1
ATOM 2818 O O . ILE A 1 379 ? -25.291 2.650 14.196 1.00 57.69 379 ILE A O 1
ATOM 2822 N N . GLU A 1 380 ? -26.598 1.477 15.587 1.00 52.09 380 GLU A N 1
ATOM 2823 C CA . GLU A 1 380 ? -27.802 1.494 14.741 1.00 52.09 380 GLU A CA 1
ATOM 2824 C C . GLU A 1 380 ? -28.379 2.903 14.500 1.00 52.09 380 GLU A C 1
ATOM 2826 O O . GLU A 1 380 ? -29.088 3.130 13.516 1.00 52.09 380 GLU A O 1
ATOM 2831 N N . GLY A 1 381 ? -28.049 3.875 15.359 1.00 52.03 381 GLY A N 1
ATOM 2832 C CA . GLY A 1 381 ? -28.640 5.218 15.342 1.00 52.03 381 GLY A CA 1
ATOM 2833 C C . GLY A 1 381 ? -28.109 6.176 14.268 1.00 52.03 381 GLY A C 1
ATOM 2834 O O . GLY A 1 381 ? -28.734 7.205 14.014 1.00 52.03 381 GLY A O 1
ATOM 2835 N N . VAL A 1 382 ? -26.976 5.883 13.616 1.00 53.69 382 VAL A N 1
ATOM 2836 C CA . VAL A 1 382 ? -26.253 6.885 12.813 1.00 53.69 382 VAL A CA 1
ATOM 2837 C C . VAL A 1 382 ? -25.957 6.355 11.406 1.00 53.69 382 VAL A C 1
ATOM 2839 O O . VAL A 1 382 ? -24.993 5.631 11.184 1.00 53.69 382 VAL A O 1
ATOM 2842 N N . GLN A 1 383 ? -26.761 6.800 10.430 1.00 57.16 383 GLN A N 1
ATOM 2843 C CA . GLN A 1 383 ? -26.622 6.582 8.973 1.00 57.16 383 GLN A CA 1
ATOM 2844 C C . GLN A 1 383 ? -27.083 5.209 8.434 1.00 57.16 383 GLN A C 1
ATOM 2846 O O . GLN A 1 383 ? -26.270 4.367 8.047 1.00 57.16 383 GLN A O 1
ATOM 2851 N N . ARG A 1 384 ? -28.409 5.057 8.249 1.00 54.91 384 ARG A N 1
ATOM 2852 C CA . ARG A 1 384 ? -29.085 3.895 7.613 1.00 54.91 384 ARG A CA 1
ATOM 2853 C C . ARG A 1 384 ? -28.520 3.459 6.247 1.00 54.91 384 ARG A C 1
ATOM 2855 O O . ARG A 1 384 ? -28.746 2.328 5.838 1.00 54.91 384 ARG A O 1
ATOM 2862 N N . LEU A 1 385 ? -27.824 4.342 5.522 1.00 64.44 385 LEU A N 1
ATOM 2863 C CA . LEU A 1 385 ? -27.221 4.021 4.218 1.00 64.44 385 LEU A CA 1
ATOM 2864 C C . LEU A 1 385 ? -25.835 3.366 4.326 1.00 64.44 385 LEU A C 1
ATOM 2866 O O . LEU A 1 385 ? -25.421 2.672 3.401 1.00 64.44 385 LEU A O 1
ATOM 2870 N N . ARG A 1 386 ? -25.104 3.592 5.425 1.00 77.69 386 ARG A N 1
ATOM 2871 C CA . ARG A 1 386 ? -23.748 3.060 5.622 1.00 77.69 386 ARG A CA 1
ATOM 2872 C C . ARG A 1 386 ? -23.771 1.718 6.347 1.00 77.69 386 ARG A C 1
ATOM 2874 O O . ARG A 1 386 ? -23.049 0.806 5.940 1.00 77.69 386 ARG A O 1
ATOM 2881 N N . TYR A 1 387 ? -24.601 1.607 7.381 1.00 79.38 387 TYR A N 1
ATOM 2882 C CA . TYR A 1 387 ? -24.761 0.390 8.169 1.00 79.38 387 TYR A CA 1
ATOM 2883 C C . TYR A 1 387 ? -25.979 -0.396 7.701 1.00 79.38 387 TYR A C 1
ATOM 2885 O O . TYR A 1 387 ? -27.099 0.111 7.723 1.00 79.38 387 TYR A O 1
ATOM 2893 N N . LEU A 1 388 ? -25.755 -1.637 7.280 1.00 81.88 388 LEU A N 1
ATOM 2894 C CA . LEU A 1 388 ? -26.818 -2.567 6.915 1.00 81.88 388 LEU A CA 1
ATOM 2895 C C . LEU A 1 388 ? -27.038 -3.594 8.030 1.00 81.88 388 LEU A C 1
ATOM 2897 O O . LEU A 1 388 ? -26.069 -3.991 8.675 1.00 81.88 388 LEU A O 1
ATOM 2901 N N . PRO A 1 389 ? -28.272 -4.085 8.231 1.00 83.75 389 PRO A N 1
ATOM 2902 C CA . PRO A 1 389 ? -28.522 -5.206 9.131 1.00 83.75 389 PRO A CA 1
ATOM 2903 C C . PRO A 1 389 ? -27.744 -6.455 8.706 1.00 83.75 389 PRO A C 1
ATOM 2905 O O . PRO A 1 389 ? -27.615 -6.720 7.505 1.00 83.75 389 PRO A O 1
ATOM 2908 N N . ALA A 1 390 ? -27.303 -7.265 9.673 1.00 82.12 390 ALA A N 1
ATOM 2909 C CA . ALA A 1 390 ? -26.584 -8.520 9.429 1.00 82.12 390 ALA A CA 1
ATOM 2910 C C . ALA A 1 390 ? -27.303 -9.455 8.436 1.00 82.12 390 ALA A C 1
ATOM 2912 O O . ALA A 1 390 ? -26.658 -10.085 7.601 1.00 82.12 390 ALA A O 1
ATOM 2913 N N . ALA A 1 391 ? -28.642 -9.467 8.445 1.00 82.69 391 ALA A N 1
ATOM 2914 C CA . ALA A 1 391 ? -29.466 -10.255 7.524 1.00 82.69 391 ALA A CA 1
ATOM 2915 C C . ALA A 1 391 ? -29.220 -9.945 6.031 1.00 82.69 391 ALA A C 1
ATOM 2917 O O . ALA A 1 391 ? -29.486 -10.783 5.174 1.00 82.69 391 ALA A O 1
ATOM 2918 N N . ARG A 1 392 ? -28.699 -8.755 5.695 1.00 84.56 392 ARG A N 1
ATOM 2919 C CA . ARG A 1 392 ? -28.379 -8.366 4.310 1.00 84.56 392 ARG A CA 1
ATOM 2920 C C . ARG A 1 392 ? -26.968 -8.749 3.861 1.00 84.56 392 ARG A C 1
ATOM 2922 O O . ARG A 1 392 ? -26.615 -8.468 2.718 1.00 84.56 392 ARG A O 1
ATOM 2929 N N . LEU A 1 393 ? -26.155 -9.360 4.724 1.00 82.94 393 LEU A N 1
ATOM 2930 C CA . LEU A 1 393 ? -24.788 -9.747 4.374 1.00 82.94 393 LEU A CA 1
ATOM 2931 C C . LEU A 1 393 ? -24.746 -10.859 3.312 1.00 82.94 393 LEU A C 1
ATOM 2933 O O . LEU A 1 393 ? -23.806 -10.896 2.520 1.00 82.94 393 LEU A O 1
ATOM 2937 N N . GLY A 1 394 ? -25.775 -11.711 3.265 1.00 83.19 394 GLY A N 1
ATOM 2938 C CA . GLY A 1 394 ? -25.830 -12.895 2.408 1.00 83.19 394 GLY A CA 1
ATOM 2939 C C . GLY A 1 394 ? -25.147 -14.115 3.033 1.00 83.19 394 GLY A C 1
ATOM 2940 O O . GLY A 1 394 ? -24.655 -14.061 4.159 1.00 83.19 394 GLY A O 1
ATOM 2941 N N . ASP A 1 395 ? -25.134 -15.228 2.299 1.00 85.81 395 ASP A N 1
ATOM 2942 C CA . ASP A 1 395 ? -24.536 -16.483 2.762 1.00 85.81 395 ASP A CA 1
ATOM 2943 C C . ASP A 1 395 ? -23.022 -16.512 2.499 1.00 85.81 395 ASP A C 1
ATOM 2945 O O . ASP A 1 395 ? -22.566 -16.551 1.351 1.00 85.81 395 ASP A O 1
ATOM 2949 N N . LEU A 1 396 ? -22.239 -16.549 3.581 1.00 83.75 396 LEU A N 1
ATOM 2950 C CA . LEU A 1 396 ? -20.781 -16.637 3.532 1.00 83.75 396 LEU A CA 1
ATOM 2951 C C . LEU A 1 396 ? -20.298 -17.910 2.813 1.00 83.75 396 LEU A C 1
ATOM 2953 O O . LEU A 1 396 ? -19.246 -17.890 2.170 1.00 83.75 396 LEU A O 1
ATOM 2957 N N . ARG A 1 397 ? -21.059 -19.013 2.877 1.00 83.31 397 ARG A N 1
ATOM 2958 C CA . ARG A 1 397 ? -20.730 -20.267 2.183 1.00 83.31 397 ARG A CA 1
ATOM 2959 C C . ARG A 1 397 ? -20.771 -20.081 0.682 1.00 83.31 397 ARG A C 1
ATOM 2961 O O . ARG A 1 397 ? -19.804 -20.409 -0.001 1.00 83.31 397 ARG A O 1
ATOM 2968 N N . LEU A 1 398 ? -21.883 -19.543 0.188 1.00 86.62 398 LEU A N 1
ATOM 2969 C CA . LEU A 1 398 ? -22.082 -19.265 -1.226 1.00 86.62 398 LEU A CA 1
ATOM 2970 C C . LEU A 1 398 ? -21.020 -18.288 -1.734 1.00 86.62 398 LEU A C 1
ATOM 2972 O O . LEU A 1 398 ? -20.386 -18.546 -2.753 1.00 86.62 398 LEU A O 1
ATOM 2976 N N . GLN A 1 399 ? -20.759 -17.212 -0.989 1.00 90.81 399 GLN A N 1
ATOM 2977 C CA . GLN A 1 399 ? -19.728 -16.230 -1.333 1.00 90.81 399 GLN A CA 1
ATOM 2978 C C . GLN A 1 399 ? -18.330 -16.868 -1.414 1.00 90.81 399 GLN A C 1
ATOM 2980 O O . GLN A 1 399 ? -17.568 -16.597 -2.349 1.00 90.81 399 GLN A O 1
ATOM 2985 N N . GLY A 1 400 ? -17.995 -17.748 -0.465 1.00 85.75 400 GLY A N 1
ATOM 2986 C CA . GLY A 1 400 ? -16.742 -18.497 -0.467 1.00 85.75 400 GLY A CA 1
ATOM 2987 C C . GLY A 1 400 ? -16.619 -19.438 -1.666 1.00 85.75 400 GLY A C 1
ATOM 2988 O O . GLY A 1 400 ? -15.611 -19.407 -2.375 1.00 85.75 400 GLY A O 1
ATOM 2989 N N . LEU A 1 401 ? -17.668 -20.220 -1.934 1.00 88.94 401 LEU A N 1
ATOM 2990 C CA . LEU A 1 401 ? -17.731 -21.153 -3.061 1.00 88.94 401 LEU A CA 1
ATOM 2991 C C . LEU A 1 401 ? -17.625 -20.438 -4.408 1.00 88.94 401 LEU A C 1
ATOM 2993 O O . LEU A 1 401 ? -16.859 -20.878 -5.257 1.00 88.94 401 LEU A O 1
ATOM 2997 N N . LEU A 1 402 ? -18.331 -19.321 -4.593 1.00 92.00 402 LEU A N 1
ATOM 2998 C CA . LEU A 1 402 ? -18.258 -18.533 -5.824 1.00 92.00 402 LEU A CA 1
ATOM 2999 C C . LEU A 1 402 ? -16.859 -17.955 -6.045 1.00 92.00 402 LEU A C 1
ATOM 3001 O O . LEU A 1 402 ? -16.350 -18.009 -7.160 1.00 92.00 402 LEU A O 1
ATOM 3005 N N . THR A 1 403 ? -16.218 -17.441 -4.992 1.00 89.50 403 THR A N 1
ATOM 3006 C CA . THR A 1 403 ? -14.862 -16.878 -5.089 1.00 89.50 403 THR A CA 1
ATOM 3007 C C . THR A 1 403 ? -13.844 -17.942 -5.497 1.00 89.50 403 THR A C 1
ATOM 3009 O O . THR A 1 403 ? -13.094 -17.741 -6.448 1.00 89.50 403 THR A O 1
ATOM 3012 N N . VAL A 1 404 ? -13.831 -19.088 -4.810 1.00 88.44 404 VAL A N 1
ATOM 3013 C CA . VAL A 1 404 ? -12.875 -20.171 -5.088 1.00 88.44 404 VAL A CA 1
ATOM 3014 C C . VAL A 1 404 ? -13.201 -20.868 -6.409 1.00 88.44 404 VAL A C 1
ATOM 3016 O O . VAL A 1 404 ? -12.315 -21.057 -7.239 1.00 88.44 404 VAL A O 1
ATOM 3019 N N . GLY A 1 405 ? -14.469 -21.217 -6.630 1.00 89.56 405 GLY A N 1
ATOM 3020 C CA . GLY A 1 405 ? -14.923 -21.931 -7.820 1.00 89.56 405 GLY A CA 1
ATOM 3021 C C . GLY A 1 405 ? -14.666 -21.144 -9.100 1.00 89.56 405 GLY A C 1
ATOM 3022 O O . GLY A 1 405 ? -14.096 -21.687 -10.041 1.00 89.56 405 GLY A O 1
ATOM 3023 N N . ALA A 1 406 ? -14.996 -19.851 -9.128 1.00 92.06 406 ALA A N 1
ATOM 3024 C CA . ALA A 1 406 ? -14.740 -19.026 -10.303 1.00 92.06 406 ALA A CA 1
ATOM 3025 C C . ALA A 1 406 ? -13.241 -18.792 -10.546 1.00 92.06 406 ALA A C 1
ATOM 3027 O O . ALA A 1 406 ? -12.821 -18.771 -11.701 1.00 92.06 406 ALA A O 1
ATOM 3028 N N . ALA A 1 407 ? -12.430 -18.655 -9.490 1.00 89.69 407 ALA A N 1
ATOM 3029 C CA . ALA A 1 407 ? -10.978 -18.549 -9.627 1.00 89.69 407 ALA A CA 1
ATOM 3030 C C . ALA A 1 407 ? -10.373 -19.818 -10.251 1.00 89.69 407 ALA A C 1
ATOM 3032 O O . ALA A 1 407 ? -9.552 -19.713 -11.160 1.00 89.69 407 ALA A O 1
ATOM 3033 N N . ILE A 1 408 ? -10.818 -21.004 -9.815 1.00 88.12 408 ILE A N 1
ATOM 3034 C CA . ILE A 1 408 ? -10.387 -22.291 -10.380 1.00 88.12 408 ILE A CA 1
ATOM 3035 C C . ILE A 1 408 ? -10.860 -22.426 -11.828 1.00 88.12 408 ILE A C 1
ATOM 3037 O O . ILE A 1 408 ? -10.041 -22.680 -12.701 1.00 88.12 408 ILE A O 1
ATOM 3041 N N . ILE A 1 409 ? -12.153 -22.230 -12.100 1.00 89.88 409 ILE A N 1
ATOM 3042 C CA . ILE A 1 409 ? -12.720 -22.390 -13.447 1.00 89.88 409 ILE A CA 1
ATOM 3043 C C . ILE A 1 409 ? -12.070 -21.402 -14.420 1.00 89.88 409 ILE A C 1
ATOM 3045 O O . ILE A 1 409 ? -11.578 -21.815 -15.464 1.00 89.88 409 ILE A O 1
ATOM 3049 N N . GLY A 1 410 ? -12.013 -20.114 -14.070 1.00 87.69 410 GLY A N 1
ATOM 3050 C CA . GLY A 1 410 ? -11.383 -19.089 -14.904 1.00 87.69 410 GLY A CA 1
ATOM 3051 C C . GLY A 1 410 ? -9.895 -19.356 -15.119 1.00 87.69 410 GLY A C 1
ATOM 3052 O O . GLY A 1 410 ? -9.427 -19.321 -16.256 1.00 87.69 410 GLY A O 1
ATOM 3053 N N . GLY A 1 411 ? -9.172 -19.709 -14.052 1.00 85.56 411 GLY A N 1
ATOM 3054 C CA . GLY A 1 411 ? -7.757 -20.057 -14.134 1.00 85.56 411 GLY A CA 1
ATOM 3055 C C . GLY A 1 411 ? -7.500 -21.274 -15.021 1.00 85.56 411 GLY A C 1
ATOM 3056 O O . GLY A 1 411 ? -6.636 -21.218 -15.883 1.00 85.56 411 GLY A O 1
ATOM 3057 N N . VAL A 1 412 ? -8.270 -22.354 -14.878 1.00 85.81 412 VAL A N 1
ATOM 3058 C CA . VAL A 1 412 ? -8.105 -23.573 -15.688 1.00 85.81 412 VAL A CA 1
ATOM 3059 C C . VAL A 1 412 ? -8.472 -23.322 -17.151 1.00 85.81 412 VAL A C 1
ATOM 3061 O O . VAL A 1 412 ? -7.679 -23.642 -18.032 1.00 85.81 412 VAL A O 1
ATOM 3064 N N . LEU A 1 413 ? -9.630 -22.709 -17.423 1.00 87.44 413 LEU A N 1
ATOM 3065 C CA . LEU A 1 413 ? -10.108 -22.469 -18.792 1.00 87.44 413 LEU A CA 1
ATOM 3066 C C . LEU A 1 413 ? -9.197 -21.532 -19.593 1.00 87.44 413 LEU A C 1
ATOM 3068 O O . LEU A 1 413 ? -9.181 -21.599 -20.817 1.00 87.44 413 LEU A O 1
ATOM 3072 N N . THR A 1 414 ? -8.443 -20.665 -18.917 1.00 84.75 414 THR A N 1
ATOM 3073 C CA . THR A 1 414 ? -7.528 -19.715 -19.566 1.00 84.75 414 THR A CA 1
ATOM 3074 C C . THR A 1 414 ? -6.058 -20.107 -19.450 1.00 84.75 414 THR A C 1
ATOM 3076 O O . THR A 1 414 ? -5.189 -19.298 -19.769 1.00 84.75 414 THR A O 1
ATOM 3079 N N . GLY A 1 415 ? -5.749 -21.313 -18.959 1.00 79.06 415 GLY A N 1
ATOM 3080 C CA . GLY A 1 415 ? -4.364 -21.738 -18.733 1.00 79.06 415 GLY A CA 1
ATOM 3081 C C . GLY A 1 415 ? -3.602 -20.827 -17.761 1.00 79.06 415 GLY A C 1
ATOM 3082 O O . GLY A 1 415 ? -2.392 -20.671 -17.874 1.00 79.06 415 GLY A O 1
ATOM 3083 N N . GLY A 1 416 ? -4.305 -20.176 -16.833 1.00 74.69 416 GLY A N 1
ATOM 3084 C CA . GLY A 1 416 ? -3.749 -19.283 -15.821 1.00 74.69 416 GLY A CA 1
ATOM 3085 C C . GLY A 1 416 ? -3.564 -17.832 -16.260 1.00 74.69 416 GLY A C 1
ATOM 3086 O O . GLY A 1 416 ? -3.151 -17.012 -15.441 1.00 74.69 416 GLY A O 1
ATOM 3087 N N . VAL A 1 417 ? -3.891 -17.491 -17.511 1.00 79.19 417 VAL A N 1
ATOM 3088 C CA . VAL A 1 417 ? -3.805 -16.114 -18.026 1.00 79.19 417 VAL A CA 1
ATOM 3089 C C . VAL A 1 417 ? -4.798 -15.200 -17.311 1.00 79.19 417 VAL A C 1
ATOM 3091 O O . VAL A 1 417 ? -4.483 -14.049 -17.026 1.00 79.19 417 VAL A O 1
ATOM 3094 N N . TRP A 1 418 ? -5.985 -15.706 -16.978 1.00 87.56 418 TRP A N 1
ATOM 3095 C CA . TRP A 1 418 ? -7.024 -14.942 -16.302 1.00 87.56 418 TRP A CA 1
ATOM 3096 C C . TRP A 1 418 ? -7.564 -15.692 -15.087 1.00 87.56 418 TRP A C 1
ATOM 3098 O O . TRP A 1 418 ? -8.166 -16.757 -15.198 1.00 87.56 418 TRP A O 1
ATOM 3108 N N . VAL A 1 419 ? -7.431 -15.089 -13.908 1.00 89.12 419 VAL A N 1
ATOM 3109 C CA . VAL A 1 419 ? -8.008 -15.615 -12.667 1.00 89.12 419 VAL A CA 1
ATOM 3110 C C . VAL A 1 419 ? -8.899 -14.531 -12.062 1.00 89.12 419 VAL A C 1
ATOM 3112 O O . VAL A 1 419 ? -8.372 -13.513 -11.612 1.00 89.12 419 VAL A O 1
ATOM 3115 N N . PRO A 1 420 ? -10.235 -14.704 -12.042 1.00 91.38 420 PRO A N 1
ATOM 3116 C CA . PRO A 1 420 ? -11.129 -13.690 -11.501 1.00 91.38 420 PRO A CA 1
ATOM 3117 C C . PRO A 1 420 ? -10.956 -13.555 -9.982 1.00 91.38 420 PRO A C 1
ATOM 3119 O O . PRO A 1 420 ? -10.857 -14.544 -9.252 1.00 91.38 420 PRO A O 1
ATOM 3122 N N . ILE A 1 421 ? -10.938 -12.313 -9.500 1.00 89.81 421 ILE A N 1
ATOM 3123 C CA . ILE A 1 421 ? -10.731 -11.985 -8.086 1.00 89.81 421 ILE A CA 1
ATOM 3124 C C . ILE A 1 421 ? -12.036 -11.513 -7.443 1.00 89.81 421 ILE A C 1
ATOM 3126 O O . ILE A 1 421 ? -12.665 -10.560 -7.903 1.00 89.81 421 ILE A O 1
ATOM 3130 N N . GLY A 1 422 ? -12.408 -12.140 -6.324 1.00 88.00 422 GLY A N 1
ATOM 3131 C CA . GLY A 1 422 ? -13.478 -11.661 -5.445 1.00 88.00 422 GLY A CA 1
ATOM 3132 C C . GLY A 1 422 ? -14.894 -11.858 -5.992 1.00 88.00 422 GLY A C 1
ATOM 3133 O O . GLY A 1 422 ? -15.777 -11.063 -5.686 1.00 88.00 422 GLY A O 1
ATOM 3134 N N . VAL A 1 423 ? -15.140 -12.904 -6.788 1.00 93.38 423 VAL A N 1
ATOM 3135 C CA . VAL A 1 423 ? -16.463 -13.184 -7.392 1.00 93.38 423 VAL A CA 1
ATOM 3136 C C . VAL A 1 423 ? -17.574 -13.316 -6.343 1.00 93.38 423 VAL A C 1
ATOM 3138 O O . VAL A 1 423 ? -18.702 -12.889 -6.585 1.00 93.38 423 VAL A O 1
ATOM 3141 N N . GLY A 1 424 ? -17.261 -13.798 -5.136 1.00 89.44 424 GLY A N 1
ATOM 3142 C CA . GLY A 1 424 ? -18.211 -13.853 -4.022 1.00 89.44 424 GLY A CA 1
ATOM 3143 C C . GLY A 1 424 ? -18.789 -12.498 -3.611 1.00 89.44 424 GLY A C 1
ATOM 3144 O O . GLY A 1 424 ? -19.866 -12.454 -3.023 1.00 89.44 424 GLY A O 1
ATOM 3145 N N . TYR A 1 425 ? -18.151 -11.376 -3.964 1.00 92.38 425 TYR A N 1
ATOM 3146 C CA . TYR A 1 425 ? -18.719 -10.055 -3.700 1.00 92.38 425 TYR A CA 1
ATOM 3147 C C . TYR A 1 425 ? -20.036 -9.801 -4.451 1.00 92.38 425 TYR A C 1
ATOM 3149 O O . TYR A 1 425 ? -20.832 -8.985 -3.983 1.00 92.38 425 TYR A O 1
ATOM 3157 N N . LEU A 1 426 ? -20.306 -10.503 -5.560 1.00 91.88 426 LEU A N 1
ATOM 3158 C CA . LEU A 1 426 ? -21.559 -10.388 -6.320 1.00 91.88 426 LEU A CA 1
ATOM 3159 C C . LEU A 1 426 ? -22.799 -10.740 -5.487 1.00 91.88 426 LEU A C 1
ATOM 3161 O O . LEU A 1 426 ? -23.844 -10.107 -5.644 1.00 91.88 426 LEU A O 1
ATOM 3165 N N . THR A 1 427 ? -22.668 -11.708 -4.578 1.00 89.81 427 THR A N 1
ATOM 3166 C CA . THR A 1 427 ? -23.732 -12.168 -3.668 1.00 89.81 427 THR A CA 1
ATOM 3167 C C . THR A 1 427 ? -23.615 -11.543 -2.275 1.00 89.81 427 THR A C 1
ATOM 3169 O O . THR A 1 427 ? -24.113 -12.089 -1.292 1.00 89.81 427 THR A O 1
ATOM 3172 N N . SER A 1 428 ? -22.924 -10.408 -2.176 1.00 87.69 428 SER A N 1
ATOM 3173 C CA . SER A 1 428 ? -22.740 -9.619 -0.957 1.00 87.69 428 SER A CA 1
ATOM 3174 C C . SER A 1 428 ? -23.199 -8.171 -1.201 1.00 87.69 428 SER A C 1
ATOM 3176 O O . SER A 1 428 ? -23.320 -7.748 -2.357 1.00 87.69 428 SER A O 1
ATOM 3178 N N . PRO A 1 429 ? -23.387 -7.348 -0.156 1.00 85.88 429 PRO A N 1
ATOM 3179 C CA . PRO A 1 429 ? -23.680 -5.926 -0.339 1.00 85.88 429 PRO A CA 1
ATOM 3180 C C . PRO A 1 429 ? -22.496 -5.122 -0.918 1.00 85.88 429 PRO A C 1
ATOM 3182 O O . PRO A 1 429 ? -22.663 -3.960 -1.283 1.00 85.88 429 PRO A O 1
ATOM 3185 N N . PHE A 1 430 ? -21.302 -5.712 -1.053 1.00 88.88 430 PHE A N 1
ATOM 3186 C CA . PHE A 1 430 ? -20.071 -5.021 -1.451 1.00 88.88 430 PHE A CA 1
ATOM 3187 C C . PHE A 1 430 ? -19.762 -5.111 -2.955 1.00 88.88 430 PHE A C 1
ATOM 3189 O O . PHE A 1 430 ? -18.603 -5.256 -3.345 1.00 88.88 430 PHE A O 1
ATOM 3196 N N . LYS A 1 431 ? -20.774 -4.991 -3.823 1.00 88.12 431 LYS A N 1
ATOM 3197 C CA . LYS A 1 431 ? -20.633 -5.173 -5.285 1.00 88.12 431 LYS A CA 1
ATOM 3198 C C . LYS A 1 431 ? -19.529 -4.319 -5.925 1.00 88.12 431 LYS A C 1
ATOM 3200 O O . LYS A 1 431 ? -18.862 -4.775 -6.844 1.00 88.12 431 LYS A O 1
ATOM 3205 N N . GLY A 1 432 ? -19.268 -3.115 -5.409 1.00 85.56 432 GLY A N 1
ATOM 3206 C CA . GLY A 1 432 ? -18.169 -2.269 -5.896 1.00 85.56 432 GLY A CA 1
ATOM 3207 C C . GLY A 1 432 ? -16.778 -2.907 -5.748 1.00 85.56 432 GLY A C 1
ATOM 3208 O O . GLY A 1 432 ? -15.897 -2.653 -6.565 1.00 85.56 432 GLY A O 1
ATOM 3209 N N . ARG A 1 433 ? -16.577 -3.788 -4.757 1.00 86.38 433 ARG A N 1
ATOM 3210 C CA . ARG A 1 433 ? -15.310 -4.517 -4.563 1.00 86.38 433 ARG A CA 1
ATOM 3211 C C . ARG A 1 433 ? -15.085 -5.576 -5.636 1.00 86.38 433 ARG A C 1
ATOM 3213 O O . ARG A 1 433 ? -13.938 -5.822 -5.994 1.00 86.38 433 ARG A O 1
ATOM 3220 N N . PHE A 1 434 ? -16.159 -6.142 -6.191 1.00 90.19 434 PHE A N 1
ATOM 3221 C CA . PHE A 1 434 ? -16.061 -7.042 -7.338 1.00 90.19 434 PHE A CA 1
ATOM 3222 C C . PHE A 1 434 ? -15.471 -6.326 -8.556 1.00 90.19 434 PHE A C 1
ATOM 3224 O O . PHE A 1 434 ? -14.561 -6.852 -9.183 1.00 90.19 434 PHE A O 1
ATOM 3231 N N . LEU A 1 435 ? -15.925 -5.100 -8.850 1.00 88.38 435 LEU A N 1
ATOM 3232 C CA . LEU A 1 435 ? -15.390 -4.316 -9.968 1.00 88.38 435 LEU A CA 1
ATOM 3233 C C . LEU A 1 435 ? -13.884 -4.058 -9.807 1.00 88.38 435 LEU A C 1
ATOM 3235 O O . LEU A 1 435 ? -13.126 -4.207 -10.760 1.00 88.38 435 LEU A O 1
ATOM 3239 N N . VAL A 1 436 ? -13.438 -3.735 -8.589 1.00 83.50 436 VAL A N 1
ATOM 3240 C CA . VAL A 1 436 ? -12.005 -3.586 -8.285 1.00 83.50 436 VAL A CA 1
ATOM 3241 C C . VAL A 1 436 ? -11.254 -4.904 -8.502 1.00 83.50 436 VAL A C 1
ATOM 3243 O O . VAL A 1 436 ? -10.200 -4.906 -9.133 1.00 83.50 436 VAL A O 1
ATOM 3246 N N . GLY A 1 437 ? -11.799 -6.028 -8.030 1.00 85.44 437 GLY A N 1
ATOM 3247 C CA . GLY A 1 437 ? -11.229 -7.358 -8.266 1.00 85.44 437 GLY A CA 1
ATOM 3248 C C . GLY A 1 437 ? -11.125 -7.704 -9.754 1.00 85.44 437 GLY A C 1
ATOM 3249 O O . GLY A 1 437 ? -10.095 -8.211 -10.199 1.00 85.44 437 GLY A O 1
ATOM 3250 N N . LEU A 1 438 ? -12.139 -7.360 -10.548 1.00 88.94 438 LEU A N 1
ATOM 3251 C CA . LEU A 1 438 ? -12.156 -7.571 -11.994 1.00 88.94 438 LEU A CA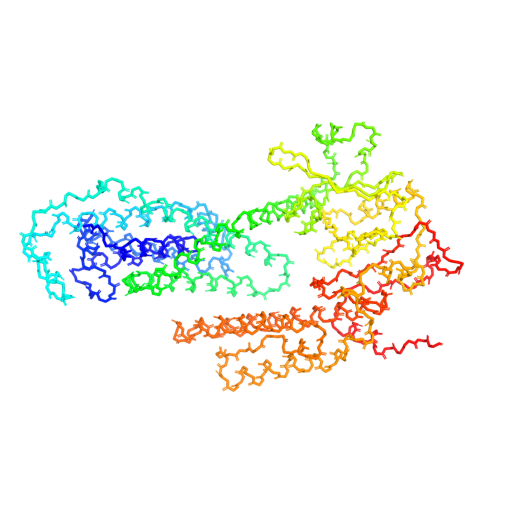 1
ATOM 3252 C C . LEU A 1 438 ? -11.068 -6.752 -12.705 1.00 88.94 438 LEU A C 1
ATOM 3254 O O . LEU A 1 438 ? -10.338 -7.297 -13.530 1.00 88.94 438 LEU A O 1
ATOM 3258 N N . LEU A 1 439 ? -10.905 -5.477 -12.338 1.00 81.94 439 LEU A N 1
ATOM 3259 C CA . LEU A 1 439 ? -9.837 -4.620 -12.867 1.00 81.94 439 LEU A CA 1
ATOM 3260 C C . LEU A 1 439 ? -8.444 -5.166 -12.526 1.00 81.94 439 LEU A C 1
ATOM 3262 O O . LEU A 1 439 ? -7.568 -5.197 -13.388 1.00 81.94 439 LEU A O 1
ATOM 3266 N N . LEU A 1 440 ? -8.242 -5.650 -11.295 1.00 80.25 440 LEU A N 1
ATOM 3267 C CA . LEU A 1 440 ? -6.989 -6.298 -10.892 1.00 80.25 440 LEU A CA 1
ATOM 3268 C C . LEU A 1 440 ? -6.736 -7.595 -11.671 1.00 80.25 440 LEU A C 1
ATOM 3270 O O . LEU A 1 440 ? -5.601 -7.863 -12.056 1.00 80.25 440 LEU A O 1
ATOM 3274 N N . SER A 1 441 ? -7.786 -8.373 -11.941 1.00 84.81 441 SER A N 1
ATOM 3275 C CA . SER A 1 441 ? -7.693 -9.596 -12.750 1.00 84.81 441 SER A CA 1
ATOM 3276 C C . SER A 1 441 ? -7.243 -9.265 -14.178 1.00 84.81 441 SER A C 1
ATOM 3278 O O . SER A 1 441 ? -6.334 -9.907 -14.700 1.00 84.81 441 SER A O 1
ATOM 3280 N N . GLY A 1 442 ? -7.799 -8.204 -14.774 1.00 80.69 442 GLY A N 1
ATOM 3281 C CA . GLY A 1 442 ? -7.399 -7.743 -16.105 1.00 80.69 442 GLY A CA 1
ATOM 3282 C C . GLY A 1 442 ? -6.002 -7.156 -16.173 1.00 80.69 442 GLY A C 1
ATOM 3283 O O . GLY A 1 442 ? -5.286 -7.413 -17.137 1.00 80.69 442 GLY A O 1
ATOM 3284 N N . TYR A 1 443 ? -5.566 -6.457 -15.128 1.00 76.19 443 TYR A N 1
ATOM 3285 C CA . TYR A 1 443 ? -4.181 -6.011 -15.010 1.00 76.19 443 TYR A CA 1
ATOM 3286 C C . TYR A 1 443 ? -3.189 -7.187 -15.000 1.00 76.19 443 TYR A C 1
ATOM 3288 O O . TYR A 1 443 ? -2.178 -7.158 -15.707 1.00 76.19 443 TYR A O 1
ATOM 3296 N N . LEU A 1 444 ? -3.484 -8.240 -14.229 1.00 76.69 444 LEU A N 1
ATOM 3297 C CA . LEU A 1 444 ? -2.650 -9.444 -14.182 1.00 76.69 444 LEU A CA 1
ATOM 3298 C C . LEU A 1 444 ? -2.654 -10.184 -15.525 1.00 76.69 444 LEU A C 1
ATOM 3300 O O . LEU A 1 444 ? -1.593 -10.585 -15.993 1.00 76.69 444 LEU A O 1
ATOM 3304 N N . ALA A 1 445 ? -3.806 -10.302 -16.184 1.00 76.81 445 ALA A N 1
ATOM 3305 C CA . ALA A 1 445 ? -3.890 -10.931 -17.499 1.00 76.81 445 ALA A CA 1
ATOM 3306 C C . ALA A 1 445 ? -3.103 -10.164 -18.567 1.00 76.81 445 ALA A C 1
ATOM 3308 O O . ALA A 1 445 ? -2.321 -10.762 -19.305 1.00 76.81 445 ALA A O 1
ATOM 3309 N N . ALA A 1 446 ? -3.232 -8.835 -18.604 1.00 69.94 446 ALA A N 1
ATOM 3310 C CA . ALA A 1 446 ? -2.434 -7.988 -19.485 1.00 69.94 446 ALA A CA 1
ATOM 3311 C C . ALA A 1 446 ? -0.933 -8.187 -19.227 1.00 69.94 446 ALA A C 1
ATOM 3313 O O . ALA A 1 446 ? -0.159 -8.320 -20.167 1.00 69.94 446 ALA A O 1
ATOM 3314 N N . SER A 1 447 ? -0.529 -8.296 -17.960 1.00 66.25 447 SER A N 1
ATOM 3315 C CA . SER A 1 447 ? 0.858 -8.568 -17.570 1.00 66.25 447 SER A CA 1
ATOM 3316 C C . SER A 1 447 ? 1.377 -9.909 -18.112 1.00 66.25 447 SER A C 1
ATOM 3318 O O . SER A 1 447 ? 2.516 -9.987 -18.574 1.00 66.25 447 SER A O 1
ATOM 3320 N N . VAL A 1 448 ? 0.551 -10.960 -18.118 1.00 70.06 448 VAL A N 1
ATOM 3321 C CA . VAL A 1 448 ? 0.902 -12.256 -18.726 1.00 70.06 448 VAL A CA 1
ATOM 3322 C C . VAL A 1 448 ? 1.011 -12.142 -20.249 1.00 70.06 448 VAL A C 1
ATOM 3324 O O . VAL A 1 448 ? 1.983 -12.624 -20.826 1.00 70.06 448 VAL A O 1
ATOM 3327 N N . LEU A 1 449 ? 0.063 -11.465 -20.901 1.00 70.12 449 LEU A N 1
ATOM 3328 C CA . LEU A 1 449 ? 0.050 -11.304 -22.359 1.00 70.12 449 LEU A CA 1
ATOM 3329 C C . LEU A 1 449 ? 1.231 -10.461 -22.865 1.00 70.12 449 LEU A C 1
ATOM 3331 O O . LEU A 1 449 ? 1.938 -10.889 -23.774 1.00 70.12 449 LEU A O 1
ATOM 3335 N N . PHE A 1 450 ? 1.503 -9.310 -22.243 1.00 60.28 450 PHE A N 1
ATOM 3336 C CA . PHE A 1 450 ? 2.620 -8.430 -22.615 1.00 60.28 450 PHE A CA 1
ATOM 3337 C C . PHE A 1 450 ? 3.996 -9.043 -22.340 1.00 60.28 450 PHE A C 1
ATOM 3339 O O . PHE A 1 450 ? 4.985 -8.604 -22.918 1.00 60.28 450 PHE A O 1
ATOM 3346 N N . SER A 1 451 ? 4.070 -10.069 -21.489 1.00 54.09 451 SER A N 1
ATOM 3347 C CA . SER A 1 451 ? 5.300 -10.825 -21.241 1.00 54.09 451 SER A CA 1
ATOM 3348 C C . SER A 1 451 ? 5.405 -12.130 -22.029 1.00 54.09 451 SER A C 1
ATOM 3350 O O . SER A 1 451 ? 6.258 -12.961 -21.713 1.00 54.09 451 SER A O 1
ATOM 3352 N N . VAL A 1 452 ? 4.541 -12.337 -23.032 1.00 63.47 452 VAL A N 1
ATOM 3353 C CA . VAL A 1 452 ? 4.511 -13.556 -23.863 1.00 63.47 452 VAL A CA 1
ATOM 3354 C C . VAL A 1 452 ? 4.428 -14.821 -22.993 1.00 63.47 452 VAL A C 1
ATOM 3356 O O . VAL A 1 452 ? 5.074 -15.836 -23.234 1.00 63.47 452 VAL A O 1
ATOM 3359 N N . GLY A 1 453 ? 3.656 -14.747 -21.909 1.00 57.56 453 GLY A N 1
ATOM 3360 C CA . GLY A 1 453 ? 3.417 -15.869 -21.010 1.00 57.56 453 GLY A CA 1
ATOM 3361 C C . GLY A 1 453 ? 4.510 -16.139 -19.975 1.00 57.56 453 GLY A C 1
ATOM 3362 O O . GLY A 1 453 ? 4.252 -16.922 -19.071 1.00 57.56 453 GLY A O 1
ATOM 3363 N N . PHE A 1 454 ? 5.683 -15.495 -20.004 1.00 53.66 454 PHE A N 1
ATOM 3364 C CA . PHE A 1 454 ? 6.803 -15.845 -19.107 1.00 53.66 454 PHE A CA 1
ATOM 3365 C C . PHE A 1 454 ? 6.456 -15.752 -17.607 1.00 53.66 454 PHE A C 1
ATOM 3367 O O . PHE A 1 454 ? 6.930 -16.548 -16.797 1.00 53.66 454 PHE A O 1
ATOM 3374 N N . PHE A 1 455 ? 5.577 -14.822 -17.223 1.00 57.19 455 PHE A N 1
ATOM 3375 C CA . PHE A 1 455 ? 5.217 -14.575 -15.819 1.00 57.19 455 PHE A CA 1
ATOM 3376 C C . PHE A 1 455 ? 3.859 -15.148 -15.393 1.00 57.19 455 PHE A C 1
ATOM 3378 O O . PHE A 1 455 ? 3.354 -14.805 -14.319 1.00 57.19 455 PHE A O 1
ATOM 3385 N N . TRP A 1 456 ? 3.275 -16.053 -16.181 1.00 72.88 456 TRP A N 1
ATOM 3386 C CA . TRP A 1 456 ? 1.996 -16.690 -15.854 1.00 72.88 456 TRP A CA 1
ATOM 3387 C C . TRP A 1 456 ? 1.927 -17.327 -14.444 1.00 72.88 456 TRP A C 1
ATOM 3389 O O . TRP A 1 456 ? 0.909 -17.127 -13.775 1.00 72.88 456 TRP A O 1
ATOM 3399 N N . PRO A 1 457 ? 2.983 -17.963 -13.875 1.00 68.69 457 PRO A N 1
ATOM 3400 C CA . PRO A 1 457 ? 2.886 -18.559 -12.540 1.00 68.69 457 PRO A CA 1
ATOM 3401 C C . PRO A 1 457 ? 2.793 -17.488 -11.444 1.00 68.69 457 PRO A C 1
ATOM 3403 O O . PRO A 1 457 ? 2.127 -17.680 -10.427 1.00 68.69 457 PRO A O 1
ATOM 3406 N N . VAL A 1 458 ? 3.425 -16.329 -11.658 1.00 64.50 458 VAL A N 1
ATOM 3407 C CA . VAL A 1 458 ? 3.405 -15.198 -10.719 1.00 64.50 458 VAL A CA 1
ATOM 3408 C C . VAL A 1 458 ? 2.016 -14.566 -10.677 1.00 64.50 458 VAL A C 1
ATOM 3410 O O . VAL A 1 458 ? 1.511 -14.271 -9.592 1.00 64.50 458 VAL A O 1
ATOM 3413 N N . ALA A 1 459 ? 1.375 -14.406 -11.838 1.00 70.81 459 ALA A N 1
ATOM 3414 C CA . ALA A 1 459 ? 0.012 -13.890 -11.935 1.00 70.81 459 ALA A CA 1
ATOM 3415 C C . ALA A 1 459 ? -0.993 -14.785 -11.190 1.00 70.81 459 ALA A C 1
ATOM 3417 O O . ALA A 1 459 ? -1.815 -14.272 -10.426 1.00 70.81 459 ALA A O 1
ATOM 3418 N N . ILE A 1 460 ? -0.869 -16.113 -11.321 1.00 77.56 460 ILE A N 1
ATOM 3419 C CA . ILE A 1 460 ? -1.694 -17.081 -10.580 1.00 77.56 460 ILE A CA 1
ATOM 3420 C C . ILE A 1 460 ? -1.517 -16.909 -9.069 1.00 77.56 460 ILE A C 1
ATOM 3422 O O . ILE A 1 460 ? -2.507 -16.807 -8.342 1.00 77.56 460 ILE A O 1
ATOM 3426 N N . VAL A 1 461 ? -0.272 -16.843 -8.582 1.00 73.94 461 VAL A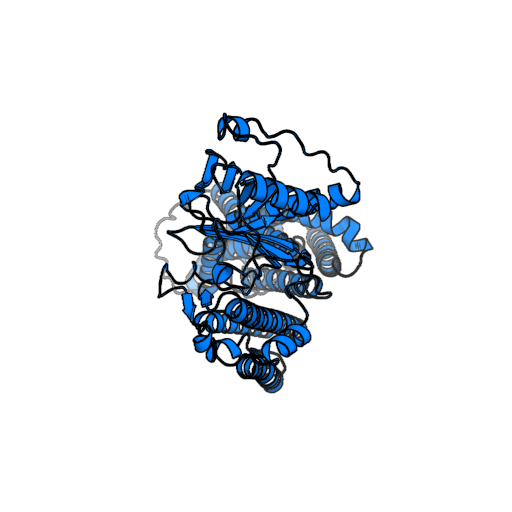 N 1
ATOM 3427 C CA . VAL A 1 461 ? 0.013 -16.671 -7.146 1.00 73.94 461 VAL A CA 1
ATOM 3428 C C . VAL A 1 461 ? -0.597 -15.370 -6.622 1.00 73.94 461 VAL A C 1
ATOM 3430 O O . VAL A 1 461 ? -1.235 -15.366 -5.568 1.00 73.94 461 VAL A O 1
ATOM 3433 N N . TYR A 1 462 ? -0.467 -14.273 -7.368 1.00 72.69 462 TYR A N 1
ATOM 3434 C CA . TYR A 1 462 ? -1.076 -12.994 -7.006 1.00 72.69 462 TYR A CA 1
ATOM 3435 C C . TYR A 1 462 ? -2.593 -13.065 -6.927 1.00 72.69 462 TYR A C 1
ATOM 3437 O O . TYR A 1 462 ? -3.184 -12.627 -5.938 1.00 72.69 462 TYR A O 1
ATOM 3445 N N . ALA A 1 463 ? -3.230 -13.633 -7.947 1.00 80.75 463 ALA A N 1
ATOM 3446 C CA . ALA A 1 463 ? -4.674 -13.768 -7.971 1.00 80.75 463 ALA A CA 1
ATOM 3447 C C . ALA A 1 463 ? -5.179 -14.680 -6.841 1.00 80.75 463 ALA A C 1
ATOM 3449 O O . ALA A 1 463 ? -6.212 -14.388 -6.235 1.00 80.75 463 ALA A O 1
ATOM 3450 N N . ALA A 1 464 ? -4.436 -15.734 -6.490 1.00 79.69 464 ALA A N 1
ATOM 3451 C CA . ALA A 1 464 ? -4.743 -16.591 -5.348 1.00 79.69 464 ALA A CA 1
ATOM 3452 C C . ALA A 1 464 ? -4.675 -15.818 -4.019 1.00 79.69 464 ALA A C 1
ATOM 3454 O O . ALA A 1 464 ? -5.597 -15.900 -3.205 1.00 79.69 464 ALA A O 1
ATOM 3455 N N . VAL A 1 465 ? -3.632 -15.009 -3.815 1.00 76.44 465 VAL A N 1
ATOM 3456 C CA . VAL A 1 465 ? -3.476 -14.171 -2.614 1.00 76.44 465 VAL A CA 1
ATOM 3457 C C . VAL A 1 465 ? -4.583 -13.122 -2.524 1.00 76.44 465 VAL A C 1
ATOM 3459 O O . VAL A 1 465 ? -5.171 -12.940 -1.459 1.00 76.44 465 VAL A O 1
ATOM 3462 N N . LEU A 1 466 ? -4.920 -12.460 -3.630 1.00 80.38 466 LEU A N 1
ATOM 3463 C CA . LEU A 1 466 ? -5.992 -11.463 -3.664 1.00 80.38 466 LEU A CA 1
ATOM 3464 C C . LEU A 1 466 ? -7.368 -12.093 -3.407 1.00 80.38 466 LEU A C 1
ATOM 3466 O O . LEU A 1 466 ? -8.179 -11.510 -2.686 1.00 80.38 466 LEU A O 1
ATOM 3470 N N . ASN A 1 467 ? -7.614 -13.310 -3.897 1.00 84.12 467 ASN A N 1
ATOM 3471 C CA . ASN A 1 467 ? -8.810 -14.074 -3.542 1.00 84.12 467 ASN A CA 1
ATOM 3472 C C . ASN A 1 467 ? -8.825 -14.472 -2.058 1.00 84.12 467 ASN A C 1
ATOM 3474 O O . ASN A 1 467 ? -9.866 -14.366 -1.413 1.00 84.12 467 ASN A O 1
ATOM 3478 N N . ALA A 1 468 ? -7.685 -14.844 -1.469 1.00 80.38 468 ALA A N 1
ATOM 3479 C CA . ALA A 1 468 ? -7.593 -15.095 -0.030 1.00 80.38 468 ALA A CA 1
ATOM 3480 C C . ALA A 1 468 ? -7.892 -13.831 0.801 1.00 80.38 468 ALA A C 1
ATOM 3482 O O . ALA A 1 468 ? -8.574 -13.907 1.825 1.00 80.38 468 ALA A O 1
ATOM 3483 N N . VAL A 1 469 ? -7.441 -12.658 0.344 1.00 79.31 469 VAL A N 1
ATOM 3484 C CA . VAL A 1 469 ? -7.779 -11.363 0.957 1.00 79.31 469 VAL A CA 1
ATOM 3485 C C . VAL A 1 469 ? -9.277 -11.071 0.842 1.00 79.31 469 VAL A C 1
ATOM 3487 O O . VAL A 1 469 ? -9.882 -10.673 1.836 1.00 79.31 469 VAL A O 1
ATOM 3490 N N . ALA A 1 470 ? -9.888 -11.312 -0.322 1.00 82.75 470 ALA A N 1
ATOM 3491 C CA . ALA A 1 470 ? -11.327 -11.133 -0.520 1.00 82.75 470 ALA A CA 1
ATOM 3492 C C . ALA A 1 470 ? -12.151 -12.032 0.420 1.00 82.75 470 ALA A C 1
ATOM 3494 O O . ALA A 1 470 ? -13.073 -11.564 1.086 1.00 82.75 470 ALA A O 1
ATOM 3495 N N . LEU A 1 471 ? -11.768 -13.306 0.552 1.00 83.38 471 LEU A N 1
ATOM 3496 C CA . LEU A 1 471 ? -12.391 -14.237 1.497 1.00 83.38 471 LEU A CA 1
ATOM 3497 C C . LEU A 1 471 ? -12.238 -13.773 2.950 1.00 83.38 471 LEU A C 1
ATOM 3499 O O . LEU A 1 471 ? -13.188 -13.853 3.727 1.00 83.38 471 LEU A O 1
ATOM 3503 N N . ARG A 1 472 ? -11.061 -13.257 3.323 1.00 79.12 472 ARG A N 1
ATOM 3504 C CA . ARG A 1 472 ? -10.815 -12.718 4.669 1.00 79.12 472 ARG A CA 1
ATOM 3505 C C . ARG A 1 472 ? -11.654 -11.476 4.965 1.00 79.12 472 ARG A C 1
ATOM 3507 O O . ARG A 1 472 ? -12.089 -11.283 6.096 1.00 79.12 472 ARG A O 1
ATOM 3514 N N . ASP A 1 473 ? -11.866 -10.619 3.976 1.00 83.88 473 ASP A N 1
ATOM 3515 C CA . ASP A 1 473 ? -12.750 -9.463 4.106 1.00 83.88 473 ASP A CA 1
ATOM 3516 C C . ASP A 1 473 ? -14.198 -9.904 4.346 1.00 83.88 473 ASP A C 1
ATOM 3518 O O . ASP A 1 473 ? -14.809 -9.476 5.325 1.00 83.88 473 ASP A O 1
ATOM 3522 N N . LEU A 1 474 ? -14.711 -10.834 3.535 1.00 85.38 474 LEU A N 1
ATOM 3523 C CA . LEU A 1 474 ? -16.058 -11.392 3.696 1.00 85.38 474 LEU A CA 1
ATOM 3524 C C . LEU A 1 474 ? -16.257 -12.056 5.069 1.00 85.38 474 LEU A C 1
ATOM 3526 O O . LEU A 1 474 ? -17.259 -11.798 5.736 1.00 85.38 474 LEU A O 1
ATOM 3530 N N . SER A 1 475 ? -15.290 -12.850 5.544 1.00 82.00 475 SER A N 1
ATOM 3531 C CA . SER A 1 475 ? -15.391 -13.501 6.859 1.00 82.00 475 SER A CA 1
ATOM 3532 C C . SER A 1 475 ? -15.351 -12.516 8.022 1.00 82.00 475 SER A C 1
ATOM 3534 O O . SER A 1 475 ? -16.101 -12.674 8.984 1.00 82.00 475 SER A O 1
ATOM 3536 N N . ARG A 1 476 ? -14.514 -11.475 7.947 1.00 81.12 476 ARG A N 1
ATOM 3537 C CA . ARG A 1 476 ? -14.467 -10.425 8.973 1.00 81.12 476 ARG A CA 1
ATOM 3538 C C . ARG A 1 476 ? -15.759 -9.620 9.022 1.00 81.12 476 ARG A C 1
ATOM 3540 O O . ARG A 1 476 ? -16.202 -9.274 10.113 1.00 81.12 476 ARG A O 1
ATOM 3547 N N . HIS A 1 477 ? -16.382 -9.360 7.874 1.00 84.94 477 HIS A N 1
ATOM 3548 C CA . HIS A 1 477 ? -17.716 -8.758 7.829 1.00 84.94 477 HIS A CA 1
ATOM 3549 C C . HIS A 1 477 ? -18.773 -9.653 8.467 1.00 84.94 477 HIS A C 1
ATOM 3551 O O . HIS A 1 477 ? -19.598 -9.142 9.213 1.00 84.94 477 HIS A O 1
ATOM 3557 N N . ALA A 1 478 ? -18.714 -10.970 8.262 1.00 84.06 478 ALA A N 1
ATOM 3558 C CA . ALA A 1 478 ? -19.629 -11.912 8.908 1.00 84.06 478 ALA A CA 1
ATOM 3559 C C . ALA A 1 478 ? -19.459 -11.967 10.431 1.00 84.06 478 ALA A C 1
ATOM 3561 O O . ALA A 1 478 ? -20.442 -11.863 11.161 1.00 84.06 478 ALA A O 1
ATOM 3562 N N . LEU A 1 479 ? -18.219 -12.047 10.920 1.00 81.69 479 LEU A N 1
ATOM 3563 C CA . LEU A 1 479 ? -17.929 -11.983 12.356 1.00 81.69 479 LEU A CA 1
ATOM 3564 C C . LEU A 1 479 ? -18.404 -10.672 12.971 1.00 81.69 479 LEU A C 1
ATOM 3566 O O . LEU A 1 479 ? -19.026 -10.662 14.031 1.00 81.69 479 LEU A O 1
ATOM 3570 N N . LYS A 1 480 ? -18.121 -9.557 12.295 1.00 83.06 480 LYS A N 1
ATOM 3571 C CA . LYS A 1 480 ? -18.543 -8.250 12.772 1.00 83.06 480 LYS A CA 1
ATOM 3572 C C . LYS A 1 480 ? -20.058 -8.123 12.790 1.00 83.06 480 LYS A C 1
ATOM 3574 O O . LYS A 1 480 ? -20.590 -7.685 13.794 1.00 83.06 480 LYS A O 1
ATOM 3579 N N . ALA A 1 481 ? -20.745 -8.580 11.746 1.00 83.75 481 ALA A N 1
ATOM 3580 C CA . ALA A 1 481 ? -22.203 -8.602 11.692 1.00 83.75 481 ALA A CA 1
ATOM 3581 C C . ALA A 1 481 ? -22.817 -9.420 12.834 1.00 83.75 481 ALA A C 1
ATOM 3583 O O . ALA A 1 481 ? -23.834 -9.025 13.392 1.00 83.75 481 ALA A O 1
ATOM 3584 N N . HIS A 1 482 ? -22.196 -10.543 13.196 1.00 80.56 482 HIS A N 1
ATOM 3585 C CA . HIS A 1 482 ? -22.648 -11.386 14.300 1.00 80.56 482 HIS A CA 1
ATOM 3586 C C . HIS A 1 482 ? -22.501 -10.694 15.668 1.00 80.56 482 HIS A C 1
ATOM 3588 O O . HIS A 1 482 ? -23.386 -10.788 16.521 1.00 80.56 482 HIS A O 1
ATOM 3594 N N . LEU A 1 483 ? -21.400 -9.968 15.879 1.00 79.88 483 LEU A N 1
ATOM 3595 C CA . LEU A 1 483 ? -21.136 -9.264 17.137 1.00 79.88 483 LEU A CA 1
ATOM 3596 C C . LEU A 1 483 ? -21.915 -7.950 17.242 1.00 79.88 483 LEU A C 1
ATOM 3598 O O . LEU A 1 483 ? -22.614 -7.740 18.228 1.00 79.88 483 LEU A O 1
ATOM 3602 N N . ASP A 1 484 ? -21.835 -7.110 16.211 1.00 79.19 484 ASP A N 1
ATOM 3603 C CA . ASP A 1 484 ? -22.384 -5.751 16.169 1.00 79.19 484 ASP A CA 1
ATOM 3604 C C . ASP A 1 484 ? -23.848 -5.702 15.682 1.00 79.19 484 ASP A C 1
ATOM 3606 O O . ASP A 1 484 ? -24.470 -4.645 15.730 1.00 79.19 484 ASP A O 1
ATOM 3610 N N . GLY A 1 485 ? -24.400 -6.799 15.147 1.00 79.31 485 GLY A N 1
ATOM 3611 C CA . GLY A 1 485 ? -25.734 -6.841 14.519 1.00 79.31 485 GLY A CA 1
ATOM 3612 C C . GLY A 1 485 ? -25.822 -6.129 13.159 1.00 79.31 485 GLY A C 1
ATOM 3613 O O . GLY A 1 485 ? -26.815 -6.255 12.435 1.00 79.31 485 GLY A O 1
ATOM 3614 N N . THR A 1 486 ? -24.770 -5.405 12.773 1.00 82.62 486 THR A N 1
ATOM 3615 C CA . THR A 1 486 ? -24.730 -4.538 11.594 1.00 82.62 486 THR A CA 1
ATOM 3616 C C . THR A 1 486 ? -23.419 -4.666 10.819 1.00 82.62 486 THR A C 1
ATOM 3618 O O . THR A 1 486 ? -22.397 -5.132 11.320 1.00 82.62 486 THR A O 1
ATOM 3621 N N . VAL A 1 487 ? -23.456 -4.247 9.557 1.00 82.38 487 VAL A N 1
ATOM 3622 C CA . VAL A 1 487 ? -22.353 -4.300 8.596 1.00 82.38 487 VAL A CA 1
ATOM 3623 C C . VAL A 1 487 ? -22.073 -2.897 8.077 1.00 82.38 487 VAL A C 1
ATOM 3625 O O . VAL A 1 487 ? -22.940 -2.286 7.454 1.00 82.38 487 VAL A O 1
ATOM 3628 N N . ASP A 1 488 ? -20.849 -2.401 8.264 1.00 83.75 488 ASP A N 1
ATOM 3629 C CA . ASP A 1 488 ? -20.398 -1.150 7.644 1.00 83.75 488 ASP A CA 1
ATOM 3630 C C . ASP A 1 488 ? -19.974 -1.400 6.191 1.00 83.75 488 ASP A C 1
ATOM 3632 O O . ASP A 1 488 ? -18.873 -1.895 5.919 1.00 83.75 488 ASP A O 1
ATOM 3636 N N . THR A 1 489 ? -20.833 -1.005 5.250 1.00 80.50 489 THR A N 1
ATOM 3637 C CA . THR A 1 489 ? -20.627 -1.178 3.801 1.00 80.50 489 THR A CA 1
ATOM 3638 C C . THR A 1 489 ? -19.363 -0.500 3.271 1.00 80.50 489 THR A C 1
ATOM 3640 O O . THR A 1 489 ? -18.808 -0.916 2.250 1.00 80.50 489 THR A O 1
ATOM 3643 N N . TRP A 1 490 ? -18.861 0.515 3.974 1.00 79.19 490 TRP A N 1
ATOM 3644 C CA . TRP A 1 490 ? -17.697 1.295 3.554 1.00 79.19 490 TRP A CA 1
ATOM 3645 C C . TRP A 1 490 ? -16.383 0.762 4.124 1.00 79.19 490 TRP A C 1
ATOM 3647 O O . TRP A 1 490 ? -15.310 1.179 3.685 1.00 79.19 490 TRP A O 1
ATOM 3657 N N . SER A 1 491 ? -16.440 -0.155 5.091 1.00 78.25 491 SER A N 1
ATOM 3658 C CA . SER A 1 491 ? -15.244 -0.704 5.728 1.00 78.25 491 SER A CA 1
ATOM 3659 C C . SER A 1 491 ? -14.677 -1.891 4.948 1.00 78.25 491 SER A C 1
ATOM 3661 O O . SER A 1 491 ? -15.403 -2.815 4.595 1.00 78.25 491 SER A O 1
ATOM 3663 N N . PHE A 1 492 ? -13.372 -1.884 4.686 1.00 77.50 492 PHE A N 1
ATOM 3664 C CA . PHE A 1 492 ? -12.638 -3.015 4.113 1.00 77.50 492 PHE A CA 1
ATOM 3665 C C . PHE A 1 492 ? -11.790 -3.661 5.210 1.00 77.50 492 PHE A C 1
ATOM 3667 O O . PHE A 1 492 ? -11.100 -2.942 5.936 1.00 77.50 492 PHE A O 1
ATOM 3674 N N . LEU A 1 493 ? -11.858 -4.988 5.339 1.00 77.31 493 LEU A N 1
ATOM 3675 C CA . LEU A 1 493 ? -11.252 -5.786 6.408 1.00 77.31 493 LEU A CA 1
ATOM 3676 C C . LEU A 1 493 ? -11.591 -5.229 7.800 1.00 77.31 493 LEU A C 1
ATOM 3678 O O . LEU A 1 493 ? -10.686 -4.806 8.528 1.00 77.31 493 LEU A O 1
ATOM 3682 N N . PRO A 1 494 ? -12.878 -5.203 8.191 1.00 79.56 494 PRO A N 1
ATOM 3683 C CA . PRO A 1 494 ? -13.301 -4.510 9.394 1.00 79.56 494 PRO A CA 1
ATOM 3684 C C . PRO A 1 494 ? -12.642 -5.093 10.646 1.00 79.56 494 PRO A C 1
ATOM 3686 O O . PRO A 1 494 ? -12.390 -6.293 10.756 1.00 79.56 494 PRO A O 1
ATOM 3689 N N . ASN A 1 495 ? -12.375 -4.212 11.606 1.00 81.31 495 ASN A N 1
ATOM 3690 C CA . ASN A 1 495 ? -11.809 -4.602 12.887 1.00 81.31 495 ASN A CA 1
ATOM 3691 C C . ASN A 1 495 ? -12.881 -5.232 13.781 1.00 81.31 495 ASN A C 1
ATOM 3693 O O . ASN A 1 495 ? -13.947 -4.639 13.963 1.00 81.31 495 ASN A O 1
ATOM 3697 N N . VAL A 1 496 ? -12.569 -6.402 14.337 1.00 81.56 496 VAL A N 1
ATOM 3698 C CA . VAL A 1 496 ? -13.432 -7.160 15.249 1.00 81.56 496 VAL A CA 1
ATOM 3699 C C . VAL A 1 496 ? -12.870 -7.022 16.670 1.00 81.56 496 VAL A C 1
ATOM 3701 O O . VAL A 1 496 ? -11.749 -7.482 16.901 1.00 81.56 496 VAL A O 1
ATOM 3704 N N . PRO A 1 497 ? -13.564 -6.339 17.596 1.00 82.19 497 PRO A N 1
ATOM 3705 C CA . PRO A 1 497 ? -13.037 -6.098 18.936 1.00 82.19 497 PRO A CA 1
ATOM 3706 C C . PRO A 1 497 ? -13.087 -7.360 19.819 1.00 82.19 497 PRO A C 1
ATOM 3708 O O . PRO A 1 497 ? -14.105 -8.045 19.864 1.00 82.19 497 PRO A O 1
ATOM 3711 N N . CYS A 1 498 ? -12.003 -7.635 20.556 1.00 81.88 498 CYS A N 1
ATOM 3712 C CA . CYS A 1 498 ? -11.944 -8.642 21.627 1.00 81.88 498 CYS A CA 1
ATOM 3713 C C . CYS A 1 498 ? -12.345 -8.083 23.000 1.00 81.88 498 CYS A C 1
ATOM 3715 O O . CYS A 1 498 ? -12.585 -8.830 23.938 1.00 81.88 498 CYS A O 1
ATOM 3717 N N . ALA A 1 499 ? -12.392 -6.769 23.178 1.00 86.25 499 ALA A N 1
ATOM 3718 C CA . ALA A 1 499 ? -12.899 -6.177 24.409 1.00 86.25 499 ALA A CA 1
ATOM 3719 C C . ALA A 1 499 ? -13.611 -4.877 24.079 1.00 86.25 499 ALA A C 1
ATOM 3721 O O . ALA A 1 499 ? -13.160 -4.136 23.206 1.00 86.25 499 ALA A O 1
ATOM 3722 N N . VAL A 1 500 ? -14.723 -4.614 24.762 1.00 88.25 500 VAL A N 1
ATOM 3723 C CA . VAL A 1 500 ? -15.545 -3.427 24.536 1.00 88.25 500 VAL A CA 1
ATOM 3724 C C . VAL A 1 500 ? -15.791 -2.729 25.868 1.00 88.25 500 VAL A C 1
ATOM 3726 O O . VAL A 1 500 ? -16.113 -3.370 26.868 1.00 88.25 500 VAL A O 1
ATOM 3729 N N . TRP A 1 501 ? -15.635 -1.409 25.861 1.00 89.75 501 TRP A N 1
ATOM 3730 C CA . TRP A 1 501 ? -15.978 -0.515 26.956 1.00 89.75 501 TRP A CA 1
ATOM 3731 C C . TRP A 1 501 ? -17.022 0.493 26.491 1.00 89.75 501 TRP A C 1
ATOM 3733 O O . TRP A 1 501 ? -16.908 1.051 25.396 1.00 89.75 501 TRP A O 1
ATOM 3743 N N . VAL A 1 502 ? -18.011 0.745 27.336 1.00 89.12 502 VAL A N 1
ATOM 3744 C CA . VAL A 1 502 ? -19.124 1.670 27.094 1.00 89.12 502 VAL A CA 1
ATOM 3745 C C . VAL A 1 502 ? -19.289 2.618 28.288 1.00 89.12 502 VAL A C 1
ATOM 3747 O O . VAL A 1 502 ? -18.854 2.278 29.389 1.00 89.12 502 VAL A O 1
ATOM 3750 N N . PRO A 1 503 ? -19.890 3.808 28.112 1.00 86.50 503 PRO A N 1
ATOM 3751 C CA . PRO A 1 503 ? -20.144 4.730 29.222 1.00 86.50 503 PRO A CA 1
ATOM 3752 C C . PRO A 1 503 ? -21.086 4.158 30.287 1.00 86.50 503 PRO A C 1
ATOM 3754 O O . PRO A 1 503 ? -20.915 4.427 31.471 1.00 86.50 503 PRO A O 1
ATOM 3757 N N . SER A 1 504 ? -22.072 3.364 29.870 1.00 86.12 504 SER A N 1
ATOM 3758 C CA . SER A 1 504 ? -23.026 2.692 30.750 1.00 86.12 504 SER A CA 1
ATOM 3759 C C . SER A 1 504 ? -23.399 1.325 30.179 1.00 86.12 504 SER A C 1
ATOM 3761 O O . SER A 1 504 ? -23.501 1.156 28.965 1.00 86.12 504 SER A O 1
ATOM 3763 N N . ALA A 1 505 ? -23.578 0.342 31.061 1.00 86.00 505 ALA A N 1
ATOM 3764 C CA . ALA A 1 505 ? -23.972 -1.017 30.705 1.00 86.00 505 ALA A CA 1
ATOM 3765 C C . ALA A 1 505 ? -25.398 -1.299 31.190 1.00 86.00 505 ALA A C 1
ATOM 3767 O O . ALA A 1 505 ? -25.786 -0.872 32.279 1.00 86.00 505 ALA A O 1
ATOM 3768 N N . ALA A 1 506 ? -26.173 -2.032 30.394 1.00 85.31 506 ALA A N 1
ATOM 3769 C CA . ALA A 1 506 ? -27.427 -2.609 30.852 1.00 85.31 506 ALA A CA 1
ATOM 3770 C C . ALA A 1 506 ? -27.161 -3.715 31.898 1.00 85.31 506 ALA A C 1
ATOM 3772 O O . ALA A 1 506 ? -26.102 -4.357 31.868 1.00 85.31 506 ALA A O 1
ATOM 3773 N N . PRO A 1 507 ? -28.111 -3.981 32.813 1.00 84.44 507 PRO A N 1
ATOM 3774 C CA . PRO A 1 507 ? -27.958 -5.037 33.808 1.00 84.44 507 PRO A CA 1
ATOM 3775 C C . PRO A 1 507 ? -27.651 -6.395 33.159 1.00 84.44 507 PRO A C 1
ATOM 3777 O O . PRO A 1 507 ? -28.397 -6.864 32.305 1.00 84.44 507 PRO A O 1
ATOM 3780 N N . GLY A 1 508 ? -26.553 -7.033 33.574 1.00 83.75 508 GLY A N 1
ATOM 3781 C CA . GLY A 1 508 ? -26.134 -8.345 33.061 1.00 83.75 508 GLY A CA 1
ATOM 3782 C C . GLY A 1 508 ? -25.283 -8.323 31.783 1.00 83.75 508 GLY A C 1
ATOM 3783 O O . GLY A 1 508 ? -24.835 -9.383 31.344 1.00 83.75 508 GLY A O 1
ATOM 3784 N N . ASP A 1 509 ? -25.005 -7.154 31.201 1.00 88.75 509 ASP A N 1
ATOM 3785 C CA . ASP A 1 509 ? -24.107 -7.025 30.041 1.00 88.75 509 ASP A CA 1
ATOM 3786 C C . ASP A 1 509 ? -22.629 -6.876 30.424 1.00 88.75 509 ASP A C 1
ATOM 3788 O O . ASP A 1 509 ? -21.748 -7.040 29.574 1.00 88.75 509 ASP A O 1
ATOM 3792 N N . GLU A 1 510 ? -22.355 -6.589 31.696 1.00 88.00 510 GLU A N 1
ATOM 3793 C CA . GLU A 1 510 ? -21.007 -6.449 32.245 1.00 88.00 510 GLU A CA 1
ATOM 3794 C C . GLU A 1 510 ? -20.159 -7.700 32.006 1.00 88.00 510 GLU A C 1
ATOM 3796 O O . GLU A 1 510 ? -20.627 -8.834 32.124 1.00 88.00 510 GLU A O 1
ATOM 3801 N N . PHE A 1 511 ? -18.891 -7.474 31.668 1.00 87.38 511 PHE A N 1
ATOM 3802 C CA . PHE A 1 511 ? -17.928 -8.547 31.467 1.00 87.38 511 PHE A CA 1
ATOM 3803 C C . PHE A 1 511 ? -17.554 -9.207 32.798 1.00 87.38 511 PHE A C 1
ATOM 3805 O O . PHE A 1 511 ? -17.205 -8.523 33.762 1.00 87.38 511 PHE A O 1
ATOM 3812 N N . ARG A 1 512 ? -17.535 -10.539 32.816 1.00 85.38 512 ARG A N 1
ATOM 3813 C CA . ARG A 1 512 ? -17.064 -11.370 33.927 1.00 85.38 512 ARG A CA 1
ATOM 3814 C C . ARG A 1 512 ? -15.853 -12.180 33.484 1.00 85.38 512 ARG A C 1
ATOM 3816 O O . ARG A 1 512 ? -15.765 -12.589 32.335 1.00 85.38 512 ARG A O 1
ATOM 3823 N N . GLU A 1 513 ? -14.935 -12.473 34.402 1.00 80.38 513 GLU A N 1
ATOM 3824 C CA . GLU A 1 513 ? -13.757 -13.304 34.087 1.00 80.38 513 GLU A CA 1
ATOM 3825 C C . GLU A 1 513 ? -14.115 -14.735 33.652 1.00 80.38 513 GLU A C 1
ATOM 3827 O O . GLU A 1 513 ? -13.314 -15.396 33.003 1.00 80.38 513 GLU A O 1
ATOM 3832 N N . SER A 1 514 ? -15.319 -15.202 33.988 1.00 80.06 514 SER A N 1
ATOM 3833 C CA . SER A 1 514 ? -15.866 -16.486 33.548 1.00 80.06 514 SER A CA 1
ATOM 3834 C C . SER A 1 514 ? -16.477 -16.460 32.144 1.00 80.06 514 SER A C 1
ATOM 3836 O O . SER A 1 514 ? -16.827 -17.522 31.628 1.00 80.06 514 SER A O 1
ATOM 3838 N N . ASP A 1 515 ? -16.622 -15.285 31.522 1.00 77.31 515 ASP A N 1
ATOM 3839 C CA . ASP A 1 515 ? -17.10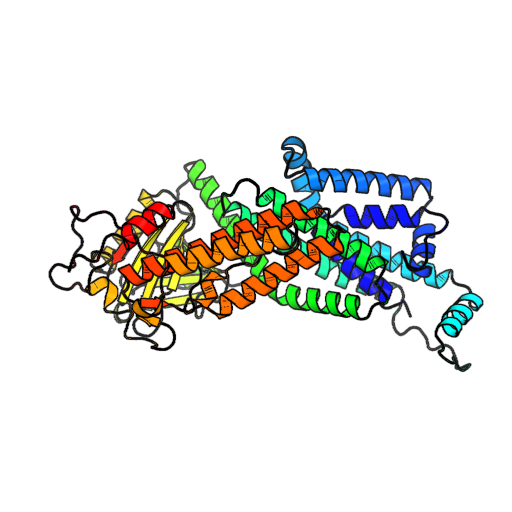5 -15.193 30.148 1.00 77.31 515 ASP A CA 1
ATOM 3840 C C . ASP A 1 515 ? -16.057 -15.750 29.173 1.00 77.31 515 ASP A C 1
ATOM 3842 O O . ASP A 1 515 ? -14.858 -15.514 29.346 1.00 77.31 515 ASP A O 1
ATOM 3846 N N . PRO A 1 516 ? -16.482 -16.468 28.119 1.00 68.19 516 PRO A N 1
ATOM 3847 C CA . PRO A 1 516 ? -15.557 -16.987 27.127 1.00 68.19 516 PRO A CA 1
ATOM 3848 C C . PRO A 1 516 ? -14.843 -15.842 26.408 1.00 68.19 516 PRO A C 1
ATOM 3850 O O . PRO A 1 516 ? -15.462 -14.837 26.038 1.00 68.19 516 PRO A O 1
ATOM 3853 N N . ASP A 1 517 ? -13.546 -16.028 26.156 1.00 63.25 517 ASP A N 1
ATOM 3854 C CA . ASP A 1 517 ? -12.777 -15.070 25.374 1.00 63.25 517 ASP A CA 1
ATOM 3855 C C . ASP A 1 517 ? -13.418 -14.900 23.987 1.00 63.25 517 ASP A C 1
ATOM 3857 O O . ASP A 1 517 ? -13.658 -15.880 23.269 1.00 63.25 517 ASP A O 1
ATOM 3861 N N . PRO A 1 518 ? -13.715 -13.660 23.578 1.00 64.12 518 PRO A N 1
ATOM 3862 C CA . PRO A 1 518 ? -14.331 -13.415 22.293 1.00 64.12 518 PRO A CA 1
ATOM 3863 C C . PRO A 1 518 ? -13.350 -13.747 21.180 1.00 64.12 518 PRO A C 1
ATOM 3865 O O . PRO A 1 518 ? -12.191 -13.329 21.181 1.00 64.12 518 PRO A O 1
ATOM 3868 N N . VAL A 1 519 ? -13.841 -14.488 20.192 1.00 60.50 519 VAL A N 1
ATOM 3869 C CA . VAL A 1 519 ? -12.996 -14.934 19.093 1.00 60.50 519 VAL A CA 1
ATOM 3870 C C . VAL A 1 519 ? -12.628 -13.750 18.212 1.00 60.50 519 VAL A C 1
ATOM 3872 O O . VAL A 1 519 ? -13.467 -13.199 17.498 1.00 60.50 519 VAL A O 1
ATOM 3875 N N . THR A 1 520 ? -11.344 -13.405 18.201 1.00 60.88 520 THR A N 1
ATOM 3876 C CA . THR A 1 520 ? -10.772 -12.498 17.212 1.00 60.88 520 THR A CA 1
ATOM 3877 C C . THR A 1 520 ? -9.928 -13.255 16.199 1.00 60.88 520 THR A C 1
ATOM 3879 O O . THR A 1 520 ? -9.133 -14.125 16.533 1.00 60.88 520 THR A O 1
ATOM 3882 N N . ASP A 1 521 ? -10.138 -12.911 14.927 1.00 57.31 521 ASP A N 1
ATOM 3883 C CA . ASP A 1 521 ? -9.209 -13.127 13.812 1.00 57.31 521 ASP A CA 1
ATOM 3884 C C . ASP A 1 521 ? -8.503 -14.507 13.782 1.00 57.31 521 ASP A C 1
ATOM 3886 O O . ASP A 1 521 ? -7.278 -14.605 13.703 1.00 57.31 521 ASP A O 1
ATOM 3890 N N . GLY A 1 522 ? -9.298 -15.583 13.844 1.00 53.88 522 GLY A N 1
ATOM 3891 C CA . GLY A 1 522 ? -8.849 -16.972 13.700 1.00 53.88 522 GLY A CA 1
ATOM 3892 C C . GLY A 1 522 ? -8.852 -17.473 12.248 1.00 53.88 522 GLY A C 1
ATOM 3893 O O . GLY A 1 522 ? -9.292 -16.786 11.326 1.00 53.88 522 GLY A O 1
ATOM 3894 N N . SER A 1 523 ? -8.374 -18.703 12.021 1.00 56.31 523 SER A N 1
ATOM 3895 C CA . SER A 1 523 ? -8.427 -19.329 10.686 1.00 56.31 523 SER A CA 1
ATOM 3896 C C . SER A 1 523 ? -9.865 -19.413 10.150 1.00 56.31 523 SER A C 1
ATOM 3898 O O . SER A 1 523 ? -10.814 -19.514 10.927 1.00 56.31 523 SER A O 1
ATOM 3900 N N . TRP A 1 524 ? -10.044 -19.452 8.821 1.00 56.06 524 TRP A N 1
ATOM 3901 C CA . TRP A 1 524 ? -11.372 -19.568 8.188 1.00 56.06 524 TRP A CA 1
ATOM 3902 C C . TRP A 1 524 ? -12.225 -20.704 8.776 1.00 56.06 524 TRP A C 1
ATOM 3904 O O . TRP A 1 524 ? -13.430 -20.553 8.935 1.00 56.06 524 TRP A O 1
ATOM 3914 N N . ARG A 1 525 ? -11.603 -21.824 9.173 1.00 55.53 525 ARG A N 1
ATOM 3915 C CA . ARG A 1 525 ? -12.293 -22.953 9.818 1.00 55.53 525 ARG A CA 1
ATOM 3916 C C . ARG A 1 525 ? -12.864 -22.602 11.192 1.00 55.53 525 ARG A C 1
ATOM 3918 O O . ARG A 1 525 ? -13.942 -23.077 11.527 1.00 55.53 525 ARG A O 1
ATOM 3925 N N . VAL A 1 526 ? -12.155 -21.792 11.976 1.00 61.19 526 VAL A N 1
ATOM 3926 C CA . VAL A 1 526 ? -12.618 -21.313 13.288 1.00 61.19 526 VAL A CA 1
ATOM 3927 C C . VAL A 1 526 ? -13.794 -20.361 13.098 1.00 61.19 526 VAL A C 1
ATOM 3929 O O . VAL A 1 526 ? -14.832 -20.547 13.723 1.00 61.19 526 VAL A O 1
ATOM 3932 N N . VAL A 1 527 ? -13.671 -19.418 12.161 1.00 62.03 527 VAL A N 1
ATOM 3933 C CA . VAL A 1 527 ? -14.746 -18.473 11.821 1.00 62.03 527 VAL A CA 1
ATOM 3934 C C . VAL A 1 527 ? -15.993 -19.198 11.322 1.00 62.03 527 VAL A C 1
ATOM 3936 O O . VAL A 1 527 ? -17.094 -18.925 11.784 1.00 62.03 527 VAL A O 1
ATOM 3939 N N . TRP A 1 528 ? -15.816 -20.172 10.430 1.00 63.06 528 TRP A N 1
ATOM 3940 C CA . TRP A 1 528 ? -16.905 -20.990 9.912 1.00 63.06 528 TRP A CA 1
ATOM 3941 C C . TRP A 1 528 ? -17.628 -21.752 11.023 1.00 63.06 528 TRP A C 1
ATOM 3943 O O . TRP A 1 528 ? -18.844 -21.646 11.119 1.00 63.06 528 TRP A O 1
ATOM 3953 N N . ARG A 1 529 ? -16.892 -22.461 11.896 1.00 64.88 529 ARG A N 1
ATOM 3954 C CA . ARG A 1 529 ? -17.483 -23.214 13.017 1.00 64.88 529 ARG A CA 1
ATOM 3955 C C . ARG A 1 529 ? -18.347 -22.331 13.912 1.00 64.88 529 ARG A C 1
ATOM 3957 O O . ARG A 1 529 ? -19.436 -22.750 14.285 1.00 64.88 529 ARG A O 1
ATOM 3964 N N . LEU A 1 530 ? -17.876 -21.123 14.209 1.00 63.88 530 LEU A N 1
ATOM 3965 C CA . LEU A 1 530 ? -18.585 -20.163 15.056 1.00 63.88 530 LEU A CA 1
ATOM 3966 C C . LEU A 1 530 ? -19.853 -19.630 14.401 1.00 63.88 530 LEU A C 1
ATOM 3968 O O . LEU A 1 530 ? -20.864 -19.499 15.072 1.00 63.88 530 LEU A O 1
ATOM 3972 N N . LEU A 1 531 ? -19.813 -19.360 13.096 1.00 63.25 531 LEU A N 1
ATOM 3973 C CA . LEU A 1 531 ? -20.989 -18.904 12.353 1.00 63.25 531 LEU A CA 1
ATOM 3974 C C . LEU A 1 531 ? -21.997 -20.035 12.093 1.00 63.25 531 LEU A C 1
ATOM 3976 O O . LEU A 1 531 ? -23.177 -19.765 11.902 1.00 63.25 531 LEU A O 1
ATOM 3980 N N . SER A 1 532 ? -21.541 -21.292 12.070 1.00 64.94 532 SER A N 1
ATOM 3981 C CA . SER A 1 532 ? -22.395 -22.478 11.915 1.00 64.94 532 SER A CA 1
ATOM 3982 C C . SER A 1 532 ? -22.962 -23.017 13.230 1.00 64.94 532 SER A C 1
ATOM 3984 O O . SER A 1 532 ? -23.920 -23.786 13.203 1.00 64.94 532 SER A O 1
ATOM 3986 N N . ALA A 1 533 ? -22.384 -22.637 14.372 1.00 56.97 533 ALA A N 1
ATOM 3987 C CA . ALA A 1 533 ? -23.029 -22.824 15.660 1.00 56.97 533 ALA A CA 1
ATOM 3988 C C . ALA A 1 533 ? -24.204 -21.839 15.702 1.00 56.97 533 ALA A C 1
ATOM 3990 O O . ALA A 1 533 ? -23.999 -20.628 15.687 1.00 56.97 533 ALA A O 1
ATOM 3991 N N . ALA A 1 534 ? -25.430 -22.359 15.634 1.00 38.31 534 ALA A N 1
ATOM 3992 C CA . ALA A 1 534 ? -26.644 -21.549 15.614 1.00 38.31 534 ALA A CA 1
ATOM 3993 C C . ALA A 1 534 ? -26.638 -20.504 16.750 1.00 38.31 534 ALA A C 1
ATOM 3995 O O . ALA A 1 534 ? -26.076 -20.782 17.816 1.00 38.31 534 ALA A O 1
ATOM 3996 N N . PRO A 1 535 ? -27.270 -19.325 16.573 1.00 40.12 535 PRO A N 1
ATOM 3997 C CA . PRO A 1 535 ? -27.551 -18.474 17.718 1.00 40.12 535 PRO A CA 1
ATOM 3998 C C . PRO A 1 535 ? -28.344 -19.318 18.716 1.00 40.12 535 PRO A C 1
ATOM 4000 O O . PRO A 1 535 ? -29.374 -19.885 18.352 1.00 40.12 535 PRO A O 1
ATOM 4003 N N . ALA A 1 536 ? -27.834 -19.449 19.942 1.00 32.25 536 ALA A N 1
ATOM 4004 C CA . ALA A 1 536 ? -28.651 -19.927 21.043 1.00 32.25 536 ALA A CA 1
ATOM 4005 C C . ALA A 1 536 ? -29.843 -18.966 21.126 1.00 32.25 536 ALA A C 1
ATOM 4007 O O . ALA A 1 536 ? -29.662 -17.788 21.439 1.00 32.25 536 ALA A O 1
ATOM 4008 N N . THR A 1 537 ? -31.000 -19.449 20.680 1.00 31.66 537 THR A N 1
ATOM 4009 C CA . THR A 1 537 ? -32.295 -18.782 20.815 1.00 31.66 537 THR A CA 1
ATOM 4010 C C . THR A 1 537 ? -32.622 -18.572 22.274 1.00 31.66 537 THR A C 1
ATOM 4012 O O . THR A 1 537 ? -32.428 -19.554 23.031 1.00 31.66 537 THR A O 1
#

Radius of gyration: 28.38 Å; chains: 1; bounding box: 66×54×82 Å

Sequence (537 aa):
MPPVSSLVTALSASAAAGKNPWLPLAVILLLAQADTVPAWLMEPTLHRGLHGLGSPGLLLTLGVVFLVLSIADSLADKVGWIEAWLTPVSTTWRPFAAIAVAALIGVGTTHGMEGAGEGQLVALASGFGFNVGTGEAEEPVLSPAAWIALFIALGALAGLIATVGKTGTRLLLTLVPVPGVRVAHSFVDDLFAWGATLGGLVLGDSVLMAALGVAYLAVGLFTAPVLTRLTLIQLRIFISLWKKHTGSETQPPPPRWLKRALPDRDLSQRVPAYAYRMPNVGLFRSGFLIIDEHGVSFVVKGLLRVRRHHVGLSELQRIGLVETLTYRALTFAGASGGERALYLFPGTPAATSRRIIQAAAAAKLVRVRTGSASARFHIEGVQRLRYLPAARLGDLRLQGLLTVGAAIIGGVLTGGVWVPIGVGYLTSPFKGRFLVGLLLSGYLAASVLFSVGFFWPVAIVYAAVLNAVALRDLSRHALKAHLDGTVDTWSFLPNVPCAVWVPSAAPGDEFRESDPDPVTDGSWRVVWRLLSAAPAT